Protein AF-0000000072283483 (afdb_homodimer)

Structure (mmCIF, N/CA/C/O backbone):
data_AF-0000000072283483-model_v1
#
loop_
_entity.id
_entity.type
_entity.pdbx_description
1 polymer 'SH3 domain protein'
#
loop_
_atom_site.group_PDB
_atom_site.id
_atom_site.type_symbol
_atom_site.label_atom_id
_atom_site.label_alt_id
_atom_site.label_comp_id
_atom_site.label_asym_id
_atom_site.label_entity_id
_atom_site.label_seq_id
_atom_site.pdbx_PDB_ins_code
_atom_site.Cartn_x
_atom_site.Cartn_y
_atom_site.Cartn_z
_atom_site.occupancy
_atom_site.B_iso_or_equiv
_atom_site.auth_seq_id
_atom_site.auth_comp_id
_atom_site.auth_asym_id
_atom_site.auth_atom_id
_atom_site.pdbx_PDB_model_num
ATOM 1 N N . MET A 1 1 ? 28.922 -50.156 -16.688 1 37.88 1 MET A N 1
ATOM 2 C CA . MET A 1 1 ? 29.594 -48.906 -17 1 37.88 1 MET A CA 1
ATOM 3 C C . MET A 1 1 ? 29.156 -47.781 -16.047 1 37.88 1 MET A C 1
ATOM 5 O O . MET A 1 1 ? 27.953 -47.625 -15.781 1 37.88 1 MET A O 1
ATOM 9 N N . SER A 1 2 ? 30.078 -47.188 -15.328 1 51.47 2 SER A N 1
ATOM 10 C CA . SER A 1 2 ? 29.891 -46.375 -14.125 1 51.47 2 SER A CA 1
ATOM 11 C C . SER A 1 2 ? 29.188 -45.062 -14.453 1 51.47 2 SER A C 1
ATOM 13 O O . SER A 1 2 ? 29.25 -44.594 -15.594 1 51.47 2 SER A O 1
ATOM 15 N N . GLY A 1 3 ? 28.188 -44.688 -13.555 1 58 3 GLY A N 1
ATOM 16 C CA . GLY A 1 3 ? 27.484 -43.406 -13.539 1 58 3 GLY A CA 1
ATOM 17 C C . GLY A 1 3 ? 28.344 -42.25 -14.008 1 58 3 GLY A C 1
ATOM 18 O O . GLY A 1 3 ? 27.891 -41.438 -14.812 1 58 3 GLY A O 1
ATOM 19 N N . ILE A 1 4 ? 29.609 -42.312 -13.742 1 59.91 4 ILE A N 1
ATOM 20 C CA . ILE A 1 4 ? 30.531 -41.25 -14.062 1 59.91 4 ILE A CA 1
ATOM 21 C C . ILE A 1 4 ? 30.938 -41.312 -15.539 1 59.91 4 ILE A C 1
ATOM 23 O O . ILE A 1 4 ? 31 -40.281 -16.219 1 59.91 4 ILE A O 1
ATOM 27 N N . GLY A 1 5 ? 31.219 -42.469 -16 1 61.12 5 GLY A N 1
ATOM 28 C CA . GLY A 1 5 ? 31.562 -42.656 -17.406 1 61.12 5 GLY A CA 1
ATOM 29 C C . GLY A 1 5 ? 30.469 -42.188 -18.359 1 61.12 5 GLY A C 1
ATOM 30 O O . GLY A 1 5 ? 30.75 -41.531 -19.359 1 61.12 5 GLY A O 1
ATOM 31 N N . ASP A 1 6 ? 29.344 -42.5 -18 1 74.31 6 ASP A N 1
ATOM 32 C CA . ASP A 1 6 ? 28.219 -42.125 -18.844 1 74.31 6 ASP A CA 1
ATOM 33 C C . ASP A 1 6 ? 28.062 -40.594 -18.859 1 74.31 6 ASP A C 1
ATOM 35 O O . ASP A 1 6 ? 27.719 -40 -19.891 1 74.31 6 ASP A O 1
ATOM 39 N N . ALA A 1 7 ? 28.391 -40.031 -17.672 1 73.75 7 ALA A N 1
ATOM 40 C CA . ALA A 1 7 ? 28.281 -38.562 -17.609 1 73.75 7 ALA A CA 1
ATOM 41 C C . ALA A 1 7 ? 29.266 -37.906 -18.547 1 73.75 7 ALA A C 1
ATOM 43 O O . ALA A 1 7 ? 28.922 -36.938 -19.234 1 73.75 7 ALA A O 1
ATOM 44 N N . PHE A 1 8 ? 30.422 -38.438 -18.578 1 70 8 PHE A N 1
ATOM 45 C CA . PHE A 1 8 ? 31.438 -37.906 -19.469 1 70 8 PHE A CA 1
ATOM 46 C C . PHE A 1 8 ? 31.062 -38.125 -20.922 1 70 8 PHE A C 1
ATOM 48 O O . PHE A 1 8 ? 31.203 -37.219 -21.75 1 70 8 PHE A O 1
ATOM 55 N N . GLY A 1 9 ? 30.641 -39.25 -21.203 1 73.5 9 GLY A N 1
ATOM 56 C CA . GLY A 1 9 ? 30.219 -39.562 -22.562 1 73.5 9 GLY A CA 1
ATOM 57 C C . GLY A 1 9 ? 29.094 -38.656 -23.031 1 73.5 9 GLY A C 1
ATOM 58 O O . GLY A 1 9 ? 29.094 -38.219 -24.188 1 73.5 9 GLY A O 1
ATOM 59 N N . ARG A 1 10 ? 28.25 -38.406 -22.141 1 80.62 10 ARG A N 1
ATOM 60 C CA . ARG A 1 10 ? 27.125 -37.531 -22.453 1 80.62 10 ARG A CA 1
ATOM 61 C C . ARG A 1 10 ? 27.594 -36.125 -22.781 1 80.62 10 ARG A C 1
ATOM 63 O O . ARG A 1 10 ? 27.141 -35.531 -23.781 1 80.62 10 ARG A O 1
ATOM 70 N N . LYS A 1 11 ? 28.422 -35.594 -21.953 1 74.12 11 LYS A N 1
ATOM 71 C CA . LYS A 1 11 ? 28.922 -34.219 -22.172 1 74.12 11 LYS A CA 1
ATOM 72 C C . LYS A 1 11 ? 29.594 -34.125 -23.531 1 74.12 11 LYS A C 1
ATOM 74 O O . LYS A 1 11 ? 29.359 -33.156 -24.266 1 74.12 11 LYS A O 1
ATOM 79 N N . PHE A 1 12 ? 30.328 -35.125 -23.781 1 71.38 12 PHE A N 1
ATOM 80 C CA . PHE A 1 12 ? 31.047 -35.125 -25.062 1 71.38 12 PHE A CA 1
ATOM 81 C C . PHE A 1 12 ? 30.078 -35.188 -26.219 1 71.38 12 PHE A C 1
ATOM 83 O O . PHE A 1 12 ? 30.234 -34.469 -27.219 1 71.38 12 PHE A O 1
ATOM 90 N N . TYR A 1 13 ? 29.156 -35.969 -26.062 1 79.38 13 TYR A N 1
ATOM 91 C CA . TYR A 1 13 ? 28.219 -36.125 -27.156 1 79.38 13 TYR A CA 1
ATOM 92 C C . TYR A 1 13 ? 27.359 -34.875 -27.328 1 79.38 13 TYR A C 1
ATOM 94 O O . TYR A 1 13 ? 26.984 -34.531 -28.453 1 79.38 13 TYR A O 1
ATOM 102 N N . GLN A 1 14 ? 27.109 -34.25 -26.281 1 79.44 14 GLN A N 1
ATOM 103 C CA . GLN A 1 14 ? 26.359 -33 -26.375 1 79.44 14 GLN A CA 1
ATOM 104 C C . GLN A 1 14 ? 27.141 -31.938 -27.141 1 79.44 14 GLN A C 1
ATOM 106 O O . GLN A 1 14 ? 26.562 -31.188 -27.938 1 79.44 14 GLN A O 1
ATOM 111 N N . ILE A 1 15 ? 28.375 -31.922 -26.844 1 73.25 15 ILE A N 1
ATOM 112 C CA . ILE A 1 15 ? 29.234 -31.031 -27.594 1 73.25 15 ILE A CA 1
ATOM 113 C C . ILE A 1 15 ? 29.234 -31.422 -29.078 1 73.25 15 ILE A C 1
ATOM 115 O O . ILE A 1 15 ? 29.109 -30.578 -29.953 1 73.25 15 ILE A O 1
ATOM 119 N N . LYS A 1 16 ? 29.266 -32.656 -29.297 1 70.88 16 LYS A N 1
ATOM 120 C CA . LYS A 1 16 ? 29.266 -33.188 -30.656 1 70.88 16 LYS A CA 1
ATOM 121 C C . LYS A 1 16 ? 28 -32.812 -31.406 1 70.88 16 LYS A C 1
ATOM 123 O O . LYS A 1 16 ? 28.062 -32.406 -32.594 1 70.88 16 LYS A O 1
ATOM 128 N N . THR A 1 17 ? 26.969 -32.875 -30.766 1 76.38 17 THR A N 1
ATOM 129 C CA . THR A 1 17 ? 25.703 -32.5 -31.406 1 76.38 17 THR A CA 1
ATOM 130 C C . THR A 1 17 ? 25.609 -30.984 -31.594 1 76.38 17 THR A C 1
ATOM 132 O O . THR A 1 17 ? 25.031 -30.516 -32.594 1 76.38 17 THR A O 1
ATOM 135 N N . HIS A 1 18 ? 26.156 -30.312 -30.719 1 74.12 18 HIS A N 1
ATOM 136 C CA . HIS A 1 18 ? 26.125 -28.859 -30.812 1 74.12 18 HIS A CA 1
ATOM 137 C C . HIS A 1 18 ? 26.875 -28.375 -32.031 1 74.12 18 HIS A C 1
ATOM 139 O O . HIS A 1 18 ? 26.484 -27.375 -32.656 1 74.12 18 HIS A O 1
ATOM 145 N N . VAL A 1 19 ? 27.938 -29.141 -32.406 1 74.12 19 VAL A N 1
ATOM 146 C CA . VAL A 1 19 ? 28.734 -28.719 -33.562 1 74.12 19 VAL A CA 1
ATOM 147 C C . VAL A 1 19 ? 28.234 -29.422 -34.812 1 74.12 19 VAL A C 1
ATOM 149 O O . VAL A 1 19 ? 28.875 -29.344 -35.875 1 74.12 19 VAL A O 1
ATOM 152 N N . GLY A 1 20 ? 27.109 -30.109 -34.625 1 73.12 20 GLY A N 1
ATOM 153 C CA . GLY A 1 20 ? 26.453 -30.719 -35.781 1 73.12 20 GLY A CA 1
ATOM 154 C C . GLY A 1 20 ? 27.062 -32.062 -36.188 1 73.12 20 GLY A C 1
ATOM 155 O O . GLY A 1 20 ? 26.812 -32.562 -37.281 1 73.12 20 GLY A O 1
ATOM 156 N N . ALA A 1 21 ? 27.875 -32.656 -35.375 1 70.44 21 ALA A N 1
ATOM 157 C CA . ALA A 1 21 ? 28.609 -33.875 -35.719 1 70.44 21 ALA A CA 1
ATOM 158 C C . ALA A 1 21 ? 27.906 -35.125 -35.125 1 70.44 21 ALA A C 1
ATOM 160 O O . ALA A 1 21 ? 28.391 -36.25 -35.281 1 70.44 21 ALA A O 1
ATOM 161 N N . GLY A 1 22 ? 26.828 -34.812 -34.5 1 74.62 22 GLY A N 1
ATOM 162 C CA . GLY A 1 22 ? 26.047 -35.906 -33.938 1 74.62 22 GLY A CA 1
ATOM 163 C C . GLY A 1 22 ? 24.562 -35.781 -34.219 1 74.62 22 GLY A C 1
ATOM 164 O O . GLY A 1 22 ? 24.062 -34.719 -34.562 1 74.62 22 GLY A O 1
ATOM 165 N N . GLN A 1 23 ? 23.891 -36.938 -34.156 1 76.31 23 GLN A N 1
ATOM 166 C CA . GLN A 1 23 ? 22.438 -36.969 -34.344 1 76.31 23 GLN A CA 1
ATOM 167 C C . GLN A 1 23 ? 21.688 -36.656 -33.062 1 76.31 23 GLN A C 1
ATOM 169 O O . GLN A 1 23 ? 22.125 -37.062 -31.969 1 76.31 23 GLN A O 1
ATOM 174 N N . LYS A 1 24 ? 20.797 -35.812 -33.25 1 82.62 24 LYS A N 1
ATOM 175 C CA . LYS A 1 24 ? 19.969 -35.469 -32.094 1 82.62 24 LYS A CA 1
ATOM 176 C C . LYS A 1 24 ? 18.5 -35.812 -32.344 1 82.62 24 LYS A C 1
ATOM 178 O O . LYS A 1 24 ? 17.906 -35.344 -33.312 1 82.62 24 LYS A O 1
ATOM 183 N N . THR A 1 25 ? 18.031 -36.688 -31.562 1 84.06 25 THR A N 1
ATOM 184 C CA . THR A 1 25 ? 16.594 -37 -31.609 1 84.06 25 THR A CA 1
ATOM 185 C C . THR A 1 25 ? 15.766 -35.781 -31.172 1 84.06 25 THR A C 1
ATOM 187 O O . THR A 1 25 ? 16.031 -35.188 -30.125 1 84.06 25 THR A O 1
ATOM 190 N N . MET A 1 26 ? 14.852 -35.344 -32.062 1 82.19 26 MET A N 1
ATOM 191 C CA . MET A 1 26 ? 13.906 -34.281 -31.719 1 82.19 26 MET A CA 1
ATOM 192 C C . MET A 1 26 ? 12.555 -34.875 -31.312 1 82.19 26 MET A C 1
ATOM 194 O O . MET A 1 26 ? 11.898 -35.531 -32.125 1 82.19 26 MET A O 1
ATOM 198 N N . ASP A 1 27 ? 12.258 -34.688 -30.078 1 89.81 27 ASP A N 1
ATOM 199 C CA . ASP A 1 27 ? 10.977 -35.156 -29.562 1 89.81 27 ASP A CA 1
ATOM 200 C C . ASP A 1 27 ? 10.039 -34 -29.266 1 89.81 27 ASP A C 1
ATOM 202 O O . ASP A 1 27 ? 10.094 -33.406 -28.188 1 89.81 27 ASP A O 1
ATOM 206 N N . SER A 1 28 ? 9.117 -33.688 -30.172 1 89.94 28 SER A N 1
ATOM 207 C CA . SER A 1 28 ? 8.234 -32.531 -30.094 1 89.94 28 SER A CA 1
ATOM 208 C C . SER A 1 28 ? 7.234 -32.656 -28.953 1 89.94 28 SER A C 1
ATOM 210 O O . SER A 1 28 ? 6.844 -31.688 -28.328 1 89.94 28 SER A O 1
ATOM 212 N N . ASP A 1 29 ? 6.852 -33.906 -28.656 1 93.31 29 ASP A N 1
ATOM 213 C CA . ASP A 1 29 ? 5.891 -34.156 -27.594 1 93.31 29 ASP A CA 1
ATOM 214 C C . ASP A 1 29 ? 6.492 -33.812 -26.219 1 93.31 29 ASP A C 1
ATOM 216 O O . ASP A 1 29 ? 5.84 -33.188 -25.391 1 93.31 29 ASP A O 1
ATOM 220 N N . VAL A 1 30 ? 7.73 -34.219 -26.047 1 95.19 30 VAL A N 1
ATOM 221 C CA . VAL A 1 30 ? 8.414 -33.938 -24.781 1 95.19 30 VAL A CA 1
ATOM 222 C C . VAL A 1 30 ? 8.625 -32.438 -24.641 1 95.19 30 VAL A C 1
ATOM 224 O O . VAL A 1 30 ? 8.43 -31.875 -23.562 1 95.19 30 VAL A O 1
ATOM 227 N N . GLN A 1 31 ? 9 -31.812 -25.719 1 93.31 31 GLN A N 1
ATOM 228 C CA . GLN A 1 31 ? 9.195 -30.359 -25.688 1 93.31 31 GLN A CA 1
ATOM 229 C C . GLN A 1 31 ? 7.895 -29.641 -25.375 1 93.31 31 GLN A C 1
ATOM 231 O O . GLN A 1 31 ? 7.875 -28.688 -24.578 1 93.31 31 GLN A O 1
ATOM 236 N N . TYR A 1 32 ? 6.84 -30.016 -25.969 1 95.19 32 TYR A N 1
ATOM 237 C CA . TYR A 1 32 ? 5.531 -29.438 -25.719 1 95.19 32 TYR A CA 1
ATOM 238 C C . TYR A 1 32 ? 5.129 -29.609 -24.266 1 95.19 32 TYR A C 1
ATOM 240 O O . TYR A 1 32 ? 4.66 -28.672 -23.609 1 95.19 32 TYR A O 1
ATOM 248 N N . ALA A 1 33 ? 5.32 -30.797 -23.766 1 96.88 33 ALA A N 1
ATOM 249 C CA . ALA A 1 33 ? 4.984 -31.094 -22.359 1 96.88 33 ALA A CA 1
ATOM 250 C C . ALA A 1 33 ? 5.789 -30.203 -21.422 1 96.88 33 ALA A C 1
ATOM 252 O O . ALA A 1 33 ? 5.258 -29.703 -20.422 1 96.88 33 ALA A O 1
ATOM 253 N N . LYS A 1 34 ? 6.984 -30.078 -21.719 1 97.06 34 LYS A N 1
ATOM 254 C CA . LYS A 1 34 ? 7.848 -29.234 -20.891 1 97.06 34 LYS A CA 1
ATOM 255 C C . LYS A 1 34 ? 7.359 -27.797 -20.859 1 97.06 34 LYS A C 1
ATOM 257 O O . LYS A 1 34 ? 7.293 -27.172 -19.797 1 97.06 34 LYS A O 1
ATOM 262 N N . ASN A 1 35 ? 7.039 -27.234 -21.969 1 96.31 35 ASN A N 1
ATOM 263 C CA . ASN A 1 35 ? 6.523 -25.875 -22.062 1 96.31 35 ASN A CA 1
ATOM 264 C C . ASN A 1 35 ? 5.203 -25.719 -21.297 1 96.31 35 ASN A C 1
ATOM 266 O O . ASN A 1 35 ? 4.996 -24.734 -20.594 1 96.31 35 ASN A O 1
ATOM 270 N N . LYS A 1 36 ? 4.383 -26.672 -21.531 1 95.06 36 LYS A N 1
ATOM 271 C CA . LYS A 1 36 ? 3.09 -26.672 -20.844 1 95.06 36 LYS A CA 1
ATOM 272 C C . LYS A 1 36 ? 3.26 -26.656 -19.328 1 95.06 36 LYS A C 1
ATOM 274 O O . LYS A 1 36 ? 2.582 -25.906 -18.641 1 95.06 36 LYS A O 1
ATOM 279 N N . LEU A 1 37 ? 4.164 -27.469 -18.875 1 97 37 LEU A N 1
ATOM 280 C CA . LEU A 1 37 ? 4.453 -27.531 -17.438 1 97 37 LEU A CA 1
ATOM 281 C C . LEU A 1 37 ? 4.992 -26.188 -16.938 1 97 37 LEU A C 1
ATOM 283 O O . LEU A 1 37 ? 4.555 -25.688 -15.898 1 97 37 LEU A O 1
ATOM 287 N N . SER A 1 38 ? 5.898 -25.656 -17.688 1 96.88 38 SER A N 1
ATOM 288 C CA . SER A 1 38 ? 6.531 -24.406 -17.312 1 96.88 38 SER A CA 1
ATOM 289 C C . SER A 1 38 ? 5.516 -23.266 -17.25 1 96.88 38 SER A C 1
ATOM 291 O O . SER A 1 38 ? 5.535 -22.453 -16.312 1 96.88 38 SER A O 1
ATOM 293 N N . GLU A 1 39 ? 4.676 -23.172 -18.156 1 95.5 39 GLU A N 1
ATOM 294 C CA . GLU A 1 39 ? 3.645 -22.141 -18.188 1 95.5 39 GLU A CA 1
ATOM 295 C C . GLU A 1 39 ? 2.697 -22.266 -17 1 95.5 39 GLU A C 1
ATOM 297 O O . GLU A 1 39 ? 2.344 -21.266 -16.375 1 95.5 39 GLU A O 1
ATOM 302 N N . SER A 1 40 ? 2.33 -23.484 -16.75 1 95.5 40 SER A N 1
ATOM 303 C CA . SER A 1 40 ? 1.444 -23.719 -15.617 1 95.5 40 SER A CA 1
ATOM 304 C C . SER A 1 40 ? 2.119 -23.344 -14.297 1 95.5 40 SER A C 1
ATOM 306 O O . SER A 1 40 ? 1.508 -22.703 -13.438 1 95.5 40 SER A O 1
ATOM 308 N N . TYR A 1 41 ? 3.295 -23.719 -14.172 1 96.69 41 TYR A N 1
ATOM 309 C CA . TYR A 1 41 ? 4.055 -23.391 -12.969 1 96.69 41 TYR A CA 1
ATOM 310 C C . TYR A 1 41 ? 4.129 -21.875 -12.773 1 96.69 41 TYR A C 1
ATOM 312 O O . TYR A 1 41 ? 3.945 -21.391 -11.656 1 96.69 41 TYR A O 1
ATOM 320 N N . LYS A 1 42 ? 4.402 -21.172 -13.82 1 96.94 42 LYS A N 1
ATOM 321 C CA . LYS A 1 42 ? 4.508 -19.703 -13.75 1 96.94 42 LYS A CA 1
ATOM 322 C C . LYS A 1 42 ? 3.195 -19.078 -13.289 1 96.94 42 LYS A C 1
ATOM 324 O O . LYS A 1 42 ? 3.199 -18.125 -12.508 1 96.94 42 LYS A O 1
ATOM 329 N N . LYS A 1 43 ? 2.145 -19.609 -13.75 1 96.06 43 LYS A N 1
ATOM 330 C CA . LYS A 1 43 ? 0.834 -19.094 -13.359 1 96.06 43 LYS A CA 1
ATOM 331 C C . LYS A 1 43 ? 0.592 -19.281 -11.859 1 96.06 43 LYS A C 1
ATOM 333 O O . LYS A 1 43 ? 0.173 -18.344 -11.172 1 96.06 43 LYS A O 1
ATOM 338 N N . PHE A 1 44 ? 0.925 -20.438 -11.367 1 96.88 44 PHE A N 1
ATOM 339 C CA . PHE A 1 44 ? 0.72 -20.703 -9.953 1 96.88 44 PHE A CA 1
ATOM 340 C C . PHE A 1 44 ? 1.69 -19.891 -9.102 1 96.88 44 PHE A C 1
ATOM 342 O O . PHE A 1 44 ? 1.344 -19.453 -8.008 1 96.88 44 PHE A O 1
ATOM 349 N N . LYS A 1 45 ? 2.854 -19.734 -9.602 1 97.75 45 LYS A N 1
ATOM 350 C CA . LYS A 1 45 ? 3.82 -18.891 -8.898 1 97.75 45 LYS A CA 1
ATOM 351 C C . LYS A 1 45 ? 3.309 -17.469 -8.781 1 97.75 45 LYS A C 1
ATOM 353 O O . LYS A 1 45 ? 3.439 -16.844 -7.723 1 97.75 45 LYS A O 1
ATOM 358 N N . ASN A 1 46 ? 2.762 -16.969 -9.82 1 97.31 46 ASN A N 1
ATOM 359 C CA . ASN A 1 46 ? 2.174 -15.625 -9.797 1 97.31 46 ASN A CA 1
ATOM 360 C C . ASN A 1 46 ? 1.044 -15.531 -8.773 1 97.31 46 ASN A C 1
ATOM 362 O O . ASN A 1 46 ? 0.943 -14.539 -8.047 1 97.31 46 ASN A O 1
ATOM 366 N N . ILE A 1 47 ? 0.222 -16.531 -8.727 1 98 47 ILE A N 1
ATOM 367 C CA . ILE A 1 47 ? -0.864 -16.562 -7.754 1 98 47 ILE A CA 1
ATOM 368 C C . ILE A 1 47 ? -0.296 -16.469 -6.34 1 98 47 ILE A C 1
ATOM 370 O O . ILE A 1 47 ? -0.771 -15.664 -5.527 1 98 47 ILE A O 1
ATOM 374 N N . LEU A 1 48 ? 0.724 -17.234 -6.074 1 97.69 48 LEU A N 1
ATOM 375 C CA . LEU A 1 48 ? 1.352 -17.234 -4.758 1 97.69 48 LEU A CA 1
ATOM 376 C C . LEU A 1 48 ? 1.904 -15.852 -4.422 1 97.69 48 LEU A C 1
ATOM 378 O O . LEU A 1 48 ? 1.731 -15.367 -3.305 1 97.69 48 LEU A O 1
ATOM 382 N N . ASP A 1 49 ? 2.504 -15.18 -5.383 1 97.25 49 ASP A N 1
ATOM 383 C CA . ASP A 1 49 ? 3.123 -13.875 -5.172 1 97.25 49 ASP A CA 1
ATOM 384 C C . ASP A 1 49 ? 2.072 -12.812 -4.863 1 97.25 49 ASP A C 1
ATOM 386 O O . ASP A 1 49 ? 2.279 -11.961 -3.994 1 97.25 49 ASP A O 1
ATOM 390 N N . VAL A 1 50 ? 0.987 -12.867 -5.492 1 97.81 50 VAL A N 1
ATOM 391 C CA . VAL A 1 50 ? -0.038 -11.844 -5.348 1 97.81 50 VAL A CA 1
ATOM 392 C C . VAL A 1 50 ? -0.853 -12.102 -4.082 1 97.81 50 VAL A C 1
ATOM 394 O O . VAL A 1 50 ? -1.173 -11.164 -3.342 1 97.81 50 VAL A O 1
ATOM 397 N N . ILE A 1 51 ? -1.188 -13.375 -3.809 1 98.06 51 ILE A N 1
ATOM 398 C CA . ILE A 1 51 ? -2.045 -13.727 -2.68 1 98.06 51 ILE A CA 1
ATOM 399 C C . ILE A 1 51 ? -1.389 -13.273 -1.377 1 98.06 51 ILE A C 1
ATOM 401 O O . ILE A 1 51 ? -2.072 -12.844 -0.446 1 98.06 51 ILE A O 1
ATOM 405 N N . LYS A 1 52 ? -0.11 -13.25 -1.305 1 97.69 52 LYS A N 1
ATOM 406 C CA . LYS A 1 52 ? 0.646 -12.844 -0.123 1 97.69 52 LYS A CA 1
ATOM 407 C C . LYS A 1 52 ? 0.494 -11.352 0.142 1 97.69 52 LYS A C 1
ATOM 409 O O . LYS A 1 52 ? 0.814 -10.875 1.232 1 97.69 52 LYS A O 1
ATOM 414 N N . LYS A 1 53 ? 0.025 -10.586 -0.797 1 97.94 53 LYS A N 1
ATOM 415 C CA . LYS A 1 53 ? -0.091 -9.141 -0.679 1 97.94 53 LYS A CA 1
ATOM 416 C C . LYS A 1 53 ? -1.484 -8.734 -0.204 1 97.94 53 LYS A C 1
ATOM 418 O O . LYS A 1 53 ? -1.716 -7.578 0.145 1 97.94 53 LYS A O 1
ATOM 423 N N . LEU A 1 54 ? -2.426 -9.688 -0.157 1 98.38 54 LEU A N 1
ATOM 424 C CA . LEU A 1 54 ? -3.811 -9.359 0.161 1 98.38 54 LEU A CA 1
ATOM 425 C C . LEU A 1 54 ? -3.926 -8.797 1.573 1 98.38 54 LEU A C 1
ATOM 427 O O . LEU A 1 54 ? -4.332 -7.645 1.755 1 98.38 54 LEU A O 1
ATOM 431 N N . ALA A 1 55 ? -3.457 -9.539 2.539 1 98.31 55 ALA A N 1
ATOM 432 C CA . ALA A 1 55 ? -3.619 -9.125 3.93 1 98.31 55 ALA A CA 1
ATOM 433 C C . ALA A 1 55 ? -2.814 -7.859 4.219 1 98.31 55 ALA A C 1
ATOM 435 O O . ALA A 1 55 ? -3.32 -6.922 4.844 1 98.31 55 ALA A O 1
ATOM 436 N N . PRO A 1 56 ? -1.556 -7.703 3.727 1 98.12 56 PRO A N 1
ATOM 437 C CA . PRO A 1 56 ? -0.765 -6.496 3.984 1 98.12 56 PRO A CA 1
ATOM 438 C C . PRO A 1 56 ? -1.44 -5.227 3.471 1 98.12 56 PRO A C 1
ATOM 440 O O . PRO A 1 56 ? -1.345 -4.172 4.102 1 98.12 56 PRO A O 1
ATOM 443 N N . THR A 1 57 ? -2.111 -5.281 2.338 1 98.25 57 THR A N 1
ATOM 444 C CA . THR A 1 57 ? -2.783 -4.09 1.826 1 98.25 57 THR A CA 1
ATOM 445 C C . THR A 1 57 ? -3.945 -3.693 2.732 1 98.25 57 THR A C 1
ATOM 447 O O . THR A 1 57 ? -4.211 -2.506 2.922 1 98.25 57 THR A O 1
ATOM 450 N N . VAL A 1 58 ? -4.66 -4.648 3.289 1 98.62 58 VAL A N 1
ATOM 451 C CA . VAL A 1 58 ? -5.746 -4.359 4.219 1 98.62 58 VAL A CA 1
ATOM 452 C C . VAL A 1 58 ? -5.184 -3.764 5.504 1 98.62 58 VAL A C 1
ATOM 454 O O . VAL A 1 58 ? -5.715 -2.783 6.031 1 98.62 58 VAL A O 1
ATOM 457 N N . HIS A 1 59 ? -4.051 -4.387 5.977 1 98.62 59 HIS A N 1
ATOM 458 C CA . HIS A 1 59 ? -3.369 -3.814 7.133 1 98.62 59 HIS A CA 1
ATOM 459 C C . HIS A 1 59 ? -2.996 -2.355 6.887 1 98.62 59 HIS A C 1
ATOM 461 O O . HIS A 1 59 ? -3.17 -1.51 7.77 1 98.62 59 HIS A O 1
ATOM 467 N N . ALA A 1 60 ? -2.506 -2.082 5.727 1 98.12 60 ALA A N 1
ATOM 468 C CA . ALA A 1 60 ? -2.055 -0.736 5.383 1 98.12 60 ALA A CA 1
ATOM 469 C C . ALA A 1 60 ? -3.211 0.259 5.426 1 98.12 60 ALA A C 1
ATOM 471 O O . ALA A 1 60 ? -3.045 1.391 5.887 1 98.12 60 ALA A O 1
ATOM 472 N N . THR A 1 61 ? -4.367 -0.143 4.945 1 98 61 THR A N 1
ATOM 473 C CA . THR A 1 61 ? -5.551 0.71 4.973 1 98 61 THR A CA 1
ATOM 474 C C . THR A 1 61 ? -5.918 1.084 6.406 1 98 61 THR A C 1
ATOM 476 O O . THR A 1 61 ? -6.121 2.26 6.711 1 98 61 THR A O 1
ATOM 479 N N . ASN A 1 62 ? -5.941 0.091 7.258 1 98.25 62 ASN A N 1
ATOM 480 C CA . ASN A 1 62 ? -6.273 0.336 8.656 1 98.25 62 ASN A CA 1
ATOM 481 C C . ASN A 1 62 ? -5.215 1.195 9.344 1 98.25 62 ASN A C 1
ATOM 483 O O . ASN A 1 62 ? -5.543 2.078 10.133 1 98.25 62 ASN A O 1
ATOM 487 N N . LEU A 1 63 ? -4.004 0.919 8.984 1 98.19 63 LEU A N 1
ATOM 488 C CA . LEU A 1 63 ? -2.9 1.666 9.578 1 98.19 63 LEU A CA 1
ATOM 489 C C . LEU A 1 63 ? -2.986 3.145 9.219 1 98.19 63 LEU A C 1
ATOM 491 O O . LEU A 1 63 ? -2.756 4.012 10.062 1 98.19 63 LEU A O 1
ATOM 495 N N . MET A 1 64 ? -3.299 3.482 7.965 1 98.06 64 MET A N 1
ATOM 496 C CA . MET A 1 64 ? -3.389 4.879 7.543 1 98.06 64 MET A CA 1
ATOM 497 C C . MET A 1 64 ? -4.539 5.586 8.25 1 98.06 64 MET A C 1
ATOM 499 O O . MET A 1 64 ? -4.441 6.773 8.57 1 98.06 64 MET A O 1
ATOM 503 N N . GLN A 1 65 ? -5.645 4.848 8.5 1 97.94 65 GLN A N 1
ATOM 504 C CA . GLN A 1 65 ? -6.742 5.41 9.281 1 97.94 65 GLN A CA 1
ATOM 505 C C . GLN A 1 65 ? -6.293 5.77 10.688 1 97.94 65 GLN A C 1
ATOM 507 O O . GLN A 1 65 ? -6.555 6.871 11.172 1 97.94 65 GLN A O 1
ATOM 512 N N . VAL A 1 66 ? -5.555 4.879 11.273 1 98.31 66 VAL A N 1
ATOM 513 C CA . VAL A 1 66 ? -5.074 5.082 12.633 1 98.31 66 VAL A CA 1
ATOM 514 C C . VAL A 1 66 ? -4.098 6.258 12.664 1 98.31 66 VAL A C 1
ATOM 516 O O . VAL A 1 66 ? -4.16 7.102 13.562 1 98.31 66 VAL A O 1
ATOM 519 N N . GLU A 1 67 ? -3.275 6.355 11.672 1 98.19 67 GLU A N 1
ATOM 520 C CA . GLU A 1 67 ? -2.26 7.402 11.633 1 98.19 67 GLU A CA 1
ATOM 521 C C . GLU A 1 67 ? -2.896 8.781 11.484 1 98.19 67 GLU A C 1
ATOM 523 O O . GLU A 1 67 ? -2.498 9.734 12.164 1 98.19 67 GLU A O 1
ATOM 528 N N . VAL A 1 68 ? -3.869 8.875 10.594 1 98.19 68 VAL A N 1
ATOM 529 C CA . VAL A 1 68 ? -4.508 10.164 10.391 1 98.19 68 VAL A CA 1
ATOM 530 C C . VAL A 1 68 ? -5.254 10.578 11.656 1 98.19 68 VAL A C 1
ATOM 532 O O . VAL A 1 68 ? -5.16 11.727 12.094 1 98.19 68 VAL A O 1
ATOM 535 N N . LEU A 1 69 ? -5.934 9.648 12.266 1 97.88 69 LEU A N 1
ATOM 5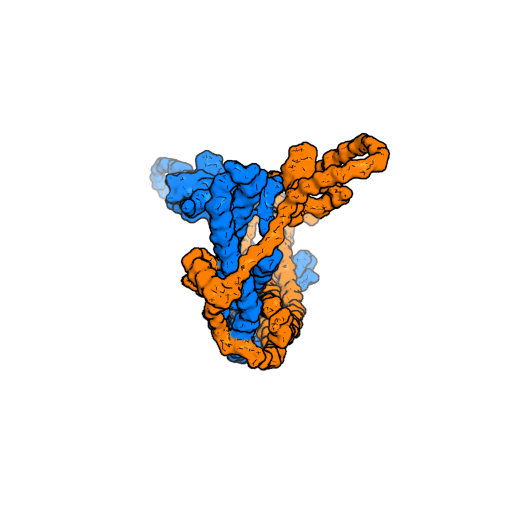36 C CA . LEU A 1 69 ? -6.688 9.938 13.484 1 97.88 69 LEU A CA 1
ATOM 537 C C . LEU A 1 69 ? -5.746 10.297 14.633 1 97.88 69 LEU A C 1
ATOM 539 O O . LEU A 1 69 ? -6.039 11.203 15.414 1 97.88 69 LEU A O 1
ATOM 543 N N . THR A 1 70 ? -4.621 9.602 14.68 1 98.19 70 THR A N 1
ATOM 544 C CA . THR A 1 70 ? -3.623 9.906 15.695 1 98.19 70 THR A CA 1
ATOM 545 C C . THR A 1 70 ? -3.105 11.336 15.539 1 98.19 70 THR A C 1
ATOM 547 O O . THR A 1 70 ? -3.006 12.078 16.516 1 98.19 70 THR A O 1
ATOM 550 N N . SER A 1 71 ? -2.84 11.711 14.297 1 97.56 71 SER A N 1
ATOM 551 C CA . SER A 1 71 ? -2.363 13.062 14.016 1 97.56 71 SER A CA 1
ATOM 552 C C . SER A 1 71 ? -3.416 14.109 14.375 1 97.56 71 SER A C 1
ATOM 554 O O . SER A 1 71 ? -3.094 15.156 14.93 1 97.56 71 SER A O 1
ATOM 556 N N . LEU A 1 72 ? -4.66 13.805 14.102 1 97.94 72 LEU A N 1
ATOM 557 C CA . LEU A 1 72 ? -5.758 14.703 14.445 1 97.94 72 LEU A CA 1
ATOM 558 C C . LEU A 1 72 ? -5.895 14.836 15.961 1 97.94 72 LEU A C 1
ATOM 560 O O . LEU A 1 72 ? -6.047 15.945 16.484 1 97.94 72 LEU A O 1
ATOM 564 N N . GLY A 1 73 ? -5.801 13.719 16.609 1 97.38 73 GLY A N 1
ATOM 565 C CA . GLY A 1 73 ? -5.867 13.742 18.062 1 97.38 73 GLY A CA 1
ATOM 566 C C . GLY A 1 73 ? -4.773 14.578 18.703 1 97.38 73 GLY A C 1
ATOM 567 O O . GLY A 1 73 ? -5.012 15.273 19.688 1 97.38 73 GLY A O 1
ATOM 568 N N . ASP A 1 74 ? -3.613 14.539 18.109 1 95.81 74 ASP A N 1
ATOM 569 C CA . ASP A 1 74 ? -2.469 15.289 18.609 1 95.81 74 ASP A CA 1
ATOM 570 C C . ASP A 1 74 ? -2.721 16.797 18.531 1 95.81 74 ASP A C 1
ATOM 572 O O . ASP A 1 74 ? -2.18 17.562 19.328 1 95.81 74 ASP A O 1
ATOM 576 N N . CYS A 1 75 ? -3.545 17.219 17.625 1 95.31 75 CYS A N 1
ATOM 577 C CA . CYS A 1 75 ? -3.814 18.641 17.438 1 95.31 75 CYS A CA 1
ATOM 578 C C . CYS A 1 75 ? -4.738 19.172 18.516 1 95.31 75 CYS A C 1
ATOM 580 O O . CYS A 1 75 ? -4.758 20.375 18.781 1 95.31 75 CYS A O 1
ATOM 582 N N . VAL A 1 76 ? -5.504 18.266 19.219 1 94.81 76 VAL A N 1
ATOM 583 C CA . VAL A 1 76 ? -6.555 18.781 20.078 1 94.81 76 VAL A CA 1
ATOM 584 C C . VAL A 1 76 ? -6.359 18.25 21.5 1 94.81 76 VAL A C 1
ATOM 586 O O . VAL A 1 76 ? -7.203 18.469 22.375 1 94.81 76 VAL A O 1
ATOM 589 N N . VAL A 1 77 ? -5.297 17.516 21.781 1 91.56 77 VAL A N 1
ATOM 590 C CA . VAL A 1 77 ? -5.082 16.844 23.062 1 91.56 77 VAL A CA 1
ATOM 591 C C . VAL A 1 77 ? -5.145 17.859 24.203 1 91.56 77 VAL A C 1
ATOM 593 O O . VAL A 1 77 ? -5.691 17.562 25.266 1 91.56 77 VAL A O 1
ATOM 596 N N . ASN A 1 78 ? -4.707 19.094 23.984 1 87.25 78 ASN A N 1
ATOM 597 C CA . ASN A 1 78 ? -4.652 20.094 25.031 1 87.25 78 ASN A CA 1
ATOM 598 C C . ASN A 1 78 ? -5.871 21.016 25 1 87.25 78 ASN A C 1
ATOM 600 O O . ASN A 1 78 ? -6.25 21.594 26.016 1 87.25 78 ASN A O 1
ATOM 604 N N . THR A 1 79 ? -6.543 21.141 23.922 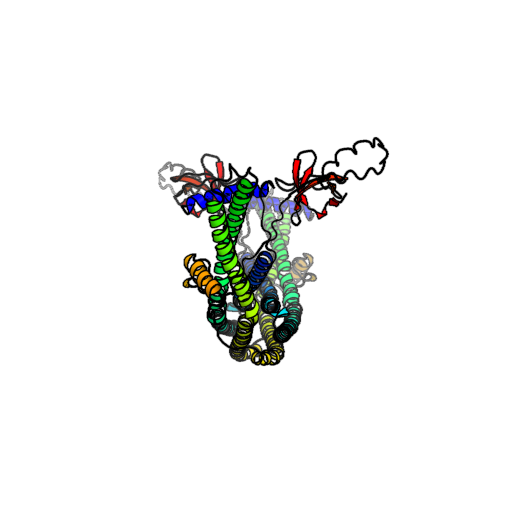1 87.12 79 THR A N 1
ATOM 605 C CA . THR A 1 79 ? -7.59 22.141 23.75 1 87.12 79 THR A CA 1
ATOM 606 C C . THR A 1 79 ? -8.969 21.5 23.875 1 87.12 79 THR A C 1
ATOM 608 O O . THR A 1 79 ? -9.938 22.172 24.25 1 87.12 79 THR A O 1
ATOM 611 N N . SER A 1 80 ? -9.047 20.203 23.5 1 92.06 80 SER A N 1
ATOM 612 C CA . SER A 1 80 ? -10.336 19.516 23.547 1 92.06 80 SER A CA 1
ATOM 613 C C . SER A 1 80 ? -10.172 18.062 23.938 1 92.06 80 SER A C 1
ATOM 615 O O . SER A 1 80 ? -10.25 17.172 23.094 1 92.06 80 SER A O 1
ATOM 617 N N . PRO A 1 81 ? -10.086 17.75 25.172 1 91.88 81 PRO A N 1
ATOM 618 C CA . PRO A 1 81 ? -9.883 16.375 25.641 1 91.88 81 PRO A CA 1
ATOM 619 C C . PRO A 1 81 ? -11.039 15.453 25.266 1 91.88 81 PRO A C 1
ATOM 621 O O . PRO A 1 81 ? -10.836 14.258 25.047 1 91.88 81 PRO A O 1
ATOM 624 N N . GLU A 1 82 ? -12.258 16.031 25.188 1 93.31 82 GLU A N 1
ATOM 625 C CA . GLU A 1 82 ? -13.414 15.219 24.812 1 93.31 82 GLU A CA 1
ATOM 626 C C . GLU A 1 82 ? -13.289 14.734 23.359 1 93.31 82 GLU A C 1
ATOM 628 O O . GLU A 1 82 ? -13.516 13.555 23.078 1 93.31 82 GLU A O 1
ATOM 633 N N . THR A 1 83 ? -12.898 15.688 22.469 1 94.56 83 THR A N 1
ATOM 634 C CA . THR A 1 83 ? -12.672 15.312 21.078 1 94.56 83 THR A CA 1
ATOM 635 C C . THR A 1 83 ? -11.555 14.273 20.969 1 94.56 83 THR A C 1
ATOM 637 O O . THR A 1 83 ? -11.664 13.32 20.203 1 94.56 83 THR A O 1
ATOM 640 N N . LYS A 1 84 ? -10.531 14.445 21.766 1 96.56 84 LYS A N 1
ATOM 641 C CA . LYS A 1 84 ? -9.43 13.484 21.781 1 96.56 84 LYS A CA 1
ATOM 642 C C . LYS A 1 84 ? -9.914 12.102 22.219 1 96.56 84 LYS A C 1
ATOM 644 O O . LYS A 1 84 ? -9.5 11.094 21.641 1 96.56 84 LYS A O 1
ATOM 649 N N . SER A 1 85 ? -10.742 12.039 23.172 1 96.31 85 SER A N 1
ATOM 650 C CA . SER A 1 85 ? -11.289 10.766 23.656 1 96.31 85 SER A CA 1
ATOM 651 C C . SER A 1 85 ? -12.125 10.078 22.578 1 96.31 85 SER A C 1
ATOM 653 O O . SER A 1 85 ? -12.047 8.859 22.422 1 96.31 85 SER A O 1
ATOM 655 N N . ASP A 1 86 ? -12.938 10.875 21.875 1 95.88 86 ASP A N 1
ATOM 656 C CA . ASP A 1 86 ? -13.734 10.328 20.766 1 95.88 86 ASP A CA 1
ATOM 657 C C . ASP A 1 86 ? -12.836 9.758 19.672 1 95.88 86 ASP A C 1
ATOM 659 O O . ASP A 1 86 ? -13.086 8.664 19.172 1 95.88 86 ASP A O 1
ATOM 663 N N . ILE A 1 87 ? -11.789 10.469 19.375 1 96.94 87 ILE A N 1
ATOM 664 C CA . ILE A 1 87 ? -10.844 10.031 18.344 1 96.94 87 ILE A CA 1
ATOM 665 C C . ILE A 1 87 ? -10.172 8.734 18.797 1 96.94 87 ILE A C 1
ATOM 667 O O . ILE A 1 87 ? -10.055 7.785 18.016 1 96.94 87 ILE A O 1
ATOM 671 N N . ASP A 1 88 ? -9.789 8.664 20.031 1 97 88 ASP A N 1
ATOM 672 C CA . ASP A 1 88 ? -9.133 7.477 20.578 1 97 88 ASP A CA 1
ATOM 673 C C . ASP A 1 88 ? -10.047 6.258 20.5 1 97 88 ASP A C 1
ATOM 675 O O . ASP A 1 88 ? -9.586 5.141 20.266 1 97 88 ASP A O 1
ATOM 679 N N . SER A 1 89 ? -11.281 6.488 20.688 1 96.69 89 SER A N 1
ATOM 680 C CA . SER A 1 89 ? -12.227 5.387 20.609 1 96.69 89 SER A CA 1
ATOM 681 C C . SER A 1 89 ? -12.305 4.828 19.188 1 96.69 89 SER A C 1
ATOM 683 O O . SER A 1 89 ? -12.391 3.611 19 1 96.69 89 SER A O 1
ATOM 685 N N . ILE A 1 90 ? -12.242 5.668 18.188 1 97.19 90 ILE A N 1
ATOM 686 C CA . ILE A 1 90 ? -12.258 5.227 16.797 1 97.19 90 ILE A CA 1
ATOM 687 C C . ILE A 1 90 ? -10.961 4.488 16.469 1 97.19 90 ILE A C 1
ATOM 689 O O . ILE A 1 90 ? -10.977 3.469 15.781 1 97.19 90 ILE A O 1
ATOM 693 N N . ILE A 1 91 ? -9.875 5.027 17.016 1 97.69 91 ILE A N 1
ATOM 694 C CA . ILE A 1 91 ? -8.586 4.367 16.844 1 97.69 91 ILE A CA 1
ATOM 695 C C . ILE A 1 91 ? -8.648 2.949 17.391 1 97.69 91 ILE A C 1
ATOM 697 O O . ILE A 1 91 ? -8.219 1.998 16.734 1 97.69 91 ILE A O 1
ATOM 701 N N . SER A 1 92 ? -9.211 2.805 18.578 1 97.31 92 SER A N 1
ATOM 702 C CA . SER A 1 92 ? -9.352 1.491 19.188 1 97.31 92 SER A CA 1
ATOM 703 C C . SER A 1 92 ? -10.195 0.561 18.328 1 97.31 92 SER A C 1
ATOM 705 O O . SER A 1 92 ? -9.914 -0.636 18.234 1 97.31 92 SER A O 1
ATOM 707 N N . THR A 1 93 ? -11.195 1.098 17.719 1 97.69 93 THR A N 1
ATOM 708 C CA . THR A 1 93 ? -12.039 0.316 16.812 1 97.69 93 THR A CA 1
ATOM 709 C C . THR A 1 93 ? -11.227 -0.206 15.633 1 97.69 93 THR A C 1
ATOM 711 O O . THR A 1 93 ? -11.32 -1.385 15.281 1 97.69 93 THR A O 1
ATOM 714 N N . PHE A 1 94 ? -10.414 0.659 15.023 1 97.81 94 PHE A N 1
ATOM 715 C CA . PHE A 1 94 ? -9.602 0.224 13.891 1 97.81 94 PHE A CA 1
ATOM 716 C C . PHE A 1 94 ? -8.602 -0.845 14.32 1 97.81 94 PHE A C 1
ATOM 718 O O . PHE A 1 94 ? -8.273 -1.741 13.539 1 97.81 94 PHE A O 1
ATOM 725 N N . GLN A 1 95 ? -8.141 -0.745 15.562 1 97.06 95 GLN A N 1
ATOM 726 C CA . GLN A 1 95 ? -7.234 -1.771 16.062 1 97.06 95 GLN A CA 1
ATOM 727 C C . GLN A 1 95 ? -7.938 -3.123 16.172 1 97.06 95 GLN A C 1
ATOM 729 O O . GLN A 1 95 ? -7.359 -4.156 15.828 1 97.06 95 GLN A O 1
ATOM 734 N N . LYS A 1 96 ? -9.156 -3.111 16.578 1 97.5 96 LYS A N 1
ATOM 735 C CA . LYS A 1 96 ? -9.938 -4.34 16.625 1 97.5 96 LYS A CA 1
ATOM 736 C C . LYS A 1 96 ? -10.234 -4.859 15.227 1 97.5 96 LYS A C 1
ATOM 738 O O . LYS A 1 96 ? -10.203 -6.07 14.992 1 97.5 96 LYS A O 1
ATOM 743 N N . ILE A 1 97 ? -10.547 -3.965 14.344 1 98.06 97 ILE A N 1
ATOM 744 C CA . ILE A 1 97 ? -10.789 -4.34 12.953 1 98.06 97 ILE A CA 1
ATOM 745 C C . ILE A 1 97 ? -9.539 -5.008 12.383 1 98.06 97 ILE A C 1
ATOM 747 O O . ILE A 1 97 ? -9.641 -6.008 11.664 1 98.06 97 ILE A O 1
ATOM 751 N N . ASP A 1 98 ? -8.375 -4.477 12.742 1 98.12 98 ASP A N 1
ATOM 752 C CA . ASP A 1 98 ? -7.125 -5 12.211 1 98.12 98 ASP A CA 1
ATOM 753 C C . ASP A 1 98 ? -6.84 -6.398 12.75 1 98.12 98 ASP A C 1
ATOM 755 O O . ASP A 1 98 ? -6.141 -7.188 12.109 1 98.12 98 ASP A O 1
ATOM 759 N N . GLU A 1 99 ? -7.359 -6.77 13.898 1 97.44 99 GLU A N 1
ATOM 760 C CA . GLU A 1 99 ? -7.266 -8.141 14.398 1 97.44 99 GLU A CA 1
ATOM 761 C C . GLU A 1 99 ? -7.961 -9.117 13.453 1 97.44 99 GLU A C 1
ATOM 763 O O . GLU A 1 99 ? -7.535 -10.266 13.32 1 97.44 99 GLU A O 1
ATOM 768 N N . GLY A 1 100 ? -9.039 -8.617 12.844 1 98.12 100 GLY A N 1
ATOM 769 C CA . GLY A 1 100 ? -9.719 -9.43 11.844 1 98.12 100 GLY A CA 1
ATOM 770 C C . GLY A 1 100 ? -8.859 -9.703 10.625 1 98.12 100 GLY A C 1
ATOM 771 O O . GLY A 1 100 ? -9.008 -10.742 9.977 1 98.12 100 GLY A O 1
ATOM 772 N N . VAL A 1 101 ? -7.957 -8.766 10.328 1 98.5 101 VAL A N 1
ATOM 773 C CA . VAL A 1 101 ? -7.043 -8.969 9.211 1 98.5 101 VAL A CA 1
ATOM 774 C C . VAL A 1 101 ? -6.066 -10.094 9.539 1 98.5 101 VAL A C 1
ATOM 776 O O . VAL A 1 101 ? -5.699 -10.875 8.664 1 98.5 101 VAL A O 1
ATOM 779 N N . ASN A 1 102 ? -5.66 -10.211 10.812 1 98 102 ASN A N 1
ATOM 780 C CA . ASN A 1 102 ? -4.793 -11.305 11.234 1 98 102 ASN A CA 1
ATOM 781 C C . ASN A 1 102 ? -5.453 -12.664 11.008 1 98 102 ASN A C 1
ATOM 783 O O . ASN A 1 102 ? -4.801 -13.602 10.547 1 98 102 ASN A O 1
ATOM 787 N N . THR A 1 103 ? -6.703 -12.734 11.32 1 97.94 103 THR A N 1
ATOM 788 C CA . THR A 1 103 ? -7.457 -13.969 11.102 1 97.94 103 THR A CA 1
ATOM 789 C C . THR A 1 103 ? -7.555 -14.281 9.609 1 97.94 103 THR A C 1
ATOM 791 O O . THR A 1 103 ? -7.355 -15.43 9.195 1 97.94 103 THR A O 1
ATOM 794 N N . TYR A 1 104 ? -7.867 -13.266 8.852 1 98 104 TYR A N 1
ATOM 795 C CA . TYR A 1 104 ? -7.914 -13.359 7.398 1 98 104 TYR A CA 1
ATOM 796 C C . TYR A 1 104 ? -6.59 -13.875 6.844 1 98 104 TYR A C 1
ATOM 798 O O . TYR A 1 104 ? -6.57 -14.805 6.035 1 98 104 TYR A O 1
ATOM 806 N N . GLU A 1 105 ? -5.516 -13.336 7.328 1 98.25 105 GLU A N 1
ATOM 807 C CA . GLU A 1 105 ? -4.168 -13.688 6.891 1 98.25 105 GLU A CA 1
ATOM 808 C C . GLU A 1 105 ? -3.826 -15.125 7.266 1 98.25 105 GLU A C 1
ATOM 810 O O . GLU A 1 105 ? -3.264 -15.875 6.461 1 98.25 105 GLU A O 1
ATOM 815 N N . THR A 1 106 ? -4.156 -15.508 8.414 1 98 106 THR A N 1
ATOM 816 C CA . THR A 1 106 ? -3.877 -16.844 8.906 1 98 106 THR A CA 1
ATOM 817 C C . THR A 1 106 ? -4.633 -17.8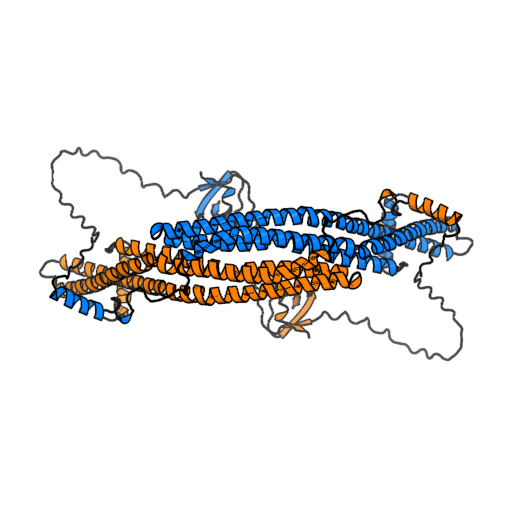91 8.086 1 98 106 THR A C 1
ATOM 819 O O . THR A 1 106 ? -4.078 -18.938 7.746 1 98 106 THR A O 1
ATOM 822 N N . ARG A 1 107 ? -5.824 -17.641 7.766 1 96.38 107 ARG A N 1
ATOM 823 C CA . ARG A 1 107 ? -6.625 -18.562 6.957 1 96.38 107 ARG A CA 1
ATOM 824 C C . ARG A 1 107 ? -6.035 -18.719 5.559 1 96.38 107 ARG A C 1
ATOM 826 O O . ARG A 1 107 ? -5.926 -19.828 5.043 1 96.38 107 ARG A O 1
ATOM 833 N N . ILE A 1 108 ? -5.66 -17.625 4.938 1 97.44 108 ILE A N 1
ATOM 834 C CA . ILE A 1 108 ? -5.062 -17.641 3.605 1 97.44 108 ILE A CA 1
ATOM 835 C C . ILE A 1 108 ? -3.773 -18.453 3.633 1 97.44 108 ILE A C 1
ATOM 837 O O . ILE A 1 108 ? -3.521 -19.266 2.73 1 97.44 108 ILE A O 1
ATOM 841 N N . GLU A 1 109 ? -2.99 -18.266 4.691 1 97.62 109 GLU A N 1
ATOM 842 C CA . GLU A 1 109 ? -1.732 -19 4.836 1 97.62 109 GLU A CA 1
ATOM 843 C C . GLU A 1 109 ? -1.975 -20.5 4.969 1 97.62 109 GLU A C 1
ATOM 845 O O . GLU A 1 109 ? -1.395 -21.297 4.227 1 97.62 109 GLU A O 1
ATOM 850 N N . SER A 1 110 ? -2.883 -20.875 5.789 1 96.81 110 SER A N 1
ATOM 851 C CA . SER A 1 110 ? -3.086 -22.281 6.129 1 96.81 110 SER A CA 1
ATOM 852 C C . SER A 1 110 ? -3.867 -23 5.035 1 96.81 110 SER A C 1
ATOM 854 O O . SER A 1 110 ? -3.566 -24.156 4.711 1 96.81 110 SER A O 1
ATOM 856 N N . ASP A 1 111 ? -4.82 -22.344 4.426 1 96.19 111 ASP A N 1
ATOM 857 C CA . ASP A 1 111 ? -5.754 -23.047 3.551 1 96.19 111 ASP A CA 1
ATOM 858 C C . ASP A 1 111 ? -5.352 -22.891 2.086 1 96.19 111 ASP A C 1
ATOM 860 O O . ASP A 1 111 ? -5.855 -23.609 1.22 1 96.19 111 ASP A O 1
ATOM 864 N N . ILE A 1 112 ? -4.484 -21.953 1.806 1 97 112 ILE A N 1
ATOM 865 C CA . ILE A 1 112 ? -4.164 -21.719 0.401 1 97 112 ILE A CA 1
ATOM 866 C C . ILE A 1 112 ? -2.652 -21.812 0.196 1 97 112 ILE A C 1
ATOM 868 O O . ILE A 1 112 ? -2.164 -22.703 -0.506 1 97 112 ILE A O 1
ATOM 872 N N . ILE A 1 113 ? -1.868 -20.953 0.887 1 97.5 113 ILE A N 1
ATOM 873 C CA . ILE A 1 113 ? -0.458 -20.766 0.57 1 97.5 113 ILE A CA 1
ATOM 874 C C . ILE A 1 113 ? 0.315 -22.047 0.847 1 97.5 113 ILE A C 1
ATOM 876 O O . ILE A 1 113 ? 1.033 -22.547 -0.023 1 97.5 113 ILE A O 1
ATOM 880 N N . VAL A 1 114 ? 0.129 -22.625 2.02 1 97.44 114 VAL A N 1
ATOM 881 C CA . VAL A 1 114 ? 0.888 -23.812 2.404 1 97.44 114 VAL A CA 1
ATOM 882 C C . VAL A 1 114 ? 0.515 -24.984 1.498 1 97.44 114 VAL A C 1
ATOM 884 O O . VAL A 1 114 ? 1.387 -25.609 0.883 1 97.44 114 VAL A O 1
ATOM 887 N N . PRO A 1 115 ? -0.786 -25.266 1.3 1 96.38 115 PRO A N 1
ATOM 888 C CA . PRO A 1 115 ? -1.136 -26.375 0.407 1 96.38 115 PRO A CA 1
ATOM 889 C C . PRO A 1 115 ? -0.718 -26.125 -1.039 1 96.38 115 PRO A C 1
ATOM 891 O O . PRO A 1 115 ? -0.333 -27.062 -1.747 1 96.38 115 PRO A O 1
ATOM 894 N N . LEU A 1 116 ? -0.811 -24.906 -1.517 1 96.81 116 LEU A N 1
ATOM 895 C CA . LEU A 1 116 ? -0.422 -24.609 -2.889 1 96.81 116 LEU A CA 1
ATOM 896 C C . LEU A 1 116 ? 1.073 -24.828 -3.094 1 96.81 116 LEU A C 1
ATOM 898 O O . LEU A 1 116 ? 1.492 -25.359 -4.125 1 96.81 116 LEU A O 1
ATOM 902 N N . LYS A 1 117 ? 1.884 -24.453 -2.115 1 96.94 117 LYS A N 1
ATOM 903 C CA . LYS A 1 117 ? 3.318 -24.719 -2.184 1 96.94 117 LYS A CA 1
ATOM 904 C C . LYS A 1 117 ? 3.594 -26.219 -2.277 1 96.94 117 LYS A C 1
ATOM 906 O O . LYS A 1 117 ? 4.445 -26.641 -3.059 1 96.94 117 LYS A O 1
ATOM 911 N N . THR A 1 118 ? 2.822 -26.938 -1.481 1 96.31 118 THR A N 1
ATOM 912 C CA . THR A 1 118 ? 2.965 -28.391 -1.521 1 96.31 118 THR A CA 1
ATOM 913 C C . THR A 1 118 ? 2.59 -28.938 -2.896 1 96.31 118 THR A C 1
ATOM 915 O O . THR A 1 118 ? 3.307 -29.766 -3.455 1 96.31 118 THR A O 1
ATOM 918 N N . TYR A 1 119 ? 1.48 -28.469 -3.439 1 95.81 119 TYR A N 1
ATOM 919 C CA . TYR A 1 119 ? 1.049 -28.859 -4.781 1 95.81 119 TYR A CA 1
ATOM 920 C C . TYR A 1 119 ? 2.127 -28.547 -5.809 1 95.81 119 TYR A C 1
ATOM 922 O O . TYR A 1 119 ? 2.41 -29.359 -6.691 1 95.81 119 TYR A O 1
ATOM 930 N N . MET A 1 120 ? 2.832 -27.406 -5.629 1 96.31 120 MET A N 1
ATOM 931 C CA . MET A 1 120 ? 3.791 -26.938 -6.617 1 96.31 120 MET A CA 1
ATOM 932 C C . MET A 1 120 ? 5.102 -27.703 -6.527 1 96.31 120 MET A C 1
ATOM 934 O O . MET A 1 120 ? 5.926 -27.656 -7.441 1 96.31 120 MET A O 1
ATOM 938 N N . GLU A 1 121 ? 5.324 -28.438 -5.461 1 96.69 121 GLU A N 1
ATOM 939 C CA . GLU A 1 121 ? 6.504 -29.281 -5.355 1 96.69 121 GLU A CA 1
ATOM 940 C C . GLU A 1 121 ? 6.516 -30.359 -6.449 1 96.69 121 GLU A C 1
ATOM 942 O O . GLU A 1 121 ? 7.582 -30.75 -6.918 1 96.69 121 GLU A O 1
ATOM 947 N N . GLN A 1 122 ? 5.336 -30.734 -6.902 1 96.81 122 GLN A N 1
ATOM 948 C CA . GLN A 1 122 ? 5.234 -31.75 -7.953 1 96.81 122 GLN A CA 1
ATOM 949 C C . GLN A 1 122 ? 5.809 -31.234 -9.266 1 96.81 122 GLN A C 1
ATOM 951 O O . GLN A 1 122 ? 6.34 -32 -10.062 1 96.81 122 GLN A O 1
ATOM 956 N N . PHE A 1 123 ? 5.664 -29.938 -9.453 1 96.81 123 PHE A N 1
ATOM 957 C CA . PHE A 1 123 ? 6.246 -29.344 -10.656 1 96.81 123 PHE A CA 1
ATOM 958 C C . PHE A 1 123 ? 7.766 -29.438 -10.617 1 96.81 123 PHE A C 1
ATOM 960 O O . PHE A 1 123 ? 8.398 -29.703 -11.641 1 96.81 123 PHE A O 1
ATOM 967 N N . LYS A 1 124 ? 8.336 -29.281 -9.445 1 96.12 124 LYS A N 1
ATOM 968 C CA . LYS A 1 124 ? 9.781 -29.375 -9.289 1 96.12 124 LYS A CA 1
ATOM 969 C C . LYS A 1 124 ? 10.266 -30.812 -9.531 1 96.12 124 LYS A C 1
ATOM 971 O O . LYS A 1 124 ? 11.305 -31.016 -10.148 1 96.12 124 LYS A O 1
ATOM 976 N N . VAL A 1 125 ? 9.492 -31.719 -9.031 1 97.56 125 VAL A N 1
ATOM 977 C CA . VAL A 1 125 ? 9.812 -33.125 -9.281 1 97.56 125 VAL A CA 1
ATOM 978 C C . VAL A 1 125 ? 9.812 -33.406 -10.781 1 97.56 125 VAL A C 1
ATOM 980 O O . VAL A 1 125 ? 10.719 -34.031 -11.305 1 97.56 125 VAL A O 1
ATOM 983 N N . MET A 1 126 ? 8.797 -32.906 -11.484 1 98.06 126 MET A N 1
ATOM 984 C CA . MET A 1 126 ? 8.688 -33.094 -12.922 1 98.06 126 MET A CA 1
ATOM 985 C C . MET A 1 126 ? 9.875 -32.469 -13.648 1 98.06 126 MET A C 1
ATOM 987 O O . MET A 1 126 ? 10.383 -33.062 -14.617 1 98.06 126 MET A O 1
ATOM 991 N N . GLU A 1 127 ? 10.328 -31.328 -13.219 1 97.31 127 GLU A N 1
ATOM 992 C CA . GLU A 1 127 ? 11.492 -30.688 -13.828 1 97.31 127 GLU A CA 1
ATOM 993 C C . GLU A 1 127 ? 12.727 -31.594 -13.727 1 97.31 127 GLU A C 1
ATOM 995 O O . GLU A 1 127 ? 13.484 -31.719 -14.688 1 97.31 127 GLU A O 1
ATOM 1000 N N . LYS A 1 128 ? 12.867 -32.156 -12.625 1 97.75 128 LYS A N 1
ATOM 1001 C CA . LYS A 1 128 ? 13.977 -33.094 -12.445 1 97.75 128 LYS A CA 1
ATOM 1002 C C . LYS A 1 128 ? 13.844 -34.312 -13.352 1 97.75 128 LYS A C 1
ATOM 1004 O O . LYS A 1 128 ? 14.836 -34.781 -13.914 1 97.75 128 LYS A O 1
ATOM 1009 N N . ARG A 1 129 ? 12.633 -34.812 -13.5 1 98.44 129 ARG A N 1
ATOM 1010 C CA . ARG A 1 129 ? 12.398 -35.938 -14.375 1 98.44 129 ARG A CA 1
ATOM 1011 C C . ARG A 1 129 ? 12.695 -35.594 -15.828 1 98.44 129 ARG A C 1
ATOM 1013 O O . ARG A 1 129 ? 13.211 -36.406 -16.594 1 98.44 129 ARG A O 1
ATOM 1020 N N . PHE A 1 130 ? 12.391 -34.375 -16.172 1 97.88 130 PHE A N 1
ATOM 1021 C CA . PHE A 1 130 ? 12.719 -33.906 -17.516 1 97.88 130 PHE A CA 1
ATOM 1022 C C . PHE A 1 130 ? 14.227 -33.906 -17.734 1 97.88 130 PHE A C 1
ATOM 1024 O O . PHE A 1 130 ? 14.711 -34.219 -18.828 1 97.88 130 PHE A O 1
ATOM 1031 N N . GLU A 1 131 ? 15.008 -33.531 -16.75 1 96.56 131 GLU A N 1
ATOM 1032 C CA . GLU A 1 131 ? 16.469 -33.531 -16.844 1 96.56 131 GLU A CA 1
ATOM 1033 C C . GLU A 1 131 ? 16.984 -34.969 -17.047 1 96.56 131 GLU A C 1
ATOM 1035 O O . GLU A 1 131 ? 17.844 -35.188 -17.891 1 96.56 131 GLU A O 1
ATOM 1040 N N . ILE A 1 132 ? 16.422 -35.875 -16.312 1 97.5 132 ILE A N 1
ATOM 1041 C CA . ILE A 1 132 ? 16.828 -37.25 -16.453 1 97.5 132 ILE A CA 1
ATOM 1042 C C . ILE A 1 132 ? 16.438 -37.781 -17.844 1 97.5 132 ILE A C 1
ATOM 1044 O O . ILE A 1 132 ? 17.234 -38.469 -18.484 1 97.5 132 ILE A O 1
ATOM 1048 N N . CYS A 1 133 ? 15.289 -37.438 -18.266 1 97.06 133 CYS A N 1
ATOM 1049 C CA . CYS A 1 133 ? 14.82 -37.812 -19.594 1 97.06 133 CYS A CA 1
ATOM 1050 C C . CYS A 1 133 ? 15.75 -37.281 -20.672 1 97.06 133 CYS A C 1
ATOM 1052 O O . CYS A 1 133 ? 16.062 -37.969 -21.625 1 97.06 133 CYS A O 1
ATOM 1054 N N . HIS A 1 134 ? 16.172 -36.062 -20.516 1 95.25 134 HIS A N 1
ATOM 1055 C CA . HIS A 1 134 ? 17.125 -35.438 -21.438 1 95.25 134 HIS A CA 1
ATOM 1056 C C . HIS A 1 134 ? 18.422 -36.25 -21.484 1 95.25 134 HIS A C 1
ATOM 1058 O O . HIS A 1 134 ? 18.922 -36.531 -22.578 1 95.25 134 HIS A O 1
ATOM 1064 N N . ASN A 1 135 ? 18.922 -36.562 -20.359 1 94.31 135 ASN A N 1
ATOM 1065 C CA . ASN A 1 135 ? 20.156 -37.344 -20.297 1 94.31 135 ASN A CA 1
ATOM 1066 C C . ASN A 1 135 ? 20 -38.688 -20.969 1 94.31 135 ASN A C 1
ATOM 1068 O O . ASN A 1 135 ? 20.891 -39.125 -21.703 1 94.31 135 ASN A O 1
ATOM 1072 N N . ARG A 1 136 ? 18.891 -39.312 -20.75 1 95.5 136 ARG A N 1
ATOM 1073 C CA . ARG A 1 136 ? 18.625 -40.594 -21.359 1 95.5 136 ARG A CA 1
ATOM 1074 C C . ARG A 1 136 ? 18.516 -40.469 -22.875 1 95.5 136 ARG A C 1
ATOM 1076 O O . ARG A 1 136 ? 18.938 -41.375 -23.609 1 95.5 136 ARG A O 1
ATOM 1083 N N . ARG A 1 137 ? 17.938 -39.406 -23.328 1 94.5 137 ARG A N 1
ATOM 1084 C CA . ARG A 1 137 ? 17.859 -39.156 -24.766 1 94.5 137 ARG A CA 1
ATOM 1085 C C . ARG A 1 137 ? 19.266 -39.031 -25.359 1 94.5 137 ARG A C 1
ATOM 1087 O O . ARG A 1 137 ? 19.547 -39.594 -26.422 1 94.5 137 ARG A O 1
ATOM 1094 N N . VAL A 1 138 ? 20.094 -38.25 -24.672 1 93.06 138 VAL A N 1
ATOM 1095 C CA . VAL A 1 138 ? 21.469 -38.062 -25.141 1 93.06 138 VAL A CA 1
ATOM 1096 C C . VAL A 1 138 ? 22.172 -39.406 -25.219 1 93.06 138 VAL A C 1
ATOM 1098 O O . VAL A 1 138 ? 22.875 -39.719 -26.188 1 93.06 138 VAL A O 1
ATOM 1101 N N . ASP A 1 139 ? 21.984 -40.25 -24.203 1 92.75 139 ASP A N 1
ATOM 1102 C CA . ASP A 1 139 ? 22.594 -41.594 -24.203 1 92.75 139 ASP A CA 1
ATOM 1103 C C . ASP A 1 139 ? 22.062 -42.406 -25.359 1 92.75 139 ASP A C 1
ATOM 1105 O O . ASP A 1 139 ? 22.828 -43.094 -26.047 1 92.75 139 ASP A O 1
ATOM 1109 N N . MET A 1 140 ? 20.812 -42.344 -25.516 1 92.81 140 MET A N 1
ATOM 1110 C CA . MET A 1 140 ? 20.188 -43.062 -26.625 1 92.81 140 MET A CA 1
ATOM 1111 C C . MET A 1 140 ? 20.812 -42.656 -27.969 1 92.81 140 MET A C 1
ATOM 1113 O O . MET A 1 140 ? 21.203 -43.5 -28.766 1 92.81 140 MET A O 1
ATOM 1117 N N . ASP A 1 141 ? 20.922 -41.375 -28.141 1 91.44 141 ASP A N 1
ATOM 1118 C CA . ASP A 1 141 ? 21.516 -40.875 -29.375 1 91.44 141 ASP A CA 1
ATOM 1119 C C . ASP A 1 141 ? 22.969 -41.281 -29.516 1 91.44 141 ASP A C 1
ATOM 1121 O O . ASP A 1 141 ? 23.391 -41.688 -30.594 1 91.44 141 ASP A O 1
ATOM 1125 N N . ARG A 1 142 ? 23.703 -41.188 -28.5 1 92.31 142 ARG A N 1
ATOM 1126 C CA . ARG A 1 142 ? 25.125 -41.531 -28.484 1 92.31 142 ARG A CA 1
ATOM 1127 C C . ARG A 1 142 ? 25.312 -43 -28.859 1 92.31 142 ARG A C 1
ATOM 1129 O O . ARG A 1 142 ? 26.141 -43.344 -29.719 1 92.31 142 ARG A O 1
ATOM 1136 N N . TYR A 1 143 ? 24.5 -43.844 -28.312 1 91.56 143 TYR A N 1
ATOM 1137 C CA . TYR A 1 143 ? 24.625 -45.281 -28.594 1 91.56 143 TYR A CA 1
ATOM 1138 C C . TYR A 1 143 ? 24.125 -45.625 -29.984 1 91.56 143 TYR A C 1
ATOM 1140 O O . TYR A 1 143 ? 24.641 -46.5 -30.641 1 91.56 143 TYR A O 1
ATOM 1148 N N . HIS A 1 144 ? 23.172 -44.906 -30.391 1 91.5 144 HIS A N 1
ATOM 1149 C CA . HIS A 1 144 ? 22.734 -45.062 -31.781 1 91.5 144 HIS A CA 1
ATOM 1150 C C . HIS A 1 144 ? 23.859 -44.719 -32.75 1 91.5 144 HIS A C 1
ATOM 1152 O O . HIS A 1 144 ? 24.062 -45.438 -33.75 1 91.5 144 HIS A O 1
ATOM 1158 N N . ASP A 1 145 ? 24.516 -43.625 -32.531 1 88.94 145 ASP A N 1
ATOM 1159 C CA . ASP A 1 145 ? 25.656 -43.219 -33.344 1 88.94 145 ASP A CA 1
ATOM 1160 C C . ASP A 1 145 ? 26.719 -44.312 -33.375 1 88.94 145 ASP A C 1
ATOM 1162 O O . ASP A 1 145 ? 27.344 -44.531 -34.438 1 88.94 145 ASP A O 1
ATOM 1166 N N . SER A 1 146 ? 26.938 -44.906 -32.281 1 89.5 146 SER A N 1
ATOM 1167 C CA . SER A 1 146 ? 27.922 -46 -32.188 1 89.5 146 SER A CA 1
ATOM 1168 C C . SER A 1 146 ? 27.5 -47.156 -33.062 1 89.5 146 SER A C 1
ATOM 1170 O O . SER A 1 146 ? 28.344 -47.75 -33.75 1 89.5 146 SER A O 1
ATOM 1172 N N . VAL A 1 147 ? 26.266 -47.5 -33 1 90.56 147 VAL A N 1
ATOM 1173 C CA . VAL A 1 147 ? 25.75 -48.594 -33.844 1 90.56 147 VAL A CA 1
ATOM 1174 C C . VAL A 1 147 ? 25.953 -48.25 -35.312 1 90.56 147 VAL A C 1
ATOM 1176 O O . VAL A 1 147 ? 26.422 -49.094 -36.094 1 90.56 147 VAL A O 1
ATOM 1179 N N . LEU A 1 148 ? 25.609 -47 -35.625 1 89.31 148 LEU A N 1
ATOM 1180 C CA . LEU A 1 148 ? 25.734 -46.594 -37 1 89.31 148 LEU A CA 1
ATOM 1181 C C . LEU A 1 148 ? 27.188 -46.594 -37.469 1 89.31 148 LEU A C 1
ATOM 1183 O O . LEU A 1 148 ? 27.5 -47.031 -38.594 1 89.31 148 LEU A O 1
ATOM 1187 N N . SER A 1 149 ? 28.094 -46.156 -36.656 1 89.56 149 SER A N 1
ATOM 1188 C CA . SER A 1 149 ? 29.516 -46.125 -37 1 89.56 149 SER A CA 1
ATOM 1189 C C . SER A 1 149 ? 30.094 -47.5 -37.219 1 89.56 149 SER A C 1
ATOM 1191 O O . SER A 1 149 ? 30.906 -47.719 -38.125 1 89.56 149 SER A O 1
ATOM 1193 N N . ILE A 1 150 ? 29.656 -48.469 -36.5 1 92.06 150 ILE A N 1
ATOM 1194 C CA . ILE A 1 150 ? 30.156 -49.812 -36.625 1 92.06 150 ILE A CA 1
ATOM 1195 C C . ILE A 1 150 ? 29.516 -50.5 -37.812 1 92.06 150 ILE A C 1
ATOM 1197 O O . ILE A 1 150 ? 30.172 -51.25 -38.531 1 92.06 150 ILE A O 1
ATOM 1201 N N . SER A 1 151 ? 28.312 -50.25 -38.031 1 89.62 151 SER A N 1
ATOM 1202 C CA . SER A 1 151 ? 27.562 -50.875 -39.125 1 89.62 151 SER A CA 1
ATOM 1203 C C . SER A 1 151 ? 28.078 -50.438 -40.5 1 89.62 151 SER A C 1
ATOM 1205 O O . SER A 1 151 ? 27.891 -51.156 -41.5 1 89.62 151 SER A O 1
ATOM 1207 N N . LYS A 1 152 ? 28.688 -49.281 -40.562 1 87.75 152 LYS A N 1
ATOM 1208 C CA . LYS A 1 152 ? 29.203 -48.75 -41.812 1 87.75 152 LYS A CA 1
ATOM 1209 C C . LYS A 1 152 ? 30.516 -49.438 -42.219 1 87.75 152 LYS A C 1
ATOM 1211 O O . LYS A 1 152 ? 30.938 -49.344 -43.375 1 87.75 152 LYS A O 1
ATOM 1216 N N . LYS A 1 153 ? 31.047 -50.125 -41.281 1 87.75 153 LYS A N 1
ATOM 1217 C CA . LYS A 1 153 ? 32.281 -50.812 -41.594 1 87.75 153 LYS A CA 1
ATOM 1218 C C . LYS A 1 153 ? 32.031 -52.094 -42.406 1 87.75 153 LYS A C 1
ATOM 1220 O O . LYS A 1 153 ? 30.922 -52.625 -42.406 1 87.75 153 LYS A O 1
ATOM 1225 N N . PRO A 1 154 ? 33 -52.531 -43.219 1 88.12 154 PRO A N 1
ATOM 1226 C CA . PRO A 1 154 ? 32.844 -53.781 -43.969 1 88.12 154 PRO A CA 1
ATOM 1227 C C . PRO A 1 154 ? 32.5 -54.969 -43.094 1 88.12 154 PRO A C 1
ATOM 1229 O O . PRO A 1 154 ? 32.906 -55 -41.906 1 88.12 154 PRO A O 1
ATOM 1232 N N . PRO A 1 155 ? 31.75 -55.938 -43.469 1 83 155 PRO A N 1
ATOM 1233 C CA . PRO A 1 155 ? 31.25 -57.062 -42.688 1 83 155 PRO A CA 1
ATOM 1234 C C . PRO A 1 155 ? 32.344 -57.75 -41.875 1 83 155 PRO A C 1
ATOM 1236 O O . PRO A 1 155 ? 32.125 -58.156 -40.719 1 83 155 PRO A O 1
ATOM 1239 N N . GLY A 1 156 ? 33.406 -58.062 -42.344 1 82.31 156 GLY A N 1
ATOM 1240 C CA . GLY A 1 156 ? 34.469 -58.719 -41.625 1 82.31 156 GLY A CA 1
ATOM 1241 C C . GLY A 1 156 ? 35.062 -57.875 -40.5 1 82.31 156 GLY A C 1
ATOM 1242 O O . GLY A 1 156 ? 35.75 -58.406 -39.625 1 82.31 156 GLY A O 1
ATOM 1243 N N . LYS A 1 157 ? 34.656 -56.594 -40.344 1 88.75 157 LYS A N 1
ATOM 1244 C CA . LYS A 1 157 ? 35.219 -55.656 -39.375 1 88.75 157 LYS A CA 1
ATOM 1245 C C . LYS A 1 157 ? 34.156 -55.062 -38.469 1 88.75 157 LYS A C 1
ATOM 1247 O O . LYS A 1 157 ? 34.312 -53.969 -37.938 1 88.75 157 LYS A O 1
ATOM 1252 N N . GLN A 1 158 ? 33.031 -55.688 -38.312 1 90.06 158 GLN A N 1
ATOM 1253 C CA . GLN A 1 158 ? 31.906 -55.188 -37.531 1 90.06 158 GLN A CA 1
ATOM 1254 C C . GLN A 1 158 ? 31.844 -55.875 -36.156 1 90.06 158 GLN A C 1
ATOM 1256 O O . GLN A 1 158 ? 30.75 -56.094 -35.625 1 90.06 158 GLN A O 1
ATOM 1261 N N . SER A 1 159 ? 33 -56.188 -35.688 1 88.81 159 SER A N 1
ATOM 1262 C CA . SER A 1 159 ? 33.062 -56.781 -34.344 1 88.81 159 SER A CA 1
ATOM 1263 C C . SER A 1 159 ? 32.5 -55.844 -33.281 1 88.81 159 SER A C 1
ATOM 1265 O O . SER A 1 159 ? 32.781 -54.625 -33.312 1 88.81 159 SER A O 1
ATOM 1267 N N . GLY A 1 160 ? 31.516 -56.312 -32.406 1 90.19 160 GLY A N 1
ATOM 1268 C CA . GLY A 1 160 ? 30.953 -55.5 -31.344 1 90.19 160 GLY A CA 1
ATOM 1269 C C . GLY A 1 160 ? 29.594 -54.938 -31.688 1 90.19 160 GLY A C 1
ATOM 1270 O O . GLY A 1 160 ? 28.984 -54.219 -30.875 1 90.19 160 GLY A O 1
ATOM 1271 N N . LEU A 1 161 ? 29.219 -55.094 -32.844 1 91 161 LEU A N 1
ATOM 1272 C CA . LEU A 1 161 ? 27.938 -54.531 -33.281 1 91 161 LEU A CA 1
ATOM 1273 C C . LEU A 1 161 ? 26.797 -55.031 -32.406 1 91 161 LEU A C 1
ATOM 1275 O O . LEU A 1 161 ? 25.891 -54.25 -32.062 1 91 161 LEU A O 1
ATOM 1279 N N . GLY A 1 162 ? 26.797 -56.281 -32.031 1 89.81 162 GLY A N 1
ATOM 1280 C CA . GLY A 1 162 ? 25.781 -56.844 -31.156 1 89.81 162 GLY A CA 1
ATOM 1281 C C . GLY A 1 162 ? 25.734 -56.156 -29.797 1 89.81 162 GLY A C 1
ATOM 1282 O O . GLY A 1 162 ? 24.641 -55.844 -29.297 1 89.81 162 GLY A O 1
ATOM 1283 N N . GLU A 1 163 ? 26.891 -55.906 -29.266 1 90.94 163 GLU A N 1
ATOM 1284 C CA . GLU A 1 163 ? 26.984 -55.219 -27.969 1 90.94 163 GLU A CA 1
ATOM 1285 C C . GLU A 1 163 ? 26.484 -53.781 -28.078 1 90.94 163 GLU A C 1
ATOM 1287 O O . GLU A 1 163 ? 25.781 -53.312 -27.203 1 90.94 163 GLU A O 1
ATOM 1292 N N . ALA A 1 164 ? 26.891 -53.156 -29.141 1 90.88 164 ALA A N 1
ATOM 1293 C CA . ALA A 1 164 ? 26.469 -51.781 -29.375 1 90.88 164 ALA A CA 1
ATOM 1294 C C . ALA A 1 164 ? 24.953 -51.688 -29.547 1 90.88 164 ALA A C 1
ATOM 1296 O O . ALA A 1 164 ? 24.312 -50.781 -29.031 1 90.88 164 ALA A O 1
ATOM 1297 N N . GLN A 1 165 ? 24.469 -52.625 -30.234 1 91.25 165 GLN A N 1
ATOM 1298 C CA . GLN A 1 165 ? 23.031 -52.688 -30.453 1 91.25 165 GLN A CA 1
ATOM 1299 C C . GLN A 1 165 ? 22.266 -52.875 -29.156 1 91.25 165 GLN A C 1
ATOM 1301 O O . GLN A 1 165 ? 21.203 -52.312 -28.938 1 91.25 165 GLN A O 1
ATOM 1306 N N . ASN A 1 166 ? 22.75 -53.75 -28.312 1 92.12 166 ASN A N 1
ATOM 1307 C CA . ASN A 1 166 ? 22.125 -54 -27.016 1 92.12 166 ASN A CA 1
ATOM 1308 C C . ASN A 1 166 ? 22.109 -52.75 -26.156 1 92.12 166 ASN A C 1
ATOM 1310 O O . ASN A 1 166 ? 21.109 -52.438 -25.516 1 92.12 166 ASN A O 1
ATOM 1314 N N . LYS A 1 167 ? 23.203 -52 -26.156 1 92.12 167 LYS A N 1
ATOM 1315 C CA . LYS A 1 167 ? 23.312 -50.781 -25.391 1 92.12 167 LYS A CA 1
ATOM 1316 C C . LYS A 1 167 ? 22.297 -49.75 -25.891 1 92.12 167 LYS A C 1
ATOM 1318 O O . LYS A 1 167 ? 21.656 -49.062 -25.094 1 92.12 167 LYS A O 1
ATOM 1323 N N . TYR A 1 168 ? 22.172 -49.625 -27.172 1 92.56 168 TYR A N 1
ATOM 1324 C CA . TYR A 1 168 ? 21.203 -48.719 -27.766 1 92.56 168 TYR A CA 1
ATOM 1325 C C . TYR A 1 168 ? 19.781 -49.094 -27.391 1 92.56 168 TYR A C 1
ATOM 1327 O O . TYR A 1 168 ? 18.984 -48.25 -27.016 1 92.56 168 TYR A O 1
ATOM 1335 N N . ASN A 1 169 ? 19.484 -50.406 -27.516 1 92 169 ASN A N 1
ATOM 1336 C CA . ASN A 1 169 ? 18.141 -50.844 -27.203 1 92 169 ASN A CA 1
ATOM 1337 C C . ASN A 1 169 ? 17.75 -50.562 -25.75 1 92 169 ASN A C 1
ATOM 1339 O O . ASN A 1 169 ? 16.641 -50.094 -25.484 1 92 169 ASN A O 1
ATOM 1343 N N . VAL A 1 170 ? 18.703 -50.719 -24.859 1 93.12 170 VAL A N 1
ATOM 1344 C CA . VAL A 1 170 ? 18.453 -50.469 -23.438 1 93.12 170 VAL A CA 1
ATOM 1345 C C . VAL A 1 170 ? 18.234 -48.969 -23.219 1 93.12 170 VAL A C 1
ATOM 1347 O O . VAL A 1 170 ? 17.281 -48.562 -22.547 1 93.12 170 VAL A O 1
ATOM 1350 N N . ALA A 1 171 ? 19.109 -48.156 -23.812 1 93.56 171 ALA A N 1
ATOM 1351 C CA . ALA A 1 171 ? 19 -46.719 -23.672 1 93.56 171 ALA A CA 1
ATOM 1352 C C . ALA A 1 171 ? 17.672 -46.188 -24.234 1 93.56 171 ALA A C 1
ATOM 1354 O O . ALA A 1 171 ? 17.047 -45.312 -23.672 1 93.56 171 ALA A O 1
ATOM 1355 N N . ARG A 1 172 ? 17.312 -46.719 -25.312 1 93.88 172 ARG A N 1
ATOM 1356 C CA . ARG A 1 172 ? 16.062 -46.344 -25.953 1 93.88 172 ARG A CA 1
ATOM 1357 C C . ARG A 1 172 ? 14.859 -46.656 -25.062 1 93.88 172 ARG A C 1
ATOM 1359 O O . ARG A 1 172 ? 13.953 -45.844 -24.922 1 93.88 172 ARG A O 1
ATOM 1366 N N . ASP A 1 173 ? 14.883 -47.844 -24.5 1 93.38 173 ASP A N 1
ATOM 1367 C CA . ASP A 1 173 ? 13.797 -48.219 -23.594 1 93.38 173 ASP A CA 1
ATOM 1368 C C . ASP A 1 173 ? 13.742 -47.312 -22.375 1 93.38 173 ASP A C 1
ATOM 1370 O O . ASP A 1 173 ? 12.664 -46.875 -21.984 1 93.38 173 ASP A O 1
ATOM 1374 N N . LEU A 1 174 ? 14.883 -47.062 -21.812 1 95.75 174 LEU A N 1
ATOM 1375 C CA . LEU A 1 174 ? 14.945 -46.156 -20.656 1 95.75 174 LEU A CA 1
ATOM 1376 C C . LEU A 1 174 ? 14.375 -44.781 -21 1 95.75 174 LEU A C 1
ATOM 1378 O O . LEU A 1 174 ? 13.625 -44.219 -20.203 1 95.75 174 LEU A O 1
ATOM 1382 N N . TYR A 1 175 ? 14.664 -44.25 -22.141 1 96.25 175 TYR A N 1
ATOM 1383 C CA . TYR A 1 175 ? 14.148 -42.969 -22.594 1 96.25 175 TYR A CA 1
ATOM 1384 C C . TYR A 1 175 ? 12.648 -43.062 -22.828 1 96.25 175 TYR A C 1
ATOM 1386 O O . TYR A 1 175 ? 11.883 -42.219 -22.297 1 96.25 175 TYR A O 1
ATOM 1394 N N . ASN A 1 176 ? 12.219 -44.062 -23.562 1 95.31 176 ASN A N 1
ATOM 1395 C CA . ASN A 1 176 ? 10.844 -44.125 -24.047 1 95.31 176 ASN A CA 1
ATOM 1396 C C . ASN A 1 176 ? 9.859 -44.281 -22.875 1 95.31 176 ASN A C 1
ATOM 1398 O O . ASN A 1 176 ? 8.828 -43.625 -22.859 1 95.31 176 ASN A O 1
ATOM 1402 N N . TYR A 1 177 ? 10.18 -45.125 -21.953 1 96.25 177 TYR A N 1
ATOM 1403 C CA . TYR A 1 177 ? 9.258 -45.344 -20.844 1 96.25 177 TYR A CA 1
ATOM 1404 C C . TYR A 1 177 ? 9.164 -44.094 -19.969 1 96.25 177 TYR A C 1
ATOM 1406 O O . TYR A 1 177 ? 8.07 -43.719 -19.531 1 96.25 177 TYR A O 1
ATOM 1414 N N . LEU A 1 178 ? 10.281 -43.469 -19.719 1 97.69 178 LEU A N 1
ATOM 1415 C CA . LEU A 1 178 ? 10.25 -42.25 -18.906 1 97.69 178 LEU A CA 1
ATOM 1416 C C . LEU A 1 178 ? 9.539 -41.125 -19.641 1 97.69 178 LEU A C 1
ATOM 1418 O O . LEU A 1 178 ? 8.734 -40.406 -19.047 1 97.69 178 LEU A O 1
ATOM 1422 N N . ARG A 1 179 ? 9.883 -41 -20.859 1 96.62 179 ARG A N 1
ATOM 1423 C CA . ARG A 1 179 ? 9.242 -40 -21.703 1 96.62 179 ARG A CA 1
ATOM 1424 C C . ARG A 1 179 ? 7.727 -40.125 -21.656 1 96.62 179 ARG A C 1
ATOM 1426 O O . ARG A 1 179 ? 7.016 -39.156 -21.5 1 96.62 179 ARG A O 1
ATOM 1433 N N . ASN A 1 180 ? 7.246 -41.344 -21.859 1 96.62 180 ASN A N 1
ATOM 1434 C CA . ASN A 1 180 ? 5.805 -41.562 -21.828 1 96.62 180 ASN A CA 1
ATOM 1435 C C . ASN A 1 180 ? 5.203 -41.219 -20.469 1 96.62 180 ASN A C 1
ATOM 1437 O O . ASN A 1 180 ? 4.121 -40.625 -20.406 1 96.62 180 ASN A O 1
ATOM 1441 N N . GLU A 1 181 ? 5.855 -41.562 -19.391 1 98 181 GLU A N 1
ATOM 1442 C CA . GLU A 1 181 ? 5.406 -41.219 -18.047 1 98 181 GLU A CA 1
ATOM 1443 C C . GLU A 1 181 ? 5.301 -39.688 -17.891 1 98 181 GLU A C 1
ATOM 1445 O O . GLU A 1 181 ? 4.289 -39.188 -17.391 1 98 181 GLU A O 1
ATOM 1450 N N . ILE A 1 182 ? 6.32 -39.062 -18.312 1 98.31 182 ILE A N 1
ATOM 1451 C CA . ILE A 1 182 ? 6.41 -37.594 -18.156 1 98.31 182 ILE A CA 1
ATOM 1452 C C . ILE A 1 182 ? 5.262 -36.938 -18.891 1 98.31 182 ILE A C 1
ATOM 1454 O O . ILE A 1 182 ? 4.59 -36.062 -18.344 1 98.31 182 ILE A O 1
ATOM 1458 N N . ILE A 1 183 ? 5.039 -37.312 -20.078 1 97.81 183 ILE A N 1
ATOM 1459 C CA . ILE A 1 183 ? 3.988 -36.719 -20.891 1 97.81 183 ILE A CA 1
ATOM 1460 C C . ILE A 1 183 ? 2.631 -36.938 -20.234 1 97.81 183 ILE A C 1
ATOM 1462 O O . ILE A 1 183 ? 1.824 -36 -20.125 1 97.81 183 ILE A O 1
ATOM 1466 N N . ALA A 1 184 ? 2.424 -38.125 -19.734 1 97.81 184 ALA A N 1
ATOM 1467 C CA . ALA A 1 184 ? 1.172 -38.438 -19.062 1 97.81 184 ALA A CA 1
ATOM 1468 C C . ALA A 1 184 ? 1.012 -37.625 -17.781 1 97.81 184 ALA A C 1
ATOM 1470 O O . ALA A 1 184 ? -0.066 -37.094 -17.5 1 97.81 184 ALA A O 1
ATOM 1471 N N . ASP A 1 185 ? 2.037 -37.562 -17 1 98.12 185 ASP A N 1
ATOM 1472 C CA . ASP A 1 185 ? 1.987 -36.844 -15.719 1 98.12 185 ASP A CA 1
ATOM 1473 C C . ASP A 1 185 ? 1.786 -35.344 -15.922 1 98.12 185 ASP A C 1
ATOM 1475 O O . ASP A 1 185 ? 1.096 -34.719 -15.133 1 98.12 185 ASP A O 1
ATOM 1479 N N . VAL A 1 186 ? 2.406 -34.781 -16.953 1 97.69 186 VAL A N 1
ATOM 1480 C CA . VAL A 1 186 ? 2.205 -33.375 -17.25 1 97.69 186 VAL A CA 1
ATOM 1481 C C . VAL A 1 186 ? 0.737 -33.125 -17.594 1 97.69 186 VAL A C 1
ATOM 1483 O O . VAL A 1 186 ? 0.148 -32.125 -17.141 1 97.69 186 VAL A O 1
ATOM 1486 N N . GLU A 1 187 ? 0.219 -34.031 -18.375 1 95.81 187 GLU A N 1
ATOM 1487 C CA . GLU A 1 187 ? -1.189 -33.875 -18.734 1 95.81 187 GLU A CA 1
ATOM 1488 C C . GLU A 1 187 ? -2.08 -33.938 -17.5 1 95.81 187 GLU A C 1
ATOM 1490 O O . GLU A 1 187 ? -2.982 -33.094 -17.344 1 95.81 187 GLU A O 1
ATOM 1495 N N . LYS A 1 188 ? -1.812 -34.875 -16.578 1 95.38 188 LYS A N 1
ATOM 1496 C CA . LYS A 1 188 ? -2.578 -34.969 -15.344 1 95.38 188 LYS A CA 1
ATOM 1497 C C . LYS A 1 188 ? -2.455 -33.688 -14.516 1 95.38 188 LYS A C 1
ATOM 1499 O O . LYS A 1 188 ? -3.459 -33.156 -14.047 1 95.38 188 LYS A O 1
ATOM 1504 N N . LEU A 1 189 ? -1.279 -33.281 -14.375 1 94.12 189 LEU A N 1
ATOM 1505 C CA . LEU A 1 189 ? -0.984 -32.125 -13.531 1 94.12 189 LEU A CA 1
ATOM 1506 C C . LEU A 1 189 ? -1.62 -30.859 -14.094 1 94.12 189 LEU A C 1
ATOM 1508 O O . LEU A 1 189 ? -2.275 -30.109 -13.359 1 94.12 189 LEU A O 1
ATOM 1512 N N . THR A 1 190 ? -1.505 -30.594 -15.352 1 91.69 190 THR A N 1
ATOM 1513 C CA . THR A 1 190 ? -1.996 -29.359 -15.961 1 91.69 190 THR A CA 1
ATOM 1514 C C . THR A 1 190 ? -3.516 -29.391 -16.109 1 91.69 190 THR A C 1
ATOM 1516 O O . THR A 1 190 ? -4.168 -28.344 -16.125 1 91.69 190 THR A O 1
ATOM 1519 N N . SER A 1 191 ? -4.105 -30.578 -16.172 1 90.88 191 SER A N 1
ATOM 1520 C CA . SER A 1 191 ? -5.559 -30.719 -16.25 1 90.88 191 SER A CA 1
ATOM 1521 C C . SER A 1 191 ? -6.199 -30.609 -14.867 1 90.88 191 SER A C 1
ATOM 1523 O O . SER A 1 191 ? -7.422 -30.484 -14.75 1 90.88 191 SER A O 1
ATOM 1525 N N . SER A 1 192 ? -5.414 -30.641 -13.82 1 91 192 SER A N 1
ATOM 1526 C CA . SER A 1 192 ? -5.926 -30.578 -12.453 1 91 192 SER A CA 1
ATOM 1527 C C . SER A 1 192 ? -6.082 -29.141 -11.977 1 91 192 SER A C 1
ATOM 1529 O O . SER A 1 192 ? -6.371 -28.906 -10.805 1 91 192 SER A O 1
ATOM 1531 N N . ALA A 1 193 ? -5.871 -28.203 -12.844 1 89.69 193 ALA A N 1
ATOM 1532 C CA . ALA A 1 193 ? -5.879 -26.781 -12.461 1 89.69 193 ALA A CA 1
ATOM 1533 C C . ALA A 1 193 ? -7.191 -26.406 -11.781 1 89.69 193 ALA A C 1
ATOM 1535 O O . ALA A 1 193 ? -7.199 -25.672 -10.797 1 89.69 193 ALA A O 1
ATOM 1536 N N . GLU A 1 194 ? -8.328 -26.922 -12.312 1 89.38 194 GLU A N 1
ATOM 1537 C CA . GLU A 1 194 ? -9.641 -26.609 -11.75 1 89.38 194 GLU A CA 1
ATOM 1538 C C . GLU A 1 194 ? -9.75 -27.094 -10.305 1 89.38 194 GLU A C 1
ATOM 1540 O O . GLU A 1 194 ? -10.336 -26.422 -9.461 1 89.38 194 GLU A O 1
ATOM 1545 N N . GLU A 1 195 ? -9.156 -28.203 -10.008 1 90.69 195 GLU A N 1
ATOM 1546 C CA . GLU A 1 195 ? -9.219 -28.797 -8.672 1 90.69 195 GLU A CA 1
ATOM 1547 C C . GLU A 1 195 ? -8.461 -27.938 -7.66 1 90.69 195 GLU A C 1
ATOM 1549 O O . GLU A 1 195 ? -8.727 -28.016 -6.457 1 90.69 195 GLU A O 1
ATOM 1554 N N . VAL A 1 196 ? -7.539 -27.125 -8.148 1 93.31 196 VAL A N 1
ATOM 1555 C CA . VAL A 1 196 ? -6.742 -26.25 -7.293 1 93.31 196 VAL A CA 1
ATOM 1556 C C . VAL A 1 196 ? -7.375 -24.859 -7.23 1 93.31 196 VAL A C 1
ATOM 1558 O O . VAL A 1 196 ? -7.523 -24.281 -6.152 1 93.31 196 VAL A O 1
ATOM 1561 N N . VAL A 1 197 ? -7.828 -24.375 -8.359 1 95.38 197 VAL A N 1
ATOM 1562 C CA . VAL A 1 197 ? -8.305 -23 -8.492 1 95.38 197 VAL A CA 1
ATOM 1563 C C . VAL A 1 197 ? -9.633 -22.844 -7.754 1 95.38 197 VAL A C 1
ATOM 1565 O O . VAL A 1 197 ? -9.828 -21.859 -7.031 1 95.38 197 VAL A O 1
ATOM 1568 N N . SER A 1 198 ? -10.516 -23.828 -7.859 1 94.38 198 SER A N 1
ATOM 1569 C CA . SER A 1 198 ? -11.859 -23.703 -7.301 1 94.38 198 SER A CA 1
ATOM 1570 C C . SER A 1 198 ? -11.812 -23.562 -5.785 1 94.38 198 SER A C 1
ATOM 1572 O O . SER A 1 198 ? -12.391 -22.641 -5.219 1 94.38 198 SER A O 1
ATOM 1574 N N . PRO A 1 199 ? -11.086 -24.406 -5.062 1 94.44 199 PRO A N 1
ATOM 1575 C CA . PRO A 1 199 ? -11.016 -24.234 -3.611 1 94.44 199 PRO A CA 1
ATOM 1576 C C . PRO A 1 199 ? -10.359 -22.922 -3.205 1 94.44 199 PRO A C 1
ATOM 1578 O O . PRO A 1 199 ? -10.734 -22.328 -2.184 1 94.44 199 PRO A O 1
ATOM 1581 N N . ILE A 1 200 ? -9.398 -22.484 -3.945 1 96.81 200 ILE A N 1
ATOM 1582 C CA . ILE A 1 200 ? -8.734 -21.219 -3.635 1 96.81 200 ILE A CA 1
ATOM 1583 C C . ILE A 1 200 ? -9.734 -20.062 -3.754 1 96.81 200 ILE A C 1
ATOM 1585 O O . ILE A 1 200 ? -9.828 -19.234 -2.855 1 96.81 200 ILE A O 1
ATOM 1589 N N . CYS A 1 201 ? -10.477 -20.047 -4.828 1 95.94 201 CYS A N 1
ATOM 1590 C CA . CYS A 1 201 ? -11.484 -19 -5.027 1 95.94 201 CYS A CA 1
ATOM 1591 C C . CYS A 1 201 ? -12.516 -19.016 -3.904 1 95.94 201 CYS A C 1
ATOM 1593 O O . CYS A 1 201 ? -12.828 -17.969 -3.33 1 95.94 201 CYS A O 1
ATOM 1595 N N . GLY A 1 202 ? -12.969 -20.219 -3.619 1 94.88 202 GLY A N 1
ATOM 1596 C CA . GLY A 1 202 ? -13.93 -20.344 -2.535 1 94.88 202 GLY A CA 1
ATOM 1597 C C . GLY A 1 202 ? -13.406 -19.812 -1.214 1 94.88 202 GLY A C 1
ATOM 1598 O O . GLY A 1 202 ? -14.102 -19.047 -0.526 1 94.88 202 GLY A O 1
ATOM 1599 N N . THR A 1 203 ? -12.234 -20.172 -0.859 1 95.12 203 THR A N 1
ATOM 1600 C CA . THR A 1 203 ? -11.617 -19.75 0.39 1 95.12 203 THR A CA 1
ATOM 1601 C C . THR A 1 203 ? -11.422 -18.234 0.401 1 95.12 203 THR A C 1
ATOM 1603 O O . THR A 1 203 ? -11.648 -17.578 1.423 1 95.12 203 THR A O 1
ATOM 1606 N N . LEU A 1 204 ? -11.016 -17.656 -0.724 1 96.62 204 LEU A N 1
ATOM 1607 C CA . LEU A 1 204 ? -10.812 -16.219 -0.817 1 96.62 204 LEU A CA 1
ATOM 1608 C C . LEU A 1 204 ? -12.117 -15.461 -0.574 1 96.62 204 LEU A C 1
ATOM 1610 O O . LEU A 1 204 ? -12.148 -14.484 0.18 1 96.62 204 LEU A O 1
ATOM 1614 N N . ILE A 1 205 ? -13.195 -15.945 -1.172 1 96.06 205 ILE A N 1
ATOM 1615 C CA . ILE A 1 205 ? -14.477 -15.266 -1.057 1 96.06 205 ILE A CA 1
ATOM 1616 C C . ILE A 1 205 ? -15 -15.383 0.375 1 96.06 205 ILE A C 1
ATOM 1618 O O . ILE A 1 205 ? -15.383 -14.383 0.982 1 96.06 205 ILE A O 1
ATOM 1622 N N . VAL A 1 206 ? -14.898 -16.531 0.923 1 94.94 206 VAL A N 1
ATOM 1623 C CA . VAL A 1 206 ? -15.445 -16.766 2.258 1 94.94 206 VAL A CA 1
ATOM 1624 C C . VAL A 1 206 ? -14.609 -16 3.291 1 94.94 206 VAL A C 1
ATOM 1626 O O . VAL A 1 206 ? -15.156 -15.367 4.195 1 94.94 206 VAL A O 1
ATOM 1629 N N . SER A 1 207 ? -13.305 -16.078 3.146 1 95.56 207 SER A N 1
ATOM 1630 C CA . SER A 1 207 ? -12.43 -15.398 4.102 1 95.56 207 SER A CA 1
ATOM 1631 C C . SER A 1 207 ? -12.609 -13.883 4.031 1 95.56 207 SER A C 1
ATOM 1633 O O . SER A 1 207 ? -12.594 -13.203 5.059 1 95.56 207 SER A O 1
ATOM 1635 N N . TYR A 1 208 ? -12.75 -13.344 2.811 1 97 208 TYR A N 1
ATOM 1636 C CA . TYR A 1 208 ? -12.977 -11.906 2.66 1 97 208 TYR A CA 1
ATOM 1637 C C . TYR A 1 208 ? -14.336 -11.508 3.232 1 97 208 TYR A C 1
ATOM 1639 O O . TYR A 1 208 ? -14.461 -10.469 3.881 1 97 208 TYR A O 1
ATOM 1647 N N . THR A 1 209 ? -15.312 -12.328 3.018 1 96.75 209 THR A N 1
ATOM 1648 C CA . THR A 1 209 ? -16.641 -12.102 3.588 1 96.75 209 THR A CA 1
ATOM 1649 C C . THR A 1 209 ? -16.578 -12.078 5.113 1 96.75 209 THR A C 1
ATOM 1651 O O . THR A 1 209 ? -17.156 -11.203 5.75 1 96.75 209 THR A O 1
ATOM 1654 N N . ASP A 1 210 ? -15.891 -13.039 5.625 1 96.56 210 ASP A N 1
ATOM 1655 C CA . ASP A 1 210 ? -15.742 -13.086 7.074 1 96.56 210 ASP A CA 1
ATOM 1656 C C . ASP A 1 210 ? -15.062 -11.828 7.602 1 96.56 210 ASP A C 1
ATOM 1658 O O . ASP A 1 210 ? -15.469 -11.273 8.625 1 96.56 210 ASP A O 1
ATOM 1662 N N . TYR A 1 211 ? -14.078 -11.414 6.879 1 98.19 211 TYR A N 1
ATOM 1663 C CA . TYR A 1 211 ? -13.391 -10.188 7.285 1 98.19 211 TYR A CA 1
ATOM 1664 C C . TYR A 1 211 ? -14.328 -8.992 7.215 1 98.19 211 TYR A C 1
ATOM 1666 O O . TYR A 1 211 ? -14.367 -8.172 8.133 1 98.19 211 TYR A O 1
ATOM 1674 N N . LEU A 1 212 ? -15.07 -8.859 6.16 1 97.75 212 LEU A N 1
ATOM 1675 C CA . LEU A 1 212 ? -16 -7.742 6.016 1 97.75 212 LEU A CA 1
ATOM 1676 C C . LEU A 1 212 ? -17.047 -7.754 7.129 1 97.75 212 LEU A C 1
ATOM 1678 O O . LEU A 1 212 ? -17.422 -6.699 7.645 1 97.75 212 LEU A O 1
ATOM 1682 N N . ASN A 1 213 ? -17.469 -8.953 7.465 1 97.12 213 ASN A N 1
ATOM 1683 C CA . ASN A 1 213 ? -18.422 -9.062 8.57 1 97.12 213 ASN A CA 1
ATOM 1684 C C . ASN A 1 213 ? -17.812 -8.586 9.883 1 97.12 213 ASN A C 1
ATOM 1686 O O . ASN A 1 213 ? -18.453 -7.863 10.648 1 97.12 213 ASN A O 1
ATOM 1690 N N . HIS A 1 214 ? -16.594 -8.992 10.109 1 97.94 214 HIS A N 1
ATOM 1691 C CA . HIS A 1 214 ? -15.852 -8.539 11.281 1 97.94 214 HIS A CA 1
ATOM 1692 C C . HIS A 1 214 ? -15.703 -7.016 11.281 1 97.94 214 HIS A C 1
ATOM 1694 O O . HIS A 1 214 ? -16.016 -6.363 12.281 1 97.94 214 HIS A O 1
ATOM 1700 N N . LEU A 1 215 ? -15.266 -6.477 10.148 1 98.38 215 LEU A N 1
ATOM 1701 C CA . LEU A 1 215 ? -15.094 -5.039 9.977 1 98.38 215 LEU A CA 1
ATOM 1702 C C . LEU A 1 215 ? -16.406 -4.301 10.242 1 98.38 215 LEU A C 1
ATOM 1704 O O . LEU A 1 215 ? -16.438 -3.342 11.016 1 98.38 215 LEU A O 1
ATOM 1708 N N . ASN A 1 216 ? -17.469 -4.77 9.672 1 97.19 216 ASN A N 1
ATOM 1709 C CA . ASN A 1 216 ? -18.766 -4.109 9.773 1 97.19 216 ASN A CA 1
ATOM 1710 C C . ASN A 1 216 ? -19.312 -4.16 11.195 1 97.19 216 ASN A C 1
ATOM 1712 O O . ASN A 1 216 ? -19.984 -3.223 11.648 1 97.19 216 ASN A O 1
ATOM 1716 N N . ASN A 1 217 ? -19.078 -5.195 11.852 1 96.62 217 ASN A N 1
ATOM 1717 C CA . ASN A 1 217 ? -19.531 -5.332 13.234 1 96.62 217 ASN A CA 1
ATOM 1718 C C . ASN A 1 217 ? -18.891 -4.293 14.148 1 96.62 217 ASN A C 1
ATOM 1720 O O . ASN A 1 217 ? -19.578 -3.635 14.93 1 96.62 217 ASN A O 1
ATOM 1724 N N . TYR A 1 218 ? -17.625 -4.105 14 1 96.69 218 TYR A N 1
ATOM 1725 C CA . TYR A 1 218 ? -16.922 -3.146 14.852 1 96.69 218 TYR A CA 1
ATOM 1726 C C . TYR A 1 218 ? -17.172 -1.719 14.375 1 96.69 218 TYR A C 1
ATOM 1728 O O . TYR A 1 218 ? -17.328 -0.808 15.195 1 96.69 218 TYR A O 1
ATOM 1736 N N . TRP A 1 219 ? -17.25 -1.474 13.062 1 97 219 TRP A N 1
ATOM 1737 C CA . TRP A 1 219 ? -17.438 -0.127 12.531 1 97 219 TRP A CA 1
ATOM 1738 C C . TRP A 1 219 ? -18.844 0.387 12.844 1 97 219 TRP A C 1
ATOM 1740 O O . TRP A 1 219 ? -19.047 1.592 13.008 1 97 219 TRP A O 1
ATOM 1750 N N . GLY A 1 220 ? -19.766 -0.521 12.891 1 92.56 220 GLY A N 1
ATOM 1751 C CA . GLY A 1 220 ? -21.125 -0.124 13.188 1 92.56 220 GLY A CA 1
ATOM 1752 C C . GLY A 1 220 ? -21.25 0.681 14.469 1 92.56 220 GLY A C 1
ATOM 1753 O O . GLY A 1 220 ? -21.891 1.729 14.492 1 92.56 220 GLY A O 1
ATOM 1754 N N . GLU A 1 221 ? -20.531 0.301 15.477 1 86 221 GLU A N 1
ATOM 1755 C CA . GLU A 1 221 ? -20.562 1.006 16.75 1 86 221 GLU A CA 1
ATOM 1756 C C . GLU A 1 221 ? -19.75 2.303 16.688 1 86 221 GLU A C 1
ATOM 1758 O O . GLU A 1 221 ? -20.172 3.33 17.219 1 86 221 GLU A O 1
ATOM 1763 N N . ALA A 1 222 ? -18.641 2.26 15.969 1 85.62 222 ALA A N 1
ATOM 1764 C CA . ALA A 1 222 ? -17.734 3.398 15.914 1 85.62 222 ALA A CA 1
ATOM 1765 C C . ALA A 1 222 ? -18.328 4.535 15.086 1 85.62 222 ALA A C 1
ATOM 1767 O O . ALA A 1 222 ? -18.109 5.711 15.391 1 85.62 222 ALA A O 1
ATOM 1768 N N . SER A 1 223 ? -19.172 4.203 14.125 1 86.94 223 SER A N 1
ATOM 1769 C CA . SER A 1 223 ? -19.734 5.223 13.234 1 86.94 223 SER A CA 1
ATOM 1770 C C . SER A 1 223 ? -20.734 6.105 13.969 1 86.94 223 SER A C 1
ATOM 1772 O O . SER A 1 223 ? -21.016 7.223 13.531 1 86.94 223 SER A O 1
ATOM 1774 N N . GLU A 1 224 ? -21.203 5.625 15.141 1 86.81 224 GLU A N 1
ATOM 1775 C CA . GLU A 1 224 ? -22.141 6.41 15.938 1 86.81 224 GLU A CA 1
ATOM 1776 C C . GLU A 1 224 ? -21.453 7.598 16.594 1 86.81 224 GLU A C 1
ATOM 1778 O O . GLU A 1 224 ? -22.094 8.609 16.891 1 86.81 224 GLU A O 1
ATOM 1783 N N . VAL A 1 225 ? -20.188 7.469 16.75 1 88 225 VAL A N 1
ATOM 1784 C CA . VAL A 1 225 ? -19.391 8.523 17.375 1 88 225 VAL A CA 1
ATOM 1785 C C . VAL A 1 225 ? -19.344 9.742 16.453 1 88 225 VAL A C 1
ATOM 1787 O O . VAL A 1 225 ? -19 10.844 16.891 1 88 225 VAL A O 1
ATOM 1790 N N . SER A 1 226 ? -19.75 9.609 15.164 1 87.31 226 SER A N 1
ATOM 1791 C CA . SER A 1 226 ? -19.719 10.711 14.195 1 87.31 226 SER A CA 1
ATOM 1792 C C . SER A 1 226 ? -20.578 11.875 14.672 1 87.31 226 SER A C 1
ATOM 1794 O O . SER A 1 226 ? -20.281 13.031 14.367 1 87.31 226 SER A O 1
ATOM 1796 N N . SER A 1 227 ? -21.562 11.562 15.484 1 89.19 227 SER A N 1
ATOM 1797 C CA . SER A 1 227 ? -22.469 12.594 15.953 1 89.19 227 SER A CA 1
ATOM 1798 C C . SER A 1 227 ? -21.797 13.539 16.938 1 89.19 227 SER A C 1
ATOM 1800 O O . SER A 1 227 ? -22.297 14.633 17.203 1 89.19 227 SER A O 1
ATOM 1802 N N . ASN A 1 228 ? -20.656 13.094 17.453 1 90.75 228 ASN A N 1
ATOM 1803 C CA . ASN A 1 228 ? -19.891 13.922 18.391 1 90.75 228 ASN A CA 1
ATOM 1804 C C . ASN A 1 228 ? -19.031 14.953 17.656 1 90.75 228 ASN A C 1
ATOM 1806 O O . ASN A 1 228 ? -18.453 15.844 18.281 1 90.75 228 ASN A O 1
ATOM 1810 N N . PHE A 1 229 ? -18.969 14.812 16.297 1 92.19 229 PHE A N 1
ATOM 1811 C CA . PHE A 1 229 ? -18.172 15.719 15.492 1 92.19 229 PHE A CA 1
ATOM 1812 C C . PHE A 1 229 ? -19.062 16.609 14.625 1 92.19 229 PHE A C 1
ATOM 1814 O O . PHE A 1 229 ? -20.25 16.312 14.445 1 92.19 229 PHE A O 1
ATOM 1821 N N . ARG A 1 230 ? -18.531 17.672 14.164 1 84.5 230 ARG A N 1
ATOM 1822 C CA . ARG A 1 230 ? -19.219 18.516 13.188 1 84.5 230 ARG A CA 1
ATOM 1823 C C . ARG A 1 230 ? -19.156 17.891 11.789 1 84.5 230 ARG A C 1
ATOM 1825 O O . ARG A 1 230 ? -18.078 17.719 11.234 1 84.5 230 ARG A O 1
ATOM 1832 N N . ILE A 1 231 ? -20.25 17.547 11.289 1 85.62 231 ILE A N 1
ATOM 1833 C CA . ILE A 1 231 ? -20.281 16.938 9.969 1 85.62 231 ILE A CA 1
ATOM 1834 C C . ILE A 1 231 ? -20.516 18.016 8.914 1 85.62 231 ILE A C 1
ATOM 1836 O O . ILE A 1 231 ? -21.656 18.266 8.5 1 85.62 231 ILE A O 1
ATOM 1840 N N . CYS A 1 232 ? -19.422 18.656 8.539 1 82.12 232 CYS A N 1
ATOM 1841 C CA . CYS A 1 232 ? -19.469 19.719 7.543 1 82.12 232 CYS A CA 1
ATOM 1842 C C . CYS A 1 232 ? -18.109 19.859 6.852 1 82.12 232 CYS A C 1
ATOM 1844 O O . CYS A 1 232 ? -17.125 19.281 7.293 1 82.12 232 CYS A O 1
ATOM 1846 N N . ALA A 1 233 ? -18.188 20.594 5.734 1 80.69 233 ALA A N 1
ATOM 1847 C CA . ALA A 1 233 ? -16.938 20.953 5.078 1 80.69 233 ALA A CA 1
ATOM 1848 C C . ALA A 1 233 ? -16.109 21.891 5.941 1 80.69 233 ALA A C 1
ATOM 1850 O O . ALA A 1 233 ? -16.656 22.781 6.609 1 80.69 233 ALA A O 1
ATOM 1851 N N . LEU A 1 234 ? -14.836 21.609 5.953 1 85 234 LEU A N 1
ATOM 1852 C CA . LEU A 1 234 ? -13.945 22.5 6.691 1 85 234 LEU A CA 1
ATOM 1853 C C . LEU A 1 234 ? -14.016 23.906 6.133 1 85 234 LEU A C 1
ATOM 1855 O O . LEU A 1 234 ? -13.898 24.109 4.922 1 85 234 LEU A O 1
ATOM 1859 N N . ASP A 1 235 ? -14.336 24.859 7.055 1 83 235 ASP A N 1
ATOM 1860 C CA . ASP A 1 235 ? -14.352 26.281 6.707 1 83 235 ASP A CA 1
ATOM 1861 C C . ASP A 1 235 ? -12.992 26.922 6.961 1 83 235 ASP A C 1
ATOM 1863 O O . ASP A 1 235 ? -12.586 27.094 8.109 1 83 235 ASP A O 1
ATOM 1867 N N . PRO A 1 236 ? -12.32 27.375 5.852 1 82.81 236 PRO A N 1
ATOM 1868 C CA . PRO A 1 236 ? -10.984 27.953 6.035 1 82.81 236 PRO A CA 1
ATOM 1869 C C . PRO A 1 236 ? -11.016 29.469 6.246 1 82.81 236 PRO A C 1
ATOM 1871 O O . PRO A 1 236 ? -10.078 30.156 5.852 1 82.81 236 PRO A O 1
ATOM 1874 N N . ALA A 1 237 ? -12.047 29.922 6.918 1 84.81 237 ALA A N 1
ATOM 1875 C CA . ALA A 1 237 ? -12.156 31.375 7.141 1 84.81 237 ALA A CA 1
ATOM 1876 C C . ALA A 1 237 ? -10.914 31.906 7.852 1 84.81 237 ALA A C 1
ATOM 1878 O O . ALA A 1 237 ? -10.359 31.25 8.727 1 84.81 237 ALA A O 1
ATOM 1879 N N . PRO A 1 238 ? -10.477 33.062 7.445 1 88.12 238 PRO A N 1
ATOM 1880 C CA . PRO A 1 238 ? -9.273 33.656 8.055 1 88.12 238 PRO A CA 1
ATOM 1881 C C . PRO A 1 238 ? -9.445 33.938 9.547 1 88.12 238 PRO A C 1
ATOM 1883 O O . PRO A 1 238 ? -10.5 34.438 9.961 1 88.12 238 PRO A O 1
ATOM 1886 N N . ILE A 1 239 ? -8.523 33.562 10.25 1 93.5 239 ILE A N 1
ATOM 1887 C CA . ILE A 1 239 ? -8.508 33.688 11.703 1 93.5 239 ILE A CA 1
ATOM 1888 C C . ILE A 1 239 ? -7.551 34.812 12.094 1 93.5 239 ILE A C 1
ATOM 1890 O O . ILE A 1 239 ? -7.828 35.562 13.031 1 93.5 239 ILE A O 1
ATOM 1894 N N . ILE A 1 240 ? -6.578 35.031 11.328 1 96.81 240 ILE A N 1
ATOM 1895 C CA . ILE A 1 240 ? -5.566 36.031 11.688 1 96.81 240 ILE A CA 1
ATOM 1896 C C . ILE A 1 240 ? -5.973 37.406 11.148 1 96.81 240 ILE A C 1
ATOM 1898 O O . ILE A 1 240 ? -6.906 37.5 10.352 1 96.81 240 ILE A O 1
ATOM 1902 N N . THR A 1 241 ? -5.309 38.406 11.703 1 97.44 241 THR A N 1
ATOM 1903 C CA . THR A 1 241 ? -5.547 39.781 11.266 1 97.44 241 THR A CA 1
ATOM 1904 C C . THR A 1 241 ? -5.391 39.906 9.75 1 97.44 241 THR A C 1
ATOM 1906 O O . THR A 1 241 ? -4.387 39.469 9.188 1 97.44 241 THR A O 1
ATOM 1909 N N . PRO A 1 242 ? -6.379 40.469 9.031 1 95.88 242 PRO A N 1
ATOM 1910 C CA . PRO A 1 242 ? -6.254 40.656 7.586 1 95.88 242 PRO A CA 1
ATOM 1911 C C . PRO A 1 242 ? -5.062 41.531 7.207 1 95.88 242 PRO A C 1
ATOM 1913 O O . PRO A 1 242 ? -4.695 42.438 7.953 1 95.88 242 PRO A O 1
ATOM 1916 N N . GLY A 1 243 ? -4.547 41.25 6.035 1 95.12 243 GLY A N 1
ATOM 1917 C CA . GLY A 1 243 ? -3.352 41.938 5.57 1 95.12 243 GLY A CA 1
ATOM 1918 C C . GLY A 1 243 ? -3.5 43.438 5.539 1 95.12 243 GLY A C 1
ATOM 1919 O O . GLY A 1 243 ? -2.586 44.188 5.938 1 95.12 243 GLY A O 1
ATOM 1920 N N . GLU A 1 244 ? -4.656 43.906 5.246 1 95.06 244 GLU A N 1
ATOM 1921 C CA . GLU A 1 244 ? -4.902 45.344 5.094 1 95.06 244 GLU A CA 1
ATOM 1922 C C . GLU A 1 244 ? -4.949 46.031 6.449 1 95.06 244 GLU A C 1
ATOM 1924 O O . GLU A 1 244 ? -4.723 47.25 6.539 1 95.06 244 GLU A O 1
ATOM 1929 N N . SER A 1 245 ? -5.172 45.281 7.496 1 96.75 245 SER A N 1
ATOM 1930 C CA . SER A 1 245 ? -5.309 45.844 8.828 1 96.75 245 SER A CA 1
ATOM 1931 C C . SER A 1 245 ? -4.102 45.531 9.703 1 96.75 245 SER A C 1
ATOM 1933 O O . SER A 1 245 ? -4.031 45.938 10.859 1 96.75 245 SER A O 1
ATOM 1935 N N . SER A 1 246 ? -3.141 44.844 9.133 1 97.75 246 SER A N 1
ATOM 1936 C CA . SER A 1 246 ? -2.018 44.312 9.906 1 97.75 246 SER A CA 1
ATOM 1937 C C . SER A 1 246 ? -1.032 45.438 10.258 1 97.75 246 SER A C 1
ATOM 1939 O O . SER A 1 246 ? -0.875 46.406 9.5 1 97.75 246 SER A O 1
ATOM 1941 N N . MET A 1 247 ? -0.39 45.25 11.367 1 98.12 247 MET A N 1
ATOM 1942 C CA . MET A 1 247 ? 0.643 46.156 11.836 1 98.12 247 MET A CA 1
ATOM 1943 C C . MET A 1 247 ? 1.925 46 11.031 1 98.12 247 MET A C 1
ATOM 1945 O O . MET A 1 247 ? 2.928 46.656 11.305 1 98.12 247 MET A O 1
ATOM 1949 N N . VAL A 1 248 ? 1.863 45.094 10 1 97.44 248 VAL A N 1
ATOM 1950 C CA . VAL A 1 248 ? 2.965 45.062 9.047 1 97.44 248 VAL A CA 1
ATOM 1951 C C . VAL A 1 248 ? 3.027 46.375 8.266 1 97.44 248 VAL A C 1
ATOM 1953 O O . VAL A 1 248 ? 4.105 46.812 7.848 1 97.44 248 VAL A O 1
ATOM 1956 N N . ILE A 1 249 ? 1.87 46.969 8.172 1 96.94 249 ILE A N 1
ATOM 1957 C CA . ILE A 1 249 ? 1.764 48.25 7.48 1 96.94 249 ILE A CA 1
ATOM 1958 C C . ILE A 1 249 ? 2.041 49.375 8.461 1 96.94 249 ILE A C 1
ATOM 1960 O O . ILE A 1 249 ? 1.3 49.562 9.43 1 96.94 249 ILE A O 1
ATOM 1964 N N . ASP A 1 250 ? 3.043 50.25 8.172 1 95.62 250 ASP A N 1
ATOM 1965 C CA . ASP A 1 250 ? 3.479 51.312 9.07 1 95.62 250 ASP A CA 1
ATOM 1966 C C . ASP A 1 250 ? 2.332 52.281 9.383 1 95.62 250 ASP A C 1
ATOM 1968 O O . ASP A 1 250 ? 2.162 52.688 10.531 1 95.62 250 ASP A O 1
ATOM 1972 N N . ALA A 1 251 ? 1.591 52.562 8.367 1 95.38 251 ALA A N 1
ATOM 1973 C CA . ALA A 1 251 ? 0.483 53.5 8.531 1 95.38 251 ALA A CA 1
ATOM 1974 C C . ALA A 1 251 ? -0.504 53 9.586 1 95.38 251 ALA A C 1
ATOM 1976 O O . ALA A 1 251 ? -1.096 53.812 10.312 1 95.38 251 ALA A O 1
ATOM 1977 N N . ASN A 1 252 ? -0.694 51.75 9.625 1 96.19 252 ASN A N 1
ATOM 1978 C CA . ASN A 1 252 ? -1.586 51.156 10.625 1 96.19 252 ASN A CA 1
ATOM 1979 C C . ASN A 1 252 ? -1.034 51.344 12.039 1 96.19 252 ASN A C 1
ATOM 1981 O O . ASN A 1 252 ? -1.79 51.562 12.977 1 96.19 252 ASN A O 1
ATOM 1985 N N . VAL A 1 253 ? 0.25 51.219 12.203 1 95.94 253 VAL A N 1
ATOM 1986 C CA . VAL A 1 253 ? 0.899 51.375 13.5 1 95.94 253 VAL A CA 1
ATOM 1987 C C . VAL A 1 253 ? 0.724 52.812 13.984 1 95.94 253 VAL A C 1
ATOM 1989 O O . VAL A 1 253 ? 0.328 53.031 15.125 1 95.94 253 VAL A O 1
ATOM 1992 N N . PHE A 1 254 ? 0.993 53.719 13.086 1 95.5 254 PHE A N 1
ATOM 1993 C CA . PHE A 1 254 ? 0.916 55.125 13.445 1 95.5 254 PHE A CA 1
ATOM 1994 C C . PHE A 1 254 ? -0.513 55.531 13.797 1 95.5 254 PHE A C 1
ATOM 1996 O O . PHE A 1 254 ? -0.737 56.281 14.742 1 95.5 254 PHE A O 1
ATOM 2003 N N . SER A 1 255 ? -1.409 55.031 13.039 1 94.75 255 SER A N 1
ATOM 2004 C CA . SER A 1 255 ? -2.816 55.281 13.32 1 94.75 255 SER A CA 1
ATOM 2005 C C . SER A 1 255 ? -3.227 54.719 14.68 1 94.75 255 SER A C 1
ATOM 2007 O O . SER A 1 255 ? -3.9 55.406 15.461 1 94.75 255 SER A O 1
ATOM 2009 N N . LYS A 1 256 ? -2.848 53.562 14.984 1 94.56 256 LYS A N 1
ATOM 2010 C CA . LYS A 1 256 ? -3.193 52.906 16.25 1 94.56 256 LYS A CA 1
ATOM 2011 C C . LYS A 1 256 ? -2.506 53.594 17.422 1 94.56 256 LYS A C 1
ATOM 2013 O O . LYS A 1 256 ? -3.098 53.75 18.5 1 94.56 256 LYS A O 1
ATOM 2018 N N . LYS A 1 257 ? -1.276 53.938 17.172 1 93 257 LYS A N 1
ATOM 2019 C CA . LYS A 1 257 ? -0.556 54.656 18.219 1 93 257 LYS A CA 1
ATOM 2020 C C . LYS A 1 257 ? -1.262 55.969 18.562 1 93 257 LYS A C 1
ATOM 2022 O O . LYS A 1 257 ? -1.422 56.281 19.75 1 93 257 LYS A O 1
ATOM 2027 N N . SER A 1 258 ? -1.64 56.688 17.531 1 92.44 258 SER A N 1
ATOM 2028 C CA . SER A 1 258 ? -2.348 57.938 17.734 1 92.44 258 SER A CA 1
ATOM 2029 C C . SER A 1 258 ? -3.619 57.719 18.547 1 92.44 258 SER A C 1
ATOM 2031 O O . SER A 1 258 ? -3.92 58.5 19.453 1 92.44 258 SER A O 1
ATOM 2033 N N . SER A 1 259 ? -4.309 56.75 18.25 1 92.12 259 SER A N 1
ATOM 2034 C CA . SER A 1 259 ? -5.523 56.438 18.984 1 92.12 259 SER A CA 1
ATOM 2035 C C . SER A 1 259 ? -5.211 56.031 20.438 1 92.12 259 SER A C 1
ATOM 2037 O O . SER A 1 259 ? -5.918 56.469 21.359 1 92.12 259 SER A O 1
ATOM 2039 N N . ASP A 1 260 ? -4.152 55.312 20.656 1 90.44 260 ASP A N 1
ATOM 2040 C CA . ASP A 1 260 ? -3.77 54.844 22 1 90.44 260 ASP A CA 1
ATOM 2041 C C . ASP A 1 260 ? -3.312 56 22.859 1 90.44 260 ASP A C 1
ATOM 2043 O O . ASP A 1 260 ? -3.576 56.031 24.078 1 90.44 260 ASP A O 1
ATOM 2047 N N . VAL A 1 261 ? -2.633 56.875 22.234 1 88.94 261 VAL A N 1
ATOM 2048 C CA . VAL A 1 261 ? -2.168 58.062 22.953 1 88.94 261 VAL A CA 1
ATOM 2049 C C . VAL A 1 261 ? -3.363 58.906 23.375 1 88.94 261 VAL A C 1
ATOM 2051 O O . VAL A 1 261 ? -3.432 59.375 24.516 1 88.94 261 VAL A O 1
ATOM 2054 N N . MET A 1 262 ? -4.312 59.031 22.469 1 90.69 262 MET A N 1
ATOM 2055 C CA . MET A 1 262 ? -5.508 59.812 22.734 1 90.69 262 MET A CA 1
ATOM 2056 C C . MET A 1 262 ? -6.344 59.188 23.844 1 90.69 262 MET A C 1
ATOM 2058 O O . MET A 1 262 ? -6.922 59.875 24.672 1 90.69 262 MET A O 1
ATOM 2062 N N . ASP A 1 263 ? -6.352 57.938 23.891 1 90.62 263 ASP A N 1
ATOM 2063 C CA . ASP A 1 263 ? -7.18 57.219 24.859 1 90.62 263 ASP A CA 1
ATOM 2064 C C . ASP A 1 263 ? -6.41 56.969 26.156 1 90.62 263 ASP A C 1
ATOM 2066 O O . ASP A 1 263 ? -6.945 56.375 27.094 1 90.62 263 ASP A O 1
ATOM 2070 N N . GLY A 1 264 ? -5.105 57.25 26.172 1 85.06 264 GLY A N 1
ATOM 2071 C CA . GLY A 1 264 ? -4.289 57.094 27.359 1 85.06 264 GLY A CA 1
ATOM 2072 C C . GLY A 1 264 ? -3.828 55.656 27.578 1 85.06 264 GLY A C 1
ATOM 2073 O O . GLY A 1 264 ? -3.492 55.281 28.703 1 85.06 264 GLY A O 1
ATOM 2074 N N . THR A 1 265 ? -3.82 54.875 26.531 1 82 265 THR A N 1
ATOM 2075 C CA . THR A 1 265 ? -3.49 53.469 26.703 1 82 265 THR A CA 1
ATOM 2076 C C . THR A 1 265 ? -2.113 53.156 26.109 1 82 265 THR A C 1
ATOM 2078 O O . THR A 1 265 ? -1.674 52 26.125 1 82 265 THR A O 1
ATOM 2081 N N . TYR A 1 266 ? -1.469 54.125 25.578 1 83.31 266 TYR A N 1
ATOM 2082 C CA . TYR A 1 266 ? -0.138 53.906 25.016 1 83.31 266 TYR A CA 1
ATOM 2083 C C . TYR A 1 266 ? 0.867 53.594 26.109 1 83.31 266 TYR A C 1
ATOM 2085 O O . TYR A 1 266 ? 1.022 54.344 27.078 1 83.31 266 TYR A O 1
ATOM 2093 N N . GLU A 1 267 ? 1.424 52.406 26.047 1 73.44 267 GLU A N 1
ATOM 2094 C CA . GLU A 1 267 ? 2.482 51.969 26.953 1 73.44 267 GLU A CA 1
ATOM 2095 C C . GLU A 1 267 ? 3.742 51.562 26.188 1 73.44 267 GLU A C 1
ATOM 2097 O O . GLU A 1 267 ? 3.775 50.531 25.547 1 73.44 267 GLU A O 1
ATOM 2102 N N . PRO A 1 268 ? 4.688 52.438 26.219 1 68.88 268 PRO A N 1
ATOM 2103 C CA . PRO A 1 268 ? 5.922 52.062 25.531 1 68.88 268 PRO A CA 1
ATOM 2104 C C . PRO A 1 268 ? 6.598 50.844 26.188 1 68.88 268 PRO A C 1
ATOM 2106 O O . PRO A 1 268 ? 6.633 50.75 27.406 1 68.88 268 PRO A O 1
ATOM 2109 N N . SER A 1 269 ? 6.688 49.812 25.531 1 62.84 269 SER A N 1
ATOM 2110 C CA . SER A 1 269 ? 7.293 48.594 26.078 1 62.84 269 SER A CA 1
ATOM 2111 C C . SER A 1 269 ? 8.797 48.781 26.266 1 62.84 269 SER A C 1
ATOM 2113 O O . SER A 1 269 ? 9.477 49.344 25.406 1 62.84 269 SER A O 1
ATOM 2115 N N . GLU A 1 270 ? 9.258 48.688 27.578 1 59.59 270 GLU A N 1
ATOM 2116 C CA . GLU A 1 270 ? 10.688 48.656 27.859 1 59.59 270 GLU A CA 1
ATOM 2117 C C . GLU A 1 270 ? 11.234 47.219 27.844 1 59.59 270 GLU A C 1
ATOM 2119 O O . GLU A 1 270 ? 10.594 46.312 28.344 1 59.59 270 GLU A O 1
ATOM 2124 N N . PHE A 1 271 ? 11.938 46.938 26.797 1 61.25 271 PHE A N 1
ATOM 2125 C CA . PHE A 1 271 ? 12.539 45.625 26.75 1 61.25 271 PHE A CA 1
ATOM 2126 C C . PHE A 1 271 ? 13.898 45.625 27.438 1 61.25 271 PHE A C 1
ATOM 2128 O O . PHE A 1 271 ? 14.578 46.625 27.484 1 61.25 271 PHE A O 1
ATOM 2135 N N . GLU A 1 272 ? 14.016 44.656 28.406 1 51.88 272 GLU A N 1
ATOM 2136 C CA . GLU A 1 272 ? 15.32 44.469 29.047 1 51.88 272 GLU A CA 1
ATOM 2137 C C . GLU A 1 272 ? 16.422 44.344 28.016 1 51.88 272 GLU A C 1
ATOM 2139 O O . GLU A 1 272 ? 16.281 43.625 27.031 1 51.88 272 GLU A O 1
ATOM 2144 N N . ILE A 1 273 ? 17.125 45.469 27.906 1 51.94 273 ILE A N 1
ATOM 2145 C CA . ILE A 1 273 ? 18.297 45.406 27.047 1 51.94 273 ILE A CA 1
ATOM 2146 C C . ILE A 1 273 ? 19.453 44.719 27.781 1 51.94 273 ILE A C 1
ATOM 2148 O O . ILE A 1 273 ? 19.781 45.094 28.906 1 51.94 273 ILE A O 1
ATOM 2152 N N . SER A 1 274 ? 19.734 43.594 27.703 1 44.62 274 SER A N 1
ATOM 2153 C CA . SER A 1 274 ? 20.922 43.031 28.312 1 44.62 274 SER A CA 1
ATOM 2154 C C . SER A 1 274 ? 22.172 43.812 27.906 1 44.62 274 SER A C 1
ATOM 2156 O O . SER A 1 274 ? 22.672 43.656 26.781 1 44.62 274 SER A O 1
ATOM 2158 N N . GLY A 1 275 ? 22.203 45.094 28.141 1 36.56 275 GLY A N 1
ATOM 2159 C CA . GLY A 1 275 ? 23.484 45.75 27.969 1 36.56 275 GLY A CA 1
ATOM 2160 C C . GLY A 1 275 ? 24.516 45.344 29 1 36.56 275 GLY A C 1
ATOM 2161 O O . GLY A 1 275 ? 24.172 45 30.125 1 36.56 275 GLY A O 1
ATOM 2162 N N . SER A 1 276 ? 25.75 45.062 28.781 1 34.25 276 SER A N 1
ATOM 2163 C CA . SER A 1 276 ? 26.984 44.875 29.547 1 34.25 276 SER A CA 1
ATOM 2164 C C . SER A 1 276 ? 27.406 46.156 30.234 1 34.25 276 SER A C 1
ATOM 2166 O O . SER A 1 276 ? 28.062 47 29.609 1 34.25 276 SER A O 1
ATOM 2168 N N . SER A 1 277 ? 26.688 47.094 30.797 1 29.97 277 SER A N 1
ATOM 2169 C CA . SER A 1 277 ? 27.438 48.125 31.531 1 29.97 277 SER A CA 1
ATOM 2170 C C . SER A 1 277 ? 28.156 47.531 32.75 1 29.97 277 SER A C 1
ATOM 2172 O O . SER A 1 277 ? 27.5 47.062 33.688 1 29.97 277 SER A O 1
ATOM 2174 N N . THR A 1 278 ? 29.453 47.125 32.75 1 27.14 278 THR A N 1
ATOM 2175 C CA . THR A 1 278 ? 30.469 46.906 33.75 1 27.14 278 THR A CA 1
ATOM 2176 C C . THR A 1 278 ? 30.859 48.219 34.438 1 27.14 278 THR A C 1
ATOM 2178 O O . THR A 1 278 ? 31.609 49.031 33.875 1 27.14 278 THR A O 1
ATOM 2181 N N . THR A 1 279 ? 30.094 49.156 34.875 1 24.44 279 THR A N 1
ATOM 2182 C CA . THR A 1 279 ? 30.719 50.094 35.812 1 24.44 279 THR A CA 1
ATOM 2183 C C . THR A 1 279 ? 31.125 49.375 37.125 1 24.44 279 THR A C 1
ATOM 2185 O O . THR A 1 279 ? 30.266 48.812 37.812 1 24.44 279 THR A O 1
ATOM 2188 N N . THR A 1 280 ? 32.562 49.188 37.344 1 24.25 280 THR A N 1
ATOM 2189 C CA . THR A 1 280 ? 33.344 48.719 38.469 1 24.25 280 THR A CA 1
ATOM 2190 C C . THR A 1 280 ? 33.375 49.781 39.594 1 24.25 280 THR A C 1
ATOM 2192 O O . THR A 1 280 ? 33.938 50.875 39.406 1 24.25 280 THR A O 1
ATOM 2195 N N . SER A 1 281 ? 32.438 50.344 40.125 1 22.09 281 SER A N 1
ATOM 2196 C CA . SER A 1 281 ? 32.688 51.094 41.375 1 22.09 281 SER A CA 1
ATOM 2197 C C . SER A 1 281 ? 33.438 50.281 42.375 1 22.09 281 SER A C 1
ATOM 2199 O O . SER A 1 281 ? 33.031 49.156 42.719 1 22.09 281 SER A O 1
ATOM 2201 N N . THR A 1 282 ? 34.812 50.719 42.625 1 22.75 282 THR A N 1
ATOM 2202 C CA . THR A 1 282 ? 35.875 50.25 43.469 1 22.75 282 THR A CA 1
ATOM 2203 C C . THR A 1 282 ? 35.562 50.5 44.938 1 22.75 282 THR A C 1
ATOM 2205 O O . THR A 1 282 ? 35.531 51.656 45.406 1 22.75 282 THR A O 1
ATOM 2208 N N . THR A 1 283 ? 34.375 50.375 45.438 1 22.09 283 THR A N 1
ATOM 2209 C CA . THR A 1 283 ? 34.344 50.562 46.906 1 22.09 283 THR A CA 1
ATOM 2210 C C . THR A 1 283 ? 35.469 49.781 47.562 1 22.09 283 THR A C 1
ATOM 2212 O O . THR A 1 283 ? 35.625 48.594 47.344 1 22.09 283 THR A O 1
ATOM 2215 N N . THR A 1 284 ? 36.5 50.594 48.156 1 22.75 284 THR A N 1
ATOM 2216 C CA . THR A 1 284 ? 37.75 50.375 48.844 1 22.75 284 THR A CA 1
ATOM 2217 C C . THR A 1 284 ? 37.5 49.531 50.094 1 22.75 284 THR A C 1
ATOM 2219 O O . THR A 1 284 ? 38.406 49.312 50.906 1 22.75 284 THR A O 1
ATOM 2222 N N . THR A 1 285 ? 36.438 48.844 50.312 1 22.83 285 THR A N 1
ATOM 2223 C CA . THR A 1 285 ? 36.5 48.219 51.625 1 22.83 285 THR A CA 1
ATOM 2224 C C . THR A 1 285 ? 37.844 47.531 51.844 1 22.83 285 THR A C 1
ATOM 2226 O O . THR A 1 285 ? 38.25 46.75 50.969 1 22.83 285 THR A O 1
ATOM 2229 N N . THR A 1 286 ? 38.688 48.031 52.781 1 24.16 286 THR A N 1
ATOM 2230 C CA . THR A 1 286 ? 40.031 47.781 53.312 1 24.16 286 THR A CA 1
ATOM 2231 C C . THR A 1 286 ? 40.188 46.312 53.656 1 24.16 286 THR A C 1
ATOM 2233 O O . THR A 1 286 ? 41.281 45.906 54.062 1 24.16 286 THR A O 1
ATOM 2236 N N . THR A 1 287 ? 39.125 45.5 53.5 1 22.98 287 THR A N 1
ATOM 2237 C CA . THR A 1 287 ? 39.531 44.281 54.188 1 22.98 287 THR A CA 1
ATOM 2238 C C . THR A 1 287 ? 40.844 43.75 53.594 1 22.98 287 THR A C 1
ATOM 2240 O O . THR A 1 287 ? 41.062 43.781 52.375 1 22.98 287 THR A O 1
ATOM 2243 N N . THR A 1 288 ? 41.875 43.625 54.375 1 23.31 288 THR A N 1
ATOM 2244 C CA . THR A 1 288 ? 43.281 43.25 54.344 1 23.31 288 THR A CA 1
ATOM 2245 C C . THR A 1 288 ? 43.5 42 53.5 1 23.31 288 THR A C 1
ATOM 2247 O O . THR A 1 288 ? 43.156 40.906 53.938 1 23.31 288 THR A O 1
ATOM 2250 N N . VAL A 1 289 ? 42.719 41.906 52.375 1 20.83 289 VAL A N 1
ATOM 2251 C CA . VAL A 1 289 ? 42.812 40.594 51.812 1 20.83 289 VAL A CA 1
ATOM 2252 C C . VAL A 1 289 ? 44.281 40.25 51.469 1 20.83 289 VAL A C 1
ATOM 2254 O O . VAL A 1 289 ? 44.969 41.094 50.844 1 20.83 289 VAL A O 1
ATOM 2257 N N . SER A 1 290 ? 44.781 39.438 52.25 1 22.02 290 SER A N 1
ATOM 2258 C CA . SER A 1 290 ? 46.125 38.875 52.125 1 22.02 290 SER A CA 1
ATOM 2259 C C . SER A 1 290 ? 46.438 38.469 50.688 1 22.02 290 SER A C 1
ATOM 2261 O O . SER A 1 290 ? 45.531 38.062 49.969 1 22.02 290 SER A O 1
ATOM 2263 N N . THR A 1 291 ? 47.281 39.094 50.094 1 22.33 291 THR A N 1
ATOM 2264 C CA . THR A 1 291 ? 47.906 39.156 48.75 1 22.33 291 THR A CA 1
ATOM 2265 C C . THR A 1 291 ? 48.219 37.781 48.219 1 22.33 291 THR A C 1
ATOM 2267 O O . THR A 1 291 ? 48.844 37.625 47.188 1 22.33 291 THR A O 1
ATOM 2270 N N . SER A 1 292 ? 47.438 36.688 48.688 1 21.08 292 SER A N 1
ATOM 2271 C CA . SER A 1 292 ? 48.219 35.5 48.312 1 21.08 292 SER A CA 1
ATOM 2272 C C . SER A 1 292 ? 48.312 35.344 46.812 1 21.08 292 SER A C 1
ATOM 2274 O O . SER A 1 292 ? 47.438 35.781 46.062 1 21.08 292 SER A O 1
ATOM 2276 N N . SER A 1 293 ? 49.406 35.156 46.188 1 22.95 293 SER A N 1
ATOM 2277 C CA . SER A 1 293 ? 50.062 35.062 44.875 1 22.95 293 SER A CA 1
ATOM 2278 C C . SER A 1 293 ? 49.375 34 44 1 22.95 293 SER A C 1
ATOM 2280 O O . SER A 1 293 ? 49.844 33.688 42.906 1 22.95 293 SER A O 1
ATOM 2282 N N . GLY A 1 294 ? 48.094 33.656 44.156 1 23.25 294 GLY A N 1
ATOM 2283 C CA . GLY A 1 294 ? 47.875 32.312 43.656 1 23.25 294 GLY A CA 1
ATOM 2284 C C . GLY A 1 294 ? 48.094 32.188 42.188 1 23.25 294 GLY A C 1
ATOM 2285 O O . GLY A 1 294 ? 48 33.156 41.438 1 23.25 294 GLY A O 1
ATOM 2286 N N . LYS A 1 295 ? 48.781 31.125 41.688 1 26.66 295 LYS A N 1
ATOM 2287 C CA . LYS A 1 295 ? 49.281 30.641 40.406 1 26.66 295 LYS A CA 1
ATOM 2288 C C . LYS A 1 295 ? 48.156 30.547 39.375 1 26.66 295 LYS A C 1
ATOM 2290 O O . LYS A 1 295 ? 47 30.25 39.75 1 26.66 295 LYS A O 1
ATOM 2295 N N . ARG A 1 296 ? 48.281 31.156 38.25 1 28.48 296 ARG A N 1
ATOM 2296 C CA . ARG A 1 296 ? 47.469 31.328 37.062 1 28.48 296 ARG A CA 1
ATOM 2297 C C . ARG A 1 296 ? 46.906 29.984 36.594 1 28.48 296 ARG A C 1
ATOM 2299 O O . ARG A 1 296 ? 47.656 29.047 36.344 1 28.48 296 ARG A O 1
ATOM 2306 N N . PRO A 1 297 ? 45.688 29.547 37.031 1 29.45 297 PRO A N 1
ATOM 2307 C CA . PRO A 1 297 ? 45.375 28.156 36.625 1 29.45 297 PRO A CA 1
ATOM 2308 C C . PRO A 1 297 ? 45.469 27.953 35.125 1 29.45 297 PRO A C 1
ATOM 2310 O O . PRO A 1 297 ? 45.281 28.891 34.344 1 29.45 297 PRO A O 1
ATOM 2313 N N . PRO A 1 298 ? 46.125 27.016 34.5 1 30.7 298 PRO A N 1
ATOM 2314 C CA . PRO A 1 298 ? 46.406 26.781 33.094 1 30.7 298 PRO A CA 1
ATOM 2315 C C . PRO A 1 298 ? 45.156 26.797 32.219 1 30.7 298 PRO A C 1
ATOM 2317 O O . PRO A 1 298 ? 44.031 26.641 32.75 1 30.7 298 PRO A O 1
ATOM 2320 N N . PRO A 1 299 ? 45.219 27.203 30.938 1 33 299 PRO A N 1
ATOM 2321 C CA . PRO A 1 299 ? 44.188 27.359 29.906 1 33 299 PRO A CA 1
ATOM 2322 C C . PRO A 1 299 ? 43.25 26.172 29.828 1 33 299 PRO A C 1
ATOM 2324 O O . PRO A 1 299 ? 43.625 25.047 30.203 1 33 299 PRO A O 1
ATOM 2327 N N . PRO A 1 300 ? 42 26.359 29.953 1 33.91 300 PRO A N 1
ATOM 2328 C CA . PRO A 1 300 ? 41.125 25.172 30 1 33.91 300 PRO A CA 1
ATOM 2329 C C . PRO A 1 300 ? 41.375 24.203 28.844 1 33.91 300 PRO A C 1
ATOM 2331 O O . PRO A 1 300 ? 41.812 24.641 27.766 1 33.91 300 PRO A O 1
ATOM 2334 N N . PRO A 1 301 ? 41.812 23.016 28.969 1 34 301 PRO A N 1
ATOM 2335 C CA . PRO A 1 301 ? 42.156 22.141 27.844 1 34 301 PRO A CA 1
ATOM 2336 C C . PRO A 1 301 ? 41.125 22.188 26.719 1 34 301 PRO A C 1
ATOM 2338 O O . PRO A 1 301 ? 39.969 22.531 26.953 1 34 301 PRO A O 1
ATOM 2341 N N . PRO A 1 302 ? 41.531 22.25 25.422 1 37.34 302 PRO A N 1
ATOM 2342 C CA . PRO A 1 302 ? 40.719 22.172 24.203 1 37.34 302 PRO A CA 1
ATOM 2343 C C . PRO A 1 302 ? 39.562 21.203 24.328 1 37.34 302 PRO A C 1
ATOM 2345 O O . PRO A 1 302 ? 39.594 20.281 25.125 1 37.34 302 PRO A O 1
ATOM 2348 N N . SER A 1 303 ? 38.375 21.656 24.172 1 42.75 303 SER A N 1
ATOM 2349 C CA . SER A 1 303 ? 37.188 20.812 24.219 1 42.75 303 SER A CA 1
ATOM 2350 C C . SER A 1 303 ? 37.469 19.438 23.609 1 42.75 303 SER A C 1
ATOM 2352 O O . SER A 1 303 ? 37.938 19.344 22.484 1 42.75 303 SER A O 1
ATOM 2354 N N . ARG A 1 304 ? 37.781 18.422 24.328 1 46.72 304 ARG A N 1
ATOM 2355 C CA . ARG A 1 304 ? 38.156 17.062 23.953 1 46.72 304 ARG A CA 1
ATOM 2356 C C . ARG A 1 304 ? 37.188 16.531 22.891 1 46.72 304 ARG A C 1
ATOM 2358 O O . ARG A 1 304 ? 35.969 16.469 23.109 1 46.72 304 ARG A O 1
ATOM 2365 N N . LYS A 1 305 ? 37.594 16.484 21.641 1 59.25 305 LYS A N 1
ATOM 2366 C CA . LYS A 1 305 ? 36.906 15.812 20.547 1 59.25 305 LYS A CA 1
ATOM 2367 C C . LYS A 1 305 ? 36.406 14.438 20.984 1 59.25 305 LYS A C 1
ATOM 2369 O O . LYS A 1 305 ? 37.156 13.641 21.547 1 59.25 305 LYS A O 1
ATOM 2374 N N . GLU A 1 306 ? 35.156 14.281 21.031 1 77 306 GLU A N 1
ATOM 2375 C CA . GLU A 1 306 ? 34.594 13.008 21.422 1 77 306 GLU A CA 1
ATOM 2376 C C . GLU A 1 306 ? 35.188 11.852 20.625 1 77 306 GLU A C 1
ATOM 2378 O O . GLU A 1 306 ? 35.312 11.93 19.391 1 77 306 GLU A O 1
ATOM 2383 N N . GLN A 1 307 ? 35.906 10.938 21.344 1 84.06 307 GLN A N 1
ATOM 2384 C CA . GLN A 1 307 ? 36.531 9.766 20.719 1 84.06 307 GLN A CA 1
ATOM 2385 C C . GLN A 1 307 ? 35.719 8.5 21.031 1 84.06 307 GLN A C 1
ATOM 2387 O O . GLN A 1 307 ? 35.188 8.359 22.125 1 84.06 307 GLN A O 1
ATOM 2392 N N . VAL A 1 308 ? 35.562 7.676 20.078 1 86.19 308 VAL A N 1
ATOM 2393 C CA . VAL A 1 308 ? 34.906 6.379 20.234 1 86.19 308 VAL A CA 1
ATOM 2394 C C . VAL A 1 308 ? 35.875 5.262 19.875 1 86.19 308 VAL A C 1
ATOM 2396 O O . VAL A 1 308 ? 36.781 5.453 19.047 1 86.19 308 VAL A O 1
ATOM 2399 N N . ARG A 1 309 ? 35.844 4.117 20.547 1 87 309 ARG A N 1
ATOM 2400 C CA . ARG A 1 309 ? 36.625 2.922 20.281 1 87 309 ARG A CA 1
ATOM 2401 C C . ARG A 1 309 ? 35.875 1.941 19.391 1 87 309 ARG A C 1
ATOM 2403 O O . ARG A 1 309 ? 34.688 1.657 19.641 1 87 309 ARG A O 1
ATOM 2410 N N . CYS A 1 310 ? 36.594 1.468 18.391 1 88.19 310 CYS A N 1
ATOM 2411 C CA . CYS A 1 310 ? 36 0.489 17.484 1 88.19 310 CYS A CA 1
ATOM 2412 C C . CYS A 1 310 ? 35.938 -0.887 18.141 1 88.19 310 CYS A C 1
ATOM 2414 O O . CYS A 1 310 ? 36.969 -1.435 18.547 1 88.19 310 CYS A O 1
ATOM 2416 N N . GLU A 1 311 ? 34.844 -1.472 18.281 1 86.44 311 GLU A N 1
ATOM 2417 C CA . GLU A 1 311 ? 34.625 -2.766 18.922 1 86.44 311 GLU A CA 1
ATOM 2418 C C . GLU A 1 311 ? 34.812 -3.91 17.922 1 86.44 311 GLU A C 1
ATOM 2420 O O . GLU A 1 311 ? 35.094 -5.039 18.312 1 86.44 311 GLU A O 1
ATOM 2425 N N . TYR A 1 312 ? 34.625 -3.631 16.672 1 84.06 312 TYR A N 1
ATOM 2426 C CA . TYR A 1 312 ? 34.75 -4.621 15.602 1 84.06 312 TYR A CA 1
ATOM 2427 C C . TYR A 1 312 ? 35.469 -4.047 14.398 1 84.06 312 TYR A C 1
ATOM 2429 O O . TYR A 1 312 ? 35.469 -2.83 14.195 1 84.06 312 TYR A O 1
ATOM 2437 N N . GLU A 1 313 ? 36.156 -4.945 13.711 1 86.75 313 GLU A N 1
ATOM 2438 C CA . GLU A 1 313 ? 36.781 -4.535 12.445 1 86.75 313 GLU A CA 1
ATOM 2439 C C . GLU A 1 313 ? 35.719 -4.184 11.406 1 86.75 313 GLU A C 1
ATOM 2441 O O . GLU A 1 313 ? 34.656 -4.828 11.344 1 86.75 313 GLU A O 1
ATOM 2446 N N . TYR A 1 314 ? 35.875 -3.133 10.695 1 84.69 314 TYR A N 1
ATOM 2447 C CA . TYR A 1 314 ? 35.062 -2.705 9.57 1 84.69 314 TYR A CA 1
ATOM 2448 C C . TYR A 1 314 ? 35.938 -2.336 8.375 1 84.69 314 TYR A C 1
ATOM 2450 O O . TYR A 1 314 ? 36.844 -1.533 8.492 1 84.69 314 TYR A O 1
ATOM 2458 N N . GLN A 1 315 ? 35.656 -2.936 7.355 1 83.5 315 GLN A N 1
ATOM 2459 C CA . GLN A 1 315 ? 36.281 -2.59 6.074 1 83.5 315 GLN A CA 1
ATOM 2460 C C . GLN A 1 315 ? 35.344 -1.749 5.223 1 83.5 315 GLN A C 1
ATOM 2462 O O . GLN A 1 315 ? 34.219 -2.162 4.945 1 83.5 315 GLN A O 1
ATOM 2467 N N . ALA A 1 316 ? 35.844 -0.512 4.934 1 79.56 316 ALA A N 1
ATOM 2468 C CA . ALA A 1 316 ? 35.062 0.39 4.109 1 79.56 316 ALA A CA 1
ATOM 2469 C C . ALA A 1 316 ? 34.5 -0.329 2.877 1 79.56 316 ALA A C 1
ATOM 2471 O O . ALA A 1 316 ? 35.25 -0.995 2.158 1 79.56 316 ALA A O 1
ATOM 2472 N N . GLN A 1 317 ? 33.25 -0.303 2.656 1 78 317 GLN A N 1
ATOM 2473 C CA . GLN A 1 317 ? 32.594 -0.94 1.521 1 78 317 GLN A CA 1
ATOM 2474 C C . GLN A 1 317 ? 32.375 0.057 0.39 1 78 317 GLN A C 1
ATOM 2476 O O . GLN A 1 317 ? 32.25 -0.333 -0.774 1 78 317 GLN A O 1
ATOM 2481 N N . GLU A 1 318 ? 32.281 1.271 0.755 1 76.81 318 GLU A N 1
ATOM 2482 C CA . GLU A 1 318 ? 32.062 2.35 -0.203 1 76.81 318 GLU A CA 1
ATOM 2483 C C . GLU A 1 318 ? 33.062 3.484 -0.001 1 76.81 318 GLU A C 1
ATOM 2485 O O . GLU A 1 318 ? 33.656 3.611 1.071 1 76.81 318 GLU A O 1
ATOM 2490 N N . GLN A 1 319 ? 33.219 4.293 -1.025 1 79.06 319 GLN A N 1
ATOM 2491 C CA . GLN A 1 319 ? 34.031 5.488 -0.94 1 79.06 319 GLN A CA 1
ATOM 2492 C C . GLN A 1 319 ? 33.5 6.477 0.084 1 79.06 319 GLN A C 1
ATOM 2494 O O . GLN A 1 319 ? 32.281 6.746 0.105 1 79.06 319 GLN A O 1
ATOM 2499 N N . GLY A 1 320 ? 34.25 7.023 1.002 1 82.38 320 GLY A N 1
ATOM 2500 C CA . GLY A 1 320 ? 33.875 7.969 2.045 1 82.38 320 GLY A CA 1
ATOM 2501 C C . GLY A 1 320 ? 33.688 7.316 3.398 1 82.38 320 GLY A C 1
ATOM 2502 O O . GLY A 1 320 ? 33.469 8 4.398 1 82.38 320 GLY A O 1
ATOM 2503 N N . GLU A 1 321 ? 33.781 6.008 3.328 1 87.12 321 GLU A N 1
ATOM 2504 C CA . GLU A 1 321 ? 33.688 5.309 4.605 1 87.12 321 GLU A CA 1
ATOM 2505 C C . GLU A 1 321 ? 35.062 5.078 5.223 1 87.12 321 GLU A C 1
ATOM 2507 O O . GLU A 1 321 ? 36.062 4.992 4.508 1 87.12 321 GLU A O 1
ATOM 2512 N N . LEU A 1 322 ? 35.094 4.961 6.539 1 88.06 322 LEU A N 1
ATOM 2513 C CA . LEU A 1 322 ? 36.344 4.641 7.258 1 88.06 322 LEU A CA 1
ATOM 2514 C C . LEU A 1 322 ? 36.5 3.133 7.406 1 88.06 322 LEU A C 1
ATOM 2516 O O . LEU A 1 322 ? 35.531 2.428 7.723 1 88.06 322 LEU A O 1
ATOM 2520 N N . SER A 1 323 ? 37.656 2.605 7.066 1 87.75 323 SER A N 1
ATOM 2521 C CA . SER A 1 323 ? 38.062 1.266 7.484 1 87.75 323 SER A CA 1
ATOM 2522 C C . SER A 1 323 ? 38.812 1.303 8.812 1 87.75 323 SER A C 1
ATOM 2524 O O . SER A 1 323 ? 39.656 2.172 9.039 1 87.75 323 SER A O 1
ATOM 2526 N N . PHE A 1 324 ? 38.375 0.427 9.797 1 88.56 324 PHE A N 1
ATOM 2527 C CA . PHE A 1 324 ? 39.031 0.437 11.094 1 88.56 324 PHE A CA 1
ATOM 2528 C C . PHE A 1 324 ? 39.094 -0.964 11.695 1 88.56 324 PHE A C 1
ATOM 2530 O O . PHE A 1 324 ? 38.344 -1.85 11.258 1 88.56 324 PHE A O 1
ATOM 2537 N N . LYS A 1 325 ? 40 -1.216 12.492 1 85.56 325 LYS A N 1
ATOM 2538 C CA . LYS A 1 325 ? 40.188 -2.471 13.219 1 85.56 325 LYS A CA 1
ATOM 2539 C C . LYS A 1 325 ? 39.656 -2.35 14.648 1 85.56 325 LYS A C 1
ATOM 2541 O O . LYS A 1 325 ? 39.531 -1.241 15.172 1 85.56 325 LYS A O 1
ATOM 2546 N N . GLU A 1 326 ? 39.312 -3.52 15.156 1 87 326 GLU A N 1
ATOM 2547 C CA . GLU A 1 326 ? 38.938 -3.551 16.562 1 87 326 GLU A CA 1
ATOM 2548 C C . GLU A 1 326 ? 40 -2.877 17.438 1 87 326 GLU A C 1
ATOM 2550 O O . GLU A 1 326 ? 41.219 -3.17 17.297 1 87 326 GLU A O 1
ATOM 2555 N N . GLY A 1 327 ? 39.625 -1.86 18.234 1 87.19 327 GLY A N 1
ATOM 2556 C CA . GLY A 1 327 ? 40.531 -1.149 19.141 1 87.19 327 GLY A CA 1
ATOM 2557 C C . GLY A 1 327 ? 40.906 0.221 18.625 1 87.19 327 GLY A C 1
ATOM 2558 O O . GLY A 1 327 ? 41.438 1.039 19.375 1 87.19 327 GLY A O 1
ATOM 2559 N N . ASP A 1 328 ? 40.656 0.48 17.422 1 86.06 328 ASP A N 1
ATOM 2560 C CA . ASP A 1 328 ? 40.969 1.798 16.891 1 86.06 328 ASP A CA 1
ATOM 2561 C C . ASP A 1 328 ? 40.125 2.881 17.562 1 86.06 328 ASP A C 1
ATOM 2563 O O . ASP A 1 328 ? 39.031 2.617 18 1 86.06 328 ASP A O 1
ATOM 2567 N N . ILE A 1 329 ? 40.719 4.059 17.75 1 89 329 ILE A N 1
ATOM 2568 C CA . ILE A 1 329 ? 40.031 5.199 18.328 1 89 329 ILE A CA 1
ATOM 2569 C C . ILE A 1 329 ? 39.688 6.215 17.234 1 89 329 ILE A C 1
ATOM 2571 O O . ILE A 1 329 ? 40.594 6.734 16.562 1 89 329 ILE A O 1
ATOM 2575 N N . ILE A 1 330 ? 38.438 6.461 17.062 1 87.75 330 ILE A N 1
ATOM 2576 C CA . ILE A 1 330 ? 37.938 7.441 16.094 1 87.75 330 ILE A CA 1
ATOM 2577 C C . ILE A 1 330 ? 37.531 8.727 16.812 1 87.75 330 ILE A C 1
ATOM 2579 O O . ILE A 1 330 ? 36.844 8.68 17.828 1 87.75 330 ILE A O 1
ATOM 2583 N N . THR A 1 331 ? 38.031 9.805 16.281 1 88.19 331 THR A N 1
ATOM 2584 C CA . THR A 1 331 ? 37.562 11.117 16.703 1 88.19 331 THR A CA 1
ATOM 2585 C C . THR A 1 331 ? 36.25 11.477 15.992 1 88.19 331 THR A C 1
ATOM 2587 O O . THR A 1 331 ? 36.219 11.57 14.766 1 88.19 331 THR A O 1
ATOM 2590 N N . VAL A 1 332 ? 35.188 11.57 16.734 1 87.44 332 VAL A N 1
ATOM 2591 C CA . VAL A 1 332 ? 33.875 11.852 16.172 1 87.44 332 VAL A CA 1
ATOM 2592 C C . VAL A 1 332 ? 33.75 13.336 15.82 1 87.44 332 VAL A C 1
ATOM 2594 O O . VAL A 1 332 ? 34 14.203 16.656 1 87.44 332 VAL A O 1
ATOM 2597 N N . LEU A 1 333 ? 33.375 13.617 14.625 1 83.44 333 LEU A N 1
ATOM 2598 C CA . LEU A 1 333 ? 33.219 14.984 14.148 1 83.44 333 LEU A CA 1
ATOM 2599 C C . LEU A 1 333 ? 31.75 15.391 14.117 1 83.44 333 LEU A C 1
ATOM 2601 O O . LEU A 1 333 ? 31.422 16.531 14.406 1 83.44 333 LEU A O 1
ATOM 2605 N N . LYS A 1 334 ? 30.922 14.383 13.617 1 83.06 334 LYS A N 1
ATOM 2606 C CA . LYS A 1 334 ? 29.484 14.641 13.5 1 83.06 334 LYS A CA 1
ATOM 2607 C C . LYS A 1 334 ? 28.688 13.359 13.703 1 83.06 334 LYS A C 1
ATOM 2609 O O . LYS A 1 334 ? 28.953 12.344 13.07 1 83.06 334 LYS A O 1
ATOM 2614 N N . LYS A 1 335 ? 27.734 13.328 14.617 1 81.12 335 LYS A N 1
ATOM 2615 C CA . LYS A 1 335 ? 26.812 12.234 14.898 1 81.12 335 LYS A CA 1
ATOM 2616 C C . LYS A 1 335 ? 25.484 12.43 14.148 1 81.12 335 LYS A C 1
ATOM 2618 O O . LYS A 1 335 ? 24.734 13.352 14.461 1 81.12 335 LYS A O 1
ATOM 2623 N N . GLU A 1 336 ? 25.344 11.68 13.078 1 76.44 336 GLU A N 1
ATOM 2624 C CA . GLU A 1 336 ? 24.094 11.766 12.336 1 76.44 336 GLU A CA 1
ATOM 2625 C C . GLU A 1 336 ? 23.562 10.383 11.977 1 76.44 336 GLU A C 1
ATOM 2627 O O . GLU A 1 336 ? 24.172 9.68 11.172 1 76.44 336 GLU A O 1
ATOM 2632 N N . GLY A 1 337 ? 22.547 10.023 12.539 1 81.5 337 GLY A N 1
ATOM 2633 C CA . GLY A 1 337 ? 21.875 8.766 12.242 1 81.5 337 GLY A CA 1
ATOM 2634 C C . GLY A 1 337 ? 22.703 7.551 12.586 1 81.5 337 GLY A C 1
ATOM 2635 O O . GLY A 1 337 ? 23.344 7.504 13.641 1 81.5 337 GLY A O 1
ATOM 2636 N N . ASP A 1 338 ? 22.719 6.508 11.625 1 82.19 338 ASP A N 1
ATOM 2637 C CA . ASP A 1 338 ? 23.391 5.238 11.859 1 82.19 338 ASP A CA 1
ATOM 2638 C C . ASP A 1 338 ? 24.844 5.297 11.398 1 82.19 338 ASP A C 1
ATOM 2640 O O . ASP A 1 338 ? 25.625 4.367 11.641 1 82.19 338 ASP A O 1
ATOM 2644 N N . TRP A 1 339 ? 25.188 6.27 10.68 1 84.12 339 TRP A N 1
ATOM 2645 C CA . TRP A 1 339 ? 26.547 6.5 10.203 1 84.12 339 TRP A CA 1
ATOM 2646 C C . TRP A 1 339 ? 27.094 7.836 10.711 1 84.12 339 TRP A C 1
ATOM 2648 O O . TRP A 1 339 ? 26.469 8.883 10.5 1 84.12 339 TRP A O 1
ATOM 2658 N N . TRP A 1 340 ? 28.125 7.797 11.516 1 87.31 340 TRP A N 1
ATOM 2659 C CA . TRP A 1 340 ? 28.781 8.984 12.055 1 87.31 340 TRP A CA 1
ATOM 2660 C C . TRP A 1 340 ? 29.984 9.383 11.195 1 87.31 340 TRP A C 1
ATOM 2662 O O . TRP A 1 340 ? 30.609 8.523 10.562 1 87.31 340 TRP A O 1
ATOM 2672 N N . LEU A 1 341 ? 30.203 10.688 11.094 1 86.69 341 LEU A N 1
ATOM 2673 C CA . LEU A 1 341 ? 31.422 11.188 10.484 1 86.69 341 LEU A CA 1
ATOM 2674 C C . LEU A 1 341 ? 32.562 11.25 11.508 1 86.69 341 LEU A C 1
ATOM 2676 O O . LEU A 1 341 ? 32.375 11.82 12.586 1 86.69 341 LEU A O 1
ATOM 2680 N N . GLY A 1 342 ? 33.625 10.648 11.188 1 90.69 342 GLY A N 1
ATOM 2681 C CA . GLY A 1 342 ? 34.75 10.625 12.102 1 90.69 342 GLY A CA 1
ATOM 2682 C C . GLY A 1 342 ? 36.094 10.68 11.398 1 90.69 342 GLY A C 1
ATOM 2683 O O . GLY A 1 342 ? 36.156 10.656 10.164 1 90.69 342 GLY A O 1
ATOM 2684 N N . GLU A 1 343 ? 37.125 10.945 12.211 1 87.44 343 GLU A N 1
ATOM 2685 C CA . GLU A 1 343 ? 38.531 10.984 11.734 1 87.44 343 GLU A CA 1
ATOM 2686 C C . GLU A 1 343 ? 39.344 9.891 12.391 1 87.44 343 GLU A C 1
ATOM 2688 O O . GLU A 1 343 ? 39.344 9.734 13.617 1 87.44 343 GLU A O 1
ATOM 2693 N N . LEU A 1 344 ? 40 9.133 11.555 1 88.19 344 LEU A N 1
ATOM 2694 C CA . LEU A 1 344 ? 40.938 8.094 11.977 1 88.19 344 LEU A CA 1
ATOM 2695 C C . LEU A 1 344 ? 42.25 8.203 11.211 1 88.19 344 LEU A C 1
ATOM 2697 O O . LEU A 1 344 ? 42.25 8.156 9.977 1 88.19 344 LEU A O 1
ATOM 2701 N N . LYS A 1 345 ? 43.281 8.531 11.984 1 84.62 345 LYS A N 1
ATOM 2702 C CA . LYS A 1 345 ? 44.625 8.633 11.438 1 84.62 345 LYS A CA 1
ATOM 2703 C C . LYS A 1 345 ? 44.688 9.664 10.32 1 84.62 345 LYS A C 1
ATOM 2705 O O . LYS A 1 345 ? 45.281 9.422 9.266 1 84.62 345 LYS A O 1
ATOM 2710 N N . GLY A 1 346 ? 43.969 10.766 10.586 1 83.88 346 GLY A N 1
ATOM 2711 C CA . GLY A 1 346 ? 44 11.891 9.664 1 83.88 346 GLY A CA 1
ATOM 2712 C C . GLY A 1 346 ? 43.031 11.766 8.523 1 83.88 346 GLY A C 1
ATOM 2713 O O . GLY A 1 346 ? 42.938 12.656 7.676 1 83.88 346 GLY A O 1
ATOM 2714 N N . GLN A 1 347 ? 42.375 10.609 8.453 1 84.62 347 GLN A N 1
ATOM 2715 C CA . GLN A 1 347 ? 41.406 10.414 7.398 1 84.62 347 GLN A CA 1
ATOM 2716 C C . GLN A 1 347 ? 39.969 10.594 7.934 1 84.62 347 GLN A C 1
ATOM 2718 O O . GLN A 1 347 ? 39.625 10.031 8.969 1 84.62 347 GLN A O 1
ATOM 2723 N N . GLN A 1 348 ? 39.25 11.391 7.195 1 85.62 348 GLN A N 1
ATOM 2724 C CA . GLN A 1 348 ? 37.844 11.602 7.566 1 85.62 348 GLN A CA 1
ATOM 2725 C C . GLN A 1 348 ? 36.938 10.688 6.762 1 85.62 348 GLN A C 1
ATOM 2727 O O . GLN A 1 348 ? 37.156 10.469 5.57 1 85.62 348 GLN A O 1
ATOM 2732 N N . GLY A 1 349 ? 35.844 10.055 7.379 1 87.94 349 GLY A N 1
ATOM 2733 C CA . GLY A 1 349 ? 34.844 9.203 6.73 1 87.94 349 GLY A CA 1
ATOM 2734 C C . GLY A 1 349 ? 33.719 8.789 7.656 1 87.94 349 GLY A C 1
ATOM 2735 O O . GLY A 1 349 ? 33.781 8.992 8.867 1 87.94 349 GLY A O 1
ATOM 2736 N N . TYR A 1 350 ? 32.781 8.219 6.984 1 86.94 350 TYR A N 1
ATOM 2737 C CA . TYR A 1 350 ? 31.609 7.75 7.734 1 86.94 350 TYR A CA 1
ATOM 2738 C C . TYR A 1 350 ? 31.844 6.34 8.266 1 86.94 350 TYR A C 1
ATOM 2740 O O . TYR A 1 350 ? 32.469 5.512 7.605 1 86.94 350 TYR A O 1
ATOM 2748 N N . PHE A 1 351 ? 31.344 6.016 9.414 1 88.88 351 PHE A N 1
ATOM 2749 C CA . PHE A 1 351 ? 31.422 4.695 10.023 1 88.88 351 PHE A CA 1
ATOM 2750 C C . PHE A 1 351 ? 30.141 4.391 10.805 1 88.88 351 PHE A C 1
ATOM 2752 O O . PHE A 1 351 ? 29.469 5.305 11.297 1 88.88 351 PHE A O 1
ATOM 2759 N N . PRO A 1 352 ? 29.766 3.18 10.789 1 86.38 352 PRO A N 1
ATOM 2760 C CA . PRO A 1 352 ? 28.547 2.816 11.516 1 86.38 352 PRO A CA 1
ATOM 2761 C C . PRO A 1 352 ? 28.703 2.932 13.031 1 86.38 352 PRO A C 1
ATOM 2763 O O . PRO A 1 352 ? 29.656 2.379 13.594 1 86.38 352 PRO A O 1
ATOM 2766 N N . TYR A 1 353 ? 27.734 3.59 13.633 1 84.25 353 TYR A N 1
ATOM 2767 C CA . TYR A 1 353 ? 27.844 3.934 15.047 1 84.25 353 TYR A CA 1
ATOM 2768 C C . TYR A 1 353 ? 27.766 2.686 15.914 1 84.25 353 TYR A C 1
ATOM 2770 O O . TYR A 1 353 ? 28.297 2.662 17.031 1 84.25 353 TYR A O 1
ATOM 2778 N N . ASN A 1 354 ? 27.25 1.591 15.406 1 83.44 354 ASN A N 1
ATOM 2779 C CA . ASN A 1 354 ? 27.047 0.384 16.203 1 83.44 354 ASN A CA 1
ATOM 2780 C C . ASN A 1 354 ? 28.312 -0.478 16.234 1 83.44 354 ASN A C 1
ATOM 2782 O O . ASN A 1 354 ? 28.328 -1.52 16.891 1 83.44 354 ASN A O 1
ATOM 2786 N N . TYR A 1 355 ? 29.281 -0.054 15.562 1 85.69 355 TYR A N 1
ATOM 2787 C CA . TYR A 1 355 ? 30.562 -0.76 15.586 1 85.69 355 TYR A CA 1
ATOM 2788 C C . TYR A 1 355 ? 31.5 -0.15 16.625 1 85.69 355 TYR A C 1
ATOM 2790 O O . TYR A 1 355 ? 32.625 -0.619 16.797 1 85.69 355 TYR A O 1
ATOM 2798 N N . VAL A 1 356 ? 31 1.033 17.266 1 85.75 356 VAL A N 1
ATOM 2799 C CA . VAL A 1 356 ? 31.922 1.771 18.125 1 85.75 356 VAL A CA 1
ATOM 2800 C C . VAL A 1 356 ? 31.281 1.994 19.484 1 85.75 356 VAL A C 1
ATOM 2802 O O . VAL A 1 356 ? 30.062 1.914 19.625 1 85.75 356 VAL A O 1
ATOM 2805 N N . SER A 1 357 ? 32.031 2.219 20.562 1 87.25 357 SER A N 1
ATOM 2806 C CA . SER A 1 357 ? 31.594 2.568 21.906 1 87.25 357 SER A CA 1
ATOM 2807 C C . SER A 1 357 ? 32.281 3.842 22.391 1 87.25 357 SER A C 1
ATOM 2809 O O . SER A 1 357 ? 33.438 4.09 22.062 1 87.25 357 SER A O 1
ATOM 2811 N N . PRO A 1 358 ? 31.531 4.707 23.078 1 80.81 358 PRO A N 1
ATOM 2812 C CA . PRO A 1 358 ? 32.188 5.902 23.625 1 80.81 358 PRO A CA 1
ATOM 2813 C C . PRO A 1 358 ? 33.344 5.57 24.562 1 80.81 358 PRO A C 1
ATOM 2815 O O . PRO A 1 358 ? 33.312 4.555 25.25 1 80.81 358 PRO A O 1
ATOM 2818 N N . LEU A 1 359 ? 34.312 6.449 24.406 1 77.62 359 LEU A N 1
ATOM 2819 C CA . LEU A 1 359 ? 35.406 6.324 25.359 1 77.62 359 LEU A CA 1
ATOM 2820 C C . LEU A 1 359 ? 35 6.914 26.703 1 77.62 359 LEU A C 1
ATOM 2822 O O . LEU A 1 359 ? 34.312 7.93 26.766 1 77.62 359 LEU A O 1
ATOM 2826 N N . MET B 1 1 ? 14.648 57.562 4.82 1 38.12 1 MET B N 1
ATOM 2827 C CA . MET B 1 1 ? 15.766 56.656 4.633 1 38.12 1 MET B CA 1
ATOM 2828 C C . MET B 1 1 ? 15.312 55.375 3.928 1 38.12 1 MET B C 1
ATOM 2830 O O . MET B 1 1 ? 14.289 54.812 4.281 1 38.12 1 MET B O 1
ATOM 2834 N N . SER B 1 2 ? 15.938 55.094 2.809 1 50.84 2 SER B N 1
ATOM 2835 C CA . SER B 1 2 ? 15.461 54.156 1.796 1 50.84 2 SER B CA 1
ATOM 2836 C C . SER B 1 2 ? 15.508 52.719 2.309 1 50.84 2 SER B C 1
ATOM 2838 O O . SER B 1 2 ? 16.266 52.406 3.227 1 50.84 2 SER B O 1
ATOM 2840 N N . GLY B 1 3 ? 14.383 51.938 2.004 1 57.97 3 GLY B N 1
ATOM 2841 C CA . GLY B 1 3 ? 14.234 50.5 2.244 1 57.97 3 GLY B CA 1
ATOM 2842 C C . GLY B 1 3 ? 15.539 49.75 2.123 1 57.97 3 GLY B C 1
ATOM 2843 O O . GLY B 1 3 ? 15.859 48.906 2.971 1 57.97 3 GLY B O 1
ATOM 2844 N N . ILE B 1 4 ? 16.422 50.219 1.276 1 60 4 ILE B N 1
ATOM 2845 C CA . ILE B 1 4 ? 17.688 49.531 0.994 1 60 4 ILE B CA 1
ATOM 2846 C C . ILE B 1 4 ? 18.703 49.875 2.078 1 60 4 ILE B C 1
ATOM 2848 O O . ILE B 1 4 ? 19.438 49 2.547 1 60 4 ILE B O 1
ATOM 2852 N N . GLY B 1 5 ? 18.766 51.125 2.461 1 61.19 5 GLY B N 1
ATOM 2853 C CA . GLY B 1 5 ? 19.688 51.5 3.518 1 61.19 5 GLY B CA 1
ATOM 2854 C C . GLY B 1 5 ? 19.422 50.812 4.832 1 61.19 5 GLY B C 1
ATOM 2855 O O . GLY B 1 5 ? 20.359 50.375 5.504 1 61.19 5 GLY B O 1
ATOM 2856 N N . ASP B 1 6 ? 18.25 50.688 5.113 1 74.69 6 ASP B N 1
ATOM 2857 C CA . ASP B 1 6 ? 17.891 50.031 6.355 1 74.69 6 ASP B CA 1
ATOM 2858 C C . ASP B 1 6 ? 18.281 48.531 6.309 1 74.69 6 ASP B C 1
ATOM 2860 O O . ASP B 1 6 ? 18.703 47.969 7.312 1 74.69 6 ASP B O 1
ATOM 2864 N N . ALA B 1 7 ? 18.156 48.031 5.055 1 73.94 7 ALA B N 1
ATOM 2865 C CA . ALA B 1 7 ? 18.516 46.625 4.914 1 73.94 7 ALA B CA 1
ATOM 2866 C C . ALA B 1 7 ? 20 46.406 5.176 1 73.94 7 ALA B C 1
ATOM 2868 O O . ALA B 1 7 ? 20.391 45.438 5.852 1 73.94 7 ALA B O 1
ATOM 2869 N N . PHE B 1 8 ? 20.766 47.312 4.676 1 70.44 8 PHE B N 1
ATOM 2870 C CA . PHE B 1 8 ? 22.203 47.219 4.895 1 70.44 8 PHE B CA 1
ATOM 2871 C C . PHE B 1 8 ? 22.547 47.438 6.367 1 70.44 8 PHE B C 1
ATOM 2873 O O . PHE B 1 8 ? 23.375 46.719 6.926 1 70.44 8 PHE B O 1
ATOM 2880 N N . GLY B 1 9 ? 21.984 48.375 6.922 1 73.5 9 GLY B N 1
ATOM 2881 C CA . GLY B 1 9 ? 22.203 48.656 8.336 1 73.5 9 GLY B CA 1
ATOM 2882 C C . GLY B 1 9 ? 21.844 47.469 9.219 1 73.5 9 GLY B C 1
ATOM 2883 O O . GLY B 1 9 ? 22.562 47.156 10.172 1 73.5 9 GLY B O 1
ATOM 2884 N N . ARG B 1 10 ? 20.797 46.844 8.859 1 80.69 10 ARG B N 1
ATOM 2885 C CA . ARG B 1 10 ? 20.344 45.688 9.609 1 80.69 10 ARG B CA 1
ATOM 2886 C C . ARG B 1 10 ? 21.359 44.531 9.531 1 80.69 10 ARG B C 1
ATOM 2888 O O . ARG B 1 10 ? 21.672 43.938 10.547 1 80.69 10 ARG B O 1
ATOM 2895 N N . LYS B 1 11 ? 21.812 44.25 8.383 1 73.19 11 LYS B N 1
ATOM 2896 C CA . LYS B 1 11 ? 22.781 43.156 8.203 1 73.19 11 LYS B CA 1
ATOM 2897 C C . LYS B 1 11 ? 24.031 43.375 9.039 1 73.19 11 LYS B C 1
ATOM 2899 O O . LYS B 1 11 ? 24.516 42.469 9.703 1 73.19 11 LYS B O 1
ATOM 2904 N N . PHE B 1 12 ? 24.391 44.625 8.945 1 72.06 12 PHE B N 1
ATOM 2905 C CA . PHE B 1 12 ? 25.594 44.969 9.695 1 72.06 12 PHE B CA 1
ATOM 2906 C C . PHE B 1 12 ? 25.359 44.812 11.195 1 72.06 12 PHE B C 1
ATOM 2908 O O . PHE B 1 12 ? 26.219 44.312 11.906 1 72.06 12 PHE B O 1
ATOM 2915 N N . TYR B 1 13 ? 24.297 45.219 11.57 1 79.25 13 TYR B N 1
ATOM 2916 C CA . TYR B 1 13 ? 24.031 45.156 13 1 79.25 13 TYR B CA 1
ATOM 2917 C C . TYR B 1 13 ? 23.844 43.719 13.453 1 79.25 13 TYR B C 1
ATOM 2919 O O . TYR B 1 13 ? 24.219 43.344 14.57 1 79.25 13 TYR B O 1
ATOM 2927 N N . GLN B 1 14 ? 23.344 42.906 12.602 1 79.31 14 GLN B N 1
ATOM 2928 C CA . GLN B 1 14 ? 23.188 41.5 12.945 1 79.31 14 GLN B CA 1
ATOM 2929 C C . GLN B 1 14 ? 24.547 40.844 13.125 1 79.31 14 GLN B C 1
ATOM 2931 O O . GLN B 1 14 ? 24.734 40.031 14.023 1 79.31 14 GLN B O 1
ATOM 2936 N N . ILE B 1 15 ? 25.422 41.219 12.242 1 73.56 15 ILE B N 1
ATOM 2937 C CA . ILE B 1 15 ? 26.781 40.75 12.391 1 73.56 15 ILE B CA 1
ATOM 2938 C C . ILE B 1 15 ? 27.375 41.25 13.703 1 73.56 15 ILE B C 1
ATOM 2940 O O . ILE B 1 15 ? 28 40.5 14.445 1 73.56 15 ILE B O 1
ATOM 2944 N N . LYS B 1 16 ? 27.094 42.438 14.008 1 70.81 16 LYS B N 1
ATOM 2945 C CA . LYS B 1 16 ? 27.578 43.062 15.234 1 70.81 16 LYS B CA 1
ATOM 2946 C C . LYS B 1 16 ? 27.062 42.344 16.469 1 70.81 16 LYS B C 1
ATOM 2948 O O . LYS B 1 16 ? 27.812 42.094 17.422 1 70.81 16 LYS B O 1
ATOM 2953 N N . THR B 1 17 ? 25.906 42 16.438 1 76.44 17 THR B N 1
ATOM 2954 C CA . THR B 1 17 ? 25.328 41.281 17.578 1 76.44 17 THR B CA 1
ATOM 2955 C C . THR B 1 17 ? 25.859 39.844 17.641 1 76.44 17 THR B C 1
ATOM 2957 O O . THR B 1 17 ? 26.031 39.281 18.719 1 76.44 17 THR B O 1
ATOM 2960 N N . HIS B 1 18 ? 26.094 39.312 16.531 1 74.5 18 HIS B N 1
ATOM 2961 C CA . HIS B 1 18 ? 26.594 37.938 16.484 1 74.5 18 HIS B CA 1
ATOM 2962 C C . HIS B 1 18 ? 27.969 37.844 17.141 1 74.5 18 HIS B C 1
ATOM 2964 O O . HIS B 1 18 ? 28.297 36.812 17.766 1 74.5 18 HIS B O 1
ATOM 2970 N N . VAL B 1 19 ? 28.734 38.969 17 1 73.94 19 VAL B N 1
ATOM 2971 C CA . VAL B 1 19 ? 30.094 38.938 17.562 1 73.94 19 VAL B CA 1
ATOM 2972 C C . VAL B 1 19 ? 30.078 39.562 18.953 1 73.94 19 VAL B C 1
ATOM 2974 O O . VAL B 1 19 ? 31.125 39.781 19.547 1 73.94 19 VAL B O 1
ATOM 2977 N N . GLY B 1 20 ? 28.844 39.812 19.438 1 73.12 20 GLY B N 1
ATOM 2978 C CA . GLY B 1 20 ? 28.688 40.281 20.812 1 73.12 20 GLY B CA 1
ATOM 2979 C C . GLY B 1 20 ? 28.922 41.75 20.969 1 73.12 20 GLY B C 1
ATOM 2980 O O . GLY B 1 20 ? 29.094 42.25 22.094 1 73.12 20 GLY B O 1
ATOM 2981 N N . ALA B 1 21 ? 28.953 42.531 19.922 1 70.06 21 ALA B N 1
ATOM 2982 C CA . ALA B 1 21 ? 29.281 43.938 19.969 1 70.06 21 ALA B CA 1
ATOM 2983 C C . ALA B 1 21 ? 28.031 44.812 19.938 1 70.06 21 ALA B C 1
ATOM 2985 O O . ALA B 1 21 ? 28.109 46.031 19.906 1 70.06 21 ALA B O 1
ATOM 2986 N N . GLY B 1 22 ? 26.953 44.094 19.891 1 74.5 22 GLY B N 1
ATOM 2987 C CA . GLY B 1 22 ? 25.688 44.812 19.891 1 74.5 22 GLY B CA 1
ATOM 2988 C C . GLY B 1 22 ? 24.688 44.219 20.875 1 74.5 22 GLY B C 1
ATOM 2989 O O . GLY B 1 22 ? 24.828 43.094 21.328 1 74.5 22 GLY B O 1
ATOM 2990 N N . GLN B 1 23 ? 23.719 45.062 21.219 1 76.25 23 GLN B N 1
ATOM 2991 C CA . GLN B 1 23 ? 22.641 44.625 22.125 1 76.25 23 GLN B CA 1
ATOM 2992 C C . GLN B 1 23 ? 21.516 43.969 21.344 1 76.25 23 GLN B C 1
ATOM 2994 O O . GLN B 1 23 ? 21.188 44.375 20.234 1 76.25 23 GLN B O 1
ATOM 2999 N N . LYS B 1 24 ? 21.172 42.875 21.859 1 82.19 24 LYS B N 1
ATOM 3000 C CA . LYS B 1 24 ? 20.062 42.188 21.234 1 82.19 24 LYS B CA 1
ATOM 3001 C C . LYS B 1 24 ? 18.891 42.031 22.203 1 82.19 24 LYS B C 1
ATOM 3003 O O . LYS B 1 24 ? 19.047 41.438 23.281 1 82.19 24 LYS B O 1
ATOM 3008 N N . THR B 1 25 ? 17.828 42.594 21.859 1 83.94 25 THR B N 1
ATOM 3009 C CA . THR B 1 25 ? 16.609 42.406 22.625 1 83.94 25 THR B CA 1
ATOM 3010 C C . THR B 1 25 ? 16.109 40.969 22.531 1 83.94 25 THR B C 1
ATOM 3012 O O . THR B 1 25 ? 16 40.406 21.438 1 83.94 25 THR B O 1
ATOM 3015 N N . MET B 1 26 ? 15.977 40.344 23.719 1 82.06 26 MET B N 1
ATOM 3016 C CA . MET B 1 26 ? 15.391 39 23.781 1 82.06 26 MET B CA 1
ATOM 3017 C C . MET B 1 26 ? 13.914 39.062 24.156 1 82.06 26 MET B C 1
ATOM 3019 O O . MET B 1 26 ? 13.562 39.562 25.219 1 82.06 26 MET B O 1
ATOM 3023 N N . ASP B 1 27 ? 13.125 38.656 23.219 1 89.75 27 ASP B N 1
ATOM 3024 C CA . ASP B 1 27 ? 11.688 38.625 23.453 1 89.75 27 ASP B CA 1
ATOM 3025 C C . ASP B 1 27 ? 11.18 37.219 23.547 1 89.75 27 ASP B C 1
ATOM 3027 O O . ASP B 1 27 ? 10.883 36.562 22.516 1 89.75 27 ASP B O 1
ATOM 3031 N N . SER B 1 28 ? 11.008 36.656 24.734 1 89.81 28 SER B N 1
ATOM 3032 C CA . SER B 1 28 ? 10.648 35.281 25 1 89.81 28 SER B CA 1
ATOM 3033 C C . SER B 1 28 ? 9.227 34.969 24.516 1 89.81 28 SER B C 1
ATOM 3035 O O . SER B 1 28 ? 8.938 33.875 24.062 1 89.81 28 SER B O 1
ATOM 3037 N N . ASP B 1 29 ? 8.344 35.969 24.578 1 93.19 29 ASP B N 1
ATOM 3038 C CA . ASP B 1 29 ? 6.969 35.781 24.141 1 93.19 29 ASP B CA 1
ATOM 3039 C C . ASP B 1 29 ? 6.891 35.562 22.641 1 93.19 29 ASP B C 1
ATOM 3041 O O . ASP B 1 29 ? 6.156 34.656 22.172 1 93.19 29 ASP B O 1
ATOM 3045 N N . VAL B 1 30 ? 7.664 36.344 21.906 1 95.25 30 VAL B N 1
ATOM 3046 C CA . VAL B 1 30 ? 7.684 36.188 20.453 1 95.25 30 VAL B CA 1
ATOM 3047 C C . VAL B 1 30 ? 8.289 34.844 20.094 1 95.25 30 VAL B C 1
ATOM 3049 O O . VAL B 1 30 ? 7.785 34.156 19.203 1 95.25 30 VAL B O 1
ATOM 3052 N N . GLN B 1 31 ? 9.328 34.469 20.766 1 93.25 31 GLN B N 1
ATOM 3053 C CA . GLN B 1 31 ? 9.961 33.188 20.516 1 93.25 31 GLN B CA 1
ATOM 3054 C C . GLN B 1 31 ? 9 32.031 20.828 1 93.25 31 GLN B C 1
ATOM 3056 O O . GLN B 1 31 ? 8.914 31.062 20.062 1 93.25 31 GLN B O 1
ATOM 3061 N N . TYR B 1 32 ? 8.336 32.094 21.891 1 95.31 32 TYR B N 1
ATOM 3062 C CA . TYR B 1 32 ? 7.355 31.078 22.266 1 95.31 32 TYR B CA 1
ATOM 3063 C C . TYR B 1 32 ? 6.25 30.984 21.219 1 95.31 32 TYR B C 1
ATOM 3065 O O . TYR B 1 32 ? 5.871 29.891 20.812 1 95.31 32 TYR B O 1
ATOM 3073 N N . ALA B 1 33 ? 5.746 32.125 20.812 1 96.88 33 ALA B N 1
ATOM 3074 C CA . ALA B 1 33 ? 4.691 32.156 19.797 1 96.88 33 ALA B CA 1
ATOM 3075 C C . ALA B 1 33 ? 5.16 31.516 18.5 1 96.88 33 ALA B C 1
ATOM 3077 O O . ALA B 1 33 ? 4.41 30.766 17.859 1 96.88 33 ALA B O 1
ATOM 3078 N N . LYS B 1 34 ? 6.34 31.812 18.156 1 97.06 34 LYS B N 1
ATOM 3079 C CA . LYS B 1 34 ? 6.898 31.25 16.922 1 97.06 34 LYS B CA 1
ATOM 3080 C C . LYS B 1 34 ? 6.977 29.734 17 1 97.06 34 LYS B C 1
ATOM 3082 O O . LYS B 1 34 ? 6.602 29.031 16.062 1 97.06 34 LYS B O 1
ATOM 3087 N N . ASN B 1 35 ? 7.438 29.203 18.078 1 96.38 35 ASN B N 1
ATOM 3088 C CA . ASN B 1 35 ? 7.523 27.75 18.266 1 96.38 35 ASN B CA 1
ATOM 3089 C C . ASN B 1 35 ? 6.145 27.109 18.266 1 96.38 35 ASN B C 1
ATOM 3091 O O . ASN B 1 35 ? 5.961 26.047 17.656 1 96.38 35 ASN B O 1
ATOM 3095 N N . LYS B 1 36 ? 5.273 27.734 18.938 1 95.19 36 LYS B N 1
ATOM 3096 C CA . LYS B 1 36 ? 3.902 27.234 19 1 95.19 36 LYS B CA 1
ATOM 3097 C C . LYS B 1 36 ? 3.293 27.141 17.609 1 95.19 36 LYS B C 1
ATOM 3099 O O . LYS B 1 36 ? 2.662 26.141 17.266 1 95.19 36 LYS B O 1
ATOM 3104 N N . LEU B 1 37 ? 3.514 28.172 16.828 1 97 37 LEU B N 1
ATOM 3105 C CA . LEU B 1 37 ? 3.02 28.188 15.453 1 97 37 LEU B CA 1
ATOM 3106 C C . LEU B 1 37 ? 3.65 27.078 14.625 1 97 37 LEU B C 1
ATOM 3108 O O . LEU B 1 37 ? 2.955 26.375 13.883 1 97 37 LEU B O 1
ATOM 3112 N N . SER B 1 38 ? 4.926 26.953 14.781 1 96.88 38 SER B N 1
ATOM 3113 C CA . SER B 1 38 ? 5.672 25.953 14.023 1 96.88 38 SER B CA 1
ATOM 3114 C C . SER B 1 38 ? 5.207 24.547 14.359 1 96.88 38 SER B C 1
ATOM 3116 O O . SER B 1 38 ? 5.035 23.703 13.469 1 96.88 38 SER B O 1
ATOM 3118 N N . GLU B 1 39 ? 5.02 24.25 15.555 1 95.56 39 GLU B N 1
ATOM 3119 C CA . GLU B 1 39 ? 4.555 22.938 15.992 1 95.56 39 GLU B CA 1
ATOM 3120 C C . GLU B 1 39 ? 3.164 22.641 15.438 1 95.56 39 GLU B C 1
ATOM 3122 O O . GLU B 1 39 ? 2.906 21.531 14.977 1 95.56 39 GLU B O 1
ATOM 3127 N N . SER B 1 40 ? 2.324 23.625 15.523 1 95.5 40 SER B N 1
ATOM 3128 C CA . SER B 1 40 ? 0.974 23.438 15 1 95.5 40 SER B CA 1
ATOM 3129 C C . SER B 1 40 ? 0.989 23.203 13.5 1 95.5 40 SER B C 1
ATOM 3131 O O . SER B 1 40 ? 0.287 22.328 13 1 95.5 40 SER B O 1
ATOM 3133 N N . TYR B 1 41 ? 1.753 23.938 12.836 1 96.69 41 TYR B N 1
ATOM 3134 C CA . TYR B 1 41 ? 1.877 23.781 11.391 1 96.69 41 TYR B CA 1
ATOM 3135 C C . TYR B 1 41 ? 2.344 22.375 11.039 1 96.69 41 TYR B C 1
ATOM 3137 O O . TYR B 1 41 ? 1.811 21.75 10.117 1 96.69 41 TYR B O 1
ATOM 3145 N N . LYS B 1 42 ? 3.326 21.891 11.75 1 97 42 LYS B N 1
ATOM 3146 C CA . LYS B 1 42 ? 3.865 20.562 11.508 1 97 42 LYS B CA 1
ATOM 3147 C C . LYS B 1 42 ? 2.795 19.484 11.695 1 97 42 LYS B C 1
ATOM 3149 O O . LYS B 1 42 ? 2.734 18.516 10.93 1 97 42 LYS B O 1
ATOM 3154 N N . LYS B 1 43 ? 2.002 19.656 12.656 1 96 43 LYS B N 1
ATOM 3155 C CA . LYS B 1 43 ? 0.934 18.688 12.914 1 96 43 LYS B CA 1
ATOM 3156 C C . LYS B 1 43 ? -0.06 18.656 11.758 1 96 43 LYS B C 1
ATOM 3158 O O . LYS B 1 43 ? -0.42 17.578 11.281 1 96 43 LYS B O 1
ATOM 3163 N N . PHE B 1 44 ? -0.433 19.812 11.281 1 96.88 44 PHE B N 1
ATOM 3164 C CA . PHE B 1 44 ? -1.387 19.859 10.18 1 96.88 44 PHE B CA 1
ATOM 3165 C C . PHE B 1 44 ? -0.752 19.359 8.891 1 96.88 44 PHE B C 1
ATOM 3167 O O . PHE B 1 44 ? -1.423 18.734 8.07 1 96.88 44 PHE B O 1
ATOM 3174 N N . LYS B 1 45 ? 0.483 19.656 8.727 1 97.75 45 LYS B N 1
ATOM 3175 C CA . LYS B 1 45 ? 1.198 19.125 7.57 1 97.75 45 LYS B CA 1
ATOM 3176 C C . LYS B 1 45 ? 1.209 17.609 7.582 1 97.75 45 LYS B C 1
ATOM 3178 O O . LYS B 1 45 ? 1.002 16.969 6.543 1 97.75 45 LYS B O 1
ATOM 3183 N N . ASN B 1 46 ? 1.456 17.031 8.695 1 97.38 46 ASN B N 1
ATOM 3184 C CA . ASN B 1 46 ? 1.424 15.586 8.836 1 97.38 46 ASN B CA 1
ATOM 3185 C C . ASN B 1 46 ? 0.046 15.023 8.508 1 97.38 46 ASN B C 1
ATOM 3187 O O . ASN B 1 46 ? -0.062 14 7.828 1 97.38 46 ASN B O 1
ATOM 3191 N N . ILE B 1 47 ? -0.979 15.664 8.977 1 98.06 47 ILE B N 1
ATOM 3192 C CA . ILE B 1 47 ? -2.344 15.242 8.672 1 98.06 47 ILE B CA 1
ATOM 3193 C C . ILE B 1 47 ? -2.551 15.211 7.16 1 98.06 47 ILE B C 1
ATOM 3195 O O . ILE B 1 47 ? -3.061 14.227 6.613 1 98.06 47 ILE B O 1
ATOM 3199 N N . LEU B 1 48 ? -2.131 16.281 6.496 1 97.69 48 LEU B N 1
ATOM 3200 C CA . LEU B 1 48 ? -2.277 16.359 5.047 1 97.69 48 LEU B CA 1
ATOM 3201 C C . LEU B 1 48 ? -1.533 15.227 4.352 1 97.69 48 LEU B C 1
ATOM 3203 O O . LEU B 1 48 ? -2.059 14.617 3.422 1 97.69 48 LEU B O 1
ATOM 3207 N N . ASP B 1 49 ? -0.351 14.883 4.824 1 97.25 49 ASP B N 1
ATOM 3208 C CA . ASP B 1 49 ? 0.478 13.852 4.211 1 97.25 49 ASP B CA 1
ATOM 3209 C C . ASP B 1 49 ? -0.159 12.477 4.359 1 97.25 49 ASP B C 1
ATOM 3211 O O . ASP B 1 49 ? -0.136 11.672 3.428 1 97.25 49 ASP B O 1
ATOM 3215 N N . VAL B 1 50 ? -0.719 12.211 5.453 1 97.88 50 VAL B N 1
ATOM 3216 C CA . VAL B 1 50 ? -1.266 10.891 5.734 1 97.88 50 VAL B CA 1
ATOM 3217 C C . VAL B 1 50 ? -2.631 10.742 5.066 1 97.88 50 VAL B C 1
ATOM 3219 O O . VAL B 1 50 ? -2.936 9.695 4.492 1 97.88 50 VAL B O 1
ATOM 3222 N N . ILE B 1 51 ? -3.479 11.805 5.129 1 98.06 51 ILE B N 1
ATOM 3223 C CA . ILE B 1 51 ? -4.84 11.727 4.609 1 98.06 51 ILE B CA 1
ATOM 3224 C C . ILE B 1 51 ? -4.805 11.414 3.115 1 98.06 51 ILE B C 1
ATOM 3226 O O . ILE B 1 51 ? -5.668 10.688 2.607 1 98.06 51 ILE B O 1
ATOM 3230 N N . LYS B 1 52 ? -3.807 11.828 2.41 1 97.69 52 LYS B N 1
ATOM 3231 C CA . LYS B 1 52 ? -3.65 11.602 0.977 1 97.69 52 LYS B CA 1
ATOM 3232 C C . LYS B 1 52 ? -3.396 10.125 0.681 1 97.69 52 LYS B C 1
ATOM 3234 O O . LYS B 1 52 ? -3.518 9.688 -0.465 1 97.69 52 LYS B O 1
ATOM 3239 N N . LYS B 1 53 ? -3.041 9.336 1.651 1 98 53 LYS B N 1
ATOM 3240 C CA . LYS B 1 53 ? -2.701 7.926 1.469 1 98 53 LYS B CA 1
ATOM 3241 C C . LYS B 1 53 ? -3.916 7.031 1.708 1 98 53 LYS B C 1
ATOM 3243 O O . LYS B 1 53 ? -3.881 5.836 1.411 1 98 53 LYS B O 1
ATOM 3248 N N . LEU B 1 54 ? -5.012 7.594 2.227 1 98.38 54 LEU B N 1
ATOM 3249 C CA . LEU B 1 54 ? -6.168 6.789 2.604 1 98.38 54 LEU B CA 1
ATOM 3250 C C . LEU B 1 54 ? -6.766 6.09 1.386 1 98.38 54 LEU B C 1
ATOM 3252 O O . LEU B 1 54 ? -6.789 4.859 1.318 1 98.38 54 LEU B O 1
ATOM 3256 N N . ALA B 1 55 ? -7.133 6.855 0.385 1 98.31 55 ALA B N 1
ATOM 3257 C CA . ALA B 1 55 ? -7.809 6.281 -0.778 1 98.31 55 ALA B CA 1
ATOM 3258 C C . ALA B 1 55 ? -6.879 5.344 -1.542 1 98.31 55 ALA B C 1
ATOM 3260 O O . ALA B 1 55 ? -7.273 4.234 -1.913 1 98.31 55 ALA B O 1
ATOM 3261 N N . PRO B 1 56 ? -5.566 5.676 -1.759 1 98.12 56 PRO B N 1
ATOM 3262 C CA . PRO B 1 56 ? -4.656 4.789 -2.482 1 98.12 56 PRO B CA 1
ATOM 3263 C C . PRO B 1 56 ? -4.516 3.422 -1.822 1 98.12 56 PRO B C 1
ATOM 3265 O O . PRO B 1 56 ? -4.395 2.406 -2.514 1 98.12 56 PRO B O 1
ATOM 3268 N N . THR B 1 57 ? -4.508 3.35 -0.505 1 98.31 57 THR B N 1
ATOM 3269 C CA . THR B 1 57 ? -4.391 2.055 0.158 1 98.31 57 THR B CA 1
ATOM 3270 C C . THR B 1 57 ? -5.633 1.206 -0.092 1 98.31 57 THR B C 1
ATOM 3272 O O . THR B 1 57 ? -5.535 -0.015 -0.237 1 98.31 57 THR B O 1
ATOM 3275 N N . VAL B 1 58 ? -6.809 1.805 -0.127 1 98.62 58 VAL B N 1
ATOM 3276 C CA . VAL B 1 58 ? -8.039 1.075 -0.421 1 98.62 58 VAL B CA 1
ATOM 3277 C C . VAL B 1 58 ? -8.016 0.592 -1.869 1 98.62 58 VAL B C 1
ATOM 3279 O O . VAL B 1 58 ? -8.367 -0.557 -2.15 1 98.62 58 VAL B O 1
ATOM 3282 N N . HIS B 1 59 ? -7.57 1.519 -2.781 1 98.62 59 HIS B N 1
ATOM 3283 C CA . HIS B 1 59 ? -7.398 1.105 -4.172 1 98.62 59 HIS B CA 1
ATOM 3284 C C . HIS B 1 59 ? -6.484 -0.109 -4.277 1 98.62 59 HIS B C 1
ATOM 3286 O O . HIS B 1 59 ? -6.77 -1.043 -5.027 1 98.62 59 HIS B O 1
ATOM 3292 N N . ALA B 1 60 ? -5.41 -0.082 -3.539 1 98.06 60 ALA B N 1
ATOM 3293 C CA . ALA B 1 60 ? -4.426 -1.158 -3.592 1 98.06 60 ALA B CA 1
ATOM 3294 C C . ALA B 1 60 ? -5.039 -2.484 -3.15 1 98.06 60 ALA B C 1
ATOM 3296 O O . ALA B 1 60 ? -4.754 -3.531 -3.736 1 98.06 60 ALA B O 1
ATOM 3297 N N . THR B 1 61 ? -5.852 -2.461 -2.117 1 98 61 THR B N 1
ATOM 3298 C CA . THR B 1 61 ? -6.523 -3.662 -1.636 1 98 61 THR B CA 1
ATOM 3299 C C . THR B 1 61 ? -7.398 -4.27 -2.729 1 98 61 THR B C 1
ATOM 3301 O O . THR B 1 61 ? -7.312 -5.469 -3.006 1 98 61 THR B O 1
ATOM 3304 N N . ASN B 1 62 ? -8.188 -3.434 -3.354 1 98.25 62 ASN B N 1
ATOM 3305 C CA . ASN B 1 62 ? -9.062 -3.908 -4.422 1 98.25 62 ASN B CA 1
ATOM 3306 C C . ASN B 1 62 ? -8.266 -4.422 -5.613 1 98.25 62 ASN B C 1
ATOM 3308 O O . ASN B 1 62 ? -8.617 -5.438 -6.215 1 98.25 62 ASN B O 1
ATOM 3312 N N . LEU B 1 63 ? -7.219 -3.707 -5.887 1 98.12 63 LEU B N 1
ATOM 3313 C CA . LEU B 1 63 ? -6.379 -4.094 -7.016 1 98.12 63 LEU B CA 1
ATOM 3314 C C . LEU B 1 63 ? -5.77 -5.473 -6.793 1 98.12 63 LEU B C 1
ATOM 3316 O O . LEU B 1 63 ? -5.711 -6.289 -7.719 1 98.12 63 LEU B O 1
ATOM 3320 N N . MET B 1 64 ? -5.277 -5.773 -5.598 1 98 64 MET B N 1
ATOM 3321 C CA . MET B 1 64 ? -4.668 -7.07 -5.316 1 98 64 MET B CA 1
ATOM 3322 C C . MET B 1 64 ? -5.699 -8.188 -5.422 1 98 64 MET B C 1
ATOM 3324 O O . MET B 1 64 ? -5.375 -9.297 -5.859 1 98 64 MET B O 1
ATOM 3328 N N . GLN B 1 65 ? -6.949 -7.902 -5.012 1 97.94 65 GLN B N 1
ATOM 3329 C CA . GLN B 1 65 ? -8.016 -8.875 -5.195 1 97.94 65 GLN B CA 1
ATO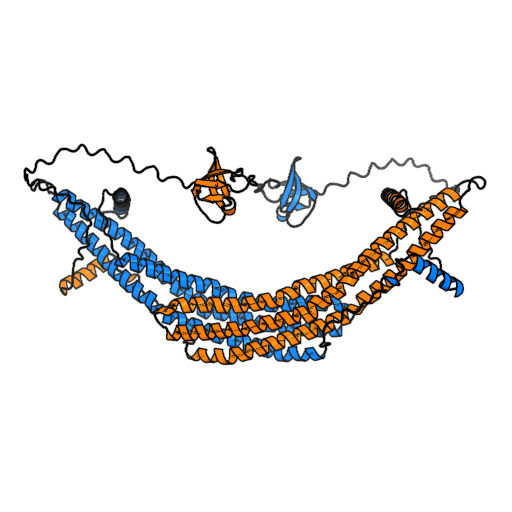M 3330 C C . GLN B 1 65 ? -8.234 -9.188 -6.672 1 97.94 65 GLN B C 1
ATOM 3332 O O . GLN B 1 65 ? -8.305 -10.359 -7.059 1 97.94 65 GLN B O 1
ATOM 3337 N N . VAL B 1 66 ? -8.242 -8.164 -7.449 1 98.31 66 VAL B N 1
ATOM 3338 C CA . VAL B 1 66 ? -8.461 -8.32 -8.883 1 98.31 66 VAL B CA 1
ATOM 3339 C C . VAL B 1 66 ? -7.293 -9.094 -9.5 1 98.31 66 VAL B C 1
ATOM 3341 O O . VAL B 1 66 ? -7.5 -9.992 -10.32 1 98.31 66 VAL B O 1
ATOM 3344 N N . GLU B 1 67 ? -6.109 -8.812 -9.062 1 98.19 67 GLU B N 1
ATOM 3345 C CA . GLU B 1 67 ? -4.926 -9.445 -9.625 1 98.19 67 GLU B CA 1
ATOM 3346 C C . GLU B 1 67 ? -4.898 -10.938 -9.312 1 98.19 67 GLU B C 1
ATOM 3348 O O . GLU B 1 67 ? -4.59 -11.758 -10.18 1 98.19 67 GLU B O 1
ATOM 3353 N N . VAL B 1 68 ? -5.195 -11.273 -8.07 1 98.25 68 VAL B N 1
ATOM 3354 C CA . VAL B 1 68 ? -5.172 -12.688 -7.699 1 98.25 68 VAL B CA 1
ATOM 3355 C C . VAL B 1 68 ? -6.254 -13.445 -8.469 1 98.25 68 VAL B C 1
ATOM 3357 O O . VAL B 1 68 ? -6.004 -14.523 -9 1 98.25 68 VAL B O 1
ATOM 3360 N N . LEU B 1 69 ? -7.422 -12.867 -8.57 1 97.88 69 LEU B N 1
ATOM 3361 C CA . LEU B 1 69 ? -8.523 -13.508 -9.281 1 97.88 69 LEU B CA 1
ATOM 3362 C C . LEU B 1 69 ? -8.211 -13.633 -10.766 1 97.88 69 LEU B C 1
ATOM 3364 O O . LEU B 1 69 ? -8.523 -14.656 -11.391 1 97.88 69 LEU B O 1
ATOM 3368 N N . THR B 1 70 ? -7.578 -12.594 -11.297 1 98.25 70 THR B N 1
ATOM 3369 C CA . THR B 1 70 ? -7.176 -12.641 -12.703 1 98.25 70 THR B CA 1
ATOM 3370 C C . THR B 1 70 ? -6.195 -13.781 -12.945 1 98.25 70 THR B C 1
ATOM 3372 O O . THR B 1 70 ? -6.344 -14.539 -13.906 1 98.25 70 THR B O 1
ATOM 3375 N N . SER B 1 71 ? -5.238 -13.93 -12.039 1 97.62 71 SER B N 1
ATOM 3376 C CA . SER B 1 71 ? -4.262 -15.008 -12.156 1 97.62 71 SER B CA 1
ATOM 3377 C C . SER B 1 71 ? -4.93 -16.375 -12.039 1 97.62 71 SER B C 1
ATOM 3379 O O . SER B 1 71 ? -4.586 -17.297 -12.781 1 97.62 71 SER B O 1
ATOM 3381 N N . LEU B 1 72 ? -5.883 -16.5 -11.164 1 98 72 LEU B N 1
ATOM 3382 C CA . LEU B 1 72 ? -6.625 -17.75 -11.008 1 98 72 LEU B CA 1
ATOM 3383 C C . LEU B 1 72 ? -7.438 -18.047 -12.258 1 98 72 LEU B C 1
ATOM 3385 O O . LEU B 1 72 ? -7.438 -19.188 -12.742 1 98 72 LEU B O 1
ATOM 3389 N N . GLY B 1 73 ? -8.062 -17.031 -12.766 1 97.44 73 GLY B N 1
ATOM 3390 C CA . GLY B 1 73 ? -8.828 -17.219 -13.992 1 97.44 73 GLY B CA 1
ATOM 3391 C C . GLY B 1 73 ? -7.977 -17.688 -15.156 1 97.44 73 GLY B C 1
ATOM 3392 O O . GLY B 1 73 ? -8.422 -18.516 -15.961 1 97.44 73 GLY B O 1
ATOM 3393 N N . ASP B 1 74 ? -6.777 -17.203 -15.227 1 95.88 74 ASP B N 1
ATOM 3394 C CA . ASP B 1 74 ? -5.852 -17.578 -16.297 1 95.88 74 ASP B CA 1
ATOM 3395 C C . ASP B 1 74 ? -5.508 -19.062 -16.234 1 95.88 74 ASP B C 1
ATOM 3397 O O . ASP B 1 74 ? -5.203 -19.672 -17.266 1 95.88 74 ASP B O 1
ATOM 3401 N N . CYS B 1 75 ? -5.578 -19.656 -15.086 1 95.38 75 CYS B N 1
ATOM 3402 C CA . CYS B 1 75 ? -5.219 -21.062 -14.914 1 95.38 75 CYS B CA 1
ATOM 3403 C C . CYS B 1 75 ? -6.316 -21.969 -15.453 1 95.38 75 CYS B C 1
ATOM 3405 O O . CYS B 1 75 ? -6.055 -23.125 -15.789 1 95.38 75 CYS B O 1
ATOM 3407 N N . VAL B 1 76 ? -7.578 -21.453 -15.578 1 95 76 VAL B N 1
ATOM 3408 C CA . VAL B 1 76 ? -8.672 -22.375 -15.859 1 95 76 VAL B CA 1
ATOM 3409 C C . VAL B 1 76 ? -9.398 -21.938 -17.125 1 95 76 VAL B C 1
ATOM 3411 O O . VAL B 1 76 ? -10.438 -22.5 -17.484 1 95 76 VAL B O 1
ATOM 3414 N N . VAL B 1 77 ? -8.945 -20.922 -17.844 1 91.75 77 VAL B N 1
ATOM 3415 C CA . VAL B 1 77 ? -9.633 -20.328 -18.984 1 91.75 77 VAL B CA 1
ATOM 3416 C C . VAL B 1 77 ? -9.906 -21.406 -20.031 1 91.75 77 VAL B C 1
ATOM 3418 O O . VAL B 1 77 ? -10.977 -21.438 -20.656 1 91.75 77 VAL B O 1
ATOM 3421 N N . ASN B 1 78 ? -9.023 -22.406 -20.172 1 87.44 78 ASN B N 1
ATOM 3422 C CA . ASN B 1 78 ? -9.164 -23.438 -21.188 1 87.44 78 ASN B CA 1
ATOM 3423 C C . ASN B 1 78 ? -9.805 -24.703 -20.641 1 87.44 78 ASN B C 1
ATOM 3425 O O . ASN B 1 78 ? -10.414 -25.469 -21.391 1 87.44 78 ASN B O 1
ATOM 3429 N N . THR B 1 79 ? -9.766 -24.938 -19.406 1 87.44 79 THR B N 1
ATOM 3430 C CA . THR B 1 79 ? -10.188 -26.203 -18.828 1 87.44 79 THR B CA 1
ATOM 3431 C C . THR B 1 79 ? -11.57 -26.094 -18.188 1 87.44 79 THR B C 1
ATOM 3433 O O . THR B 1 79 ? -12.297 -27.078 -18.094 1 87.44 79 THR B O 1
ATOM 3436 N N . SER B 1 80 ? -11.883 -24.875 -17.703 1 92.25 80 SER B N 1
ATOM 3437 C CA . SER B 1 80 ? -13.172 -24.672 -17.047 1 92.25 80 SER B CA 1
ATOM 3438 C C . SER B 1 80 ? -13.727 -23.281 -17.344 1 92.25 80 SER B C 1
ATOM 3440 O O . SER B 1 80 ? -13.672 -22.391 -16.484 1 92.25 80 SER B O 1
ATOM 3442 N N . PRO B 1 81 ? -14.375 -23.078 -18.422 1 92 81 PRO B N 1
ATOM 3443 C CA . PRO B 1 81 ? -14.914 -21.766 -18.797 1 92 81 PRO B CA 1
ATOM 3444 C C . PRO B 1 81 ? -15.969 -21.25 -17.828 1 92 81 PRO B C 1
ATOM 3446 O O . PRO B 1 81 ? -16.094 -20.047 -17.625 1 92 81 PRO B O 1
ATOM 3449 N N . GLU B 1 82 ? -16.703 -22.188 -17.203 1 93.38 82 GLU B N 1
ATOM 3450 C CA . GLU B 1 82 ? -17.703 -21.797 -16.219 1 93.38 82 GLU B CA 1
ATOM 3451 C C . GLU B 1 82 ? -17.062 -21.156 -14.992 1 93.38 82 GLU B C 1
ATOM 3453 O O . GLU B 1 82 ? -17.5 -20.109 -14.531 1 93.38 82 GLU B O 1
ATOM 3458 N N . THR B 1 83 ? -15.984 -21.828 -14.508 1 94.56 83 THR B N 1
ATOM 3459 C CA . THR B 1 83 ? -15.242 -21.266 -13.383 1 94.56 83 THR B CA 1
ATOM 3460 C C . THR B 1 83 ? -14.648 -19.906 -13.742 1 94.56 83 THR B C 1
ATOM 3462 O O . THR B 1 83 ? -14.68 -18.984 -12.938 1 94.56 83 THR B O 1
ATOM 3465 N N . LYS B 1 84 ? -14.172 -19.797 -14.938 1 96.69 84 LYS B N 1
ATOM 3466 C CA . LYS B 1 84 ? -13.625 -18.531 -15.43 1 96.69 84 LYS B CA 1
ATOM 3467 C C . LYS B 1 84 ? -14.688 -17.438 -15.43 1 96.69 84 LYS B C 1
ATOM 3469 O O . LYS B 1 84 ? -14.422 -16.297 -15.047 1 96.69 84 LYS B O 1
ATOM 3474 N N . SER B 1 85 ? -15.852 -17.75 -15.836 1 96.31 85 SER B N 1
ATOM 3475 C CA . SER B 1 85 ? -16.953 -16.797 -15.867 1 96.31 85 SER B CA 1
ATOM 3476 C C . SER B 1 85 ? -17.328 -16.328 -14.469 1 96.31 85 SER B C 1
ATOM 3478 O O . SER B 1 85 ? -17.594 -15.148 -14.25 1 96.31 85 SER B O 1
ATOM 3480 N N . ASP B 1 86 ? -17.344 -17.281 -13.523 1 95.81 86 ASP B N 1
ATOM 3481 C CA . ASP B 1 86 ? -17.625 -16.922 -12.133 1 95.81 86 ASP B CA 1
ATOM 3482 C C . ASP B 1 86 ? -16.562 -15.984 -11.578 1 95.81 86 ASP B C 1
ATOM 3484 O O . ASP B 1 86 ? -16.875 -15 -10.914 1 95.81 86 ASP B O 1
ATOM 3488 N N . ILE B 1 87 ? -15.328 -16.266 -11.898 1 96.94 87 ILE B N 1
ATOM 3489 C CA . ILE B 1 87 ? -14.219 -15.438 -11.445 1 96.94 87 ILE B CA 1
ATOM 3490 C C . ILE B 1 87 ? -14.344 -14.039 -12.039 1 96.94 87 ILE B C 1
ATOM 3492 O O . ILE B 1 87 ? -14.18 -13.039 -11.336 1 96.94 87 ILE B O 1
ATOM 3496 N N . ASP B 1 88 ? -14.672 -13.961 -13.297 1 97.06 88 ASP B N 1
ATOM 3497 C CA . ASP B 1 88 ? -14.812 -12.672 -13.977 1 97.06 88 ASP B CA 1
ATOM 3498 C C . ASP B 1 88 ? -15.93 -11.836 -13.344 1 97.06 88 ASP B C 1
ATOM 3500 O O . ASP B 1 88 ? -15.828 -10.609 -13.281 1 97.06 88 ASP B O 1
ATOM 3504 N N . SER B 1 89 ? -16.922 -12.484 -12.922 1 96.69 89 SER B N 1
ATOM 3505 C CA . SER B 1 89 ? -18.016 -11.766 -12.281 1 96.69 89 SER B CA 1
ATOM 3506 C C . SER B 1 89 ? -17.562 -11.141 -10.969 1 96.69 89 SER B C 1
ATOM 3508 O O . SER B 1 89 ? -17.953 -10.008 -10.648 1 96.69 89 SER B O 1
ATOM 3510 N N . ILE B 1 90 ? -16.734 -11.805 -10.211 1 97.12 90 ILE B N 1
ATOM 3511 C CA . ILE B 1 90 ? -16.219 -11.273 -8.961 1 97.12 90 ILE B CA 1
ATOM 3512 C C . ILE B 1 90 ? -15.266 -10.109 -9.25 1 97.12 90 ILE B C 1
ATOM 3514 O O . ILE B 1 90 ? -15.281 -9.094 -8.555 1 97.12 90 ILE B O 1
ATOM 3518 N N . ILE B 1 91 ? -14.492 -10.297 -10.32 1 97.69 91 ILE B N 1
ATOM 3519 C CA . ILE B 1 91 ? -13.594 -9.227 -10.734 1 97.69 91 ILE B CA 1
ATOM 3520 C C . ILE B 1 91 ? -14.398 -7.973 -11.062 1 97.69 91 ILE B C 1
ATOM 3522 O O . ILE B 1 91 ? -14.055 -6.875 -10.625 1 97.69 91 ILE B O 1
ATOM 3526 N N . SER B 1 92 ? -15.477 -8.148 -11.781 1 97.31 92 SER B N 1
ATOM 3527 C CA . SER B 1 92 ? -16.344 -7.027 -12.125 1 97.31 92 SER B CA 1
ATOM 3528 C C . SER B 1 92 ? -16.906 -6.359 -10.875 1 97.31 92 SER B C 1
ATOM 3530 O O . SER B 1 92 ? -17.047 -5.137 -10.828 1 97.31 92 SER B O 1
ATOM 3532 N N . THR B 1 93 ? -17.219 -7.141 -9.898 1 97.62 93 THR B N 1
ATOM 3533 C CA . THR B 1 93 ? -17.719 -6.609 -8.633 1 97.62 93 THR B CA 1
ATOM 3534 C C . THR B 1 93 ? -16.656 -5.734 -7.965 1 97.62 93 THR B C 1
ATOM 3536 O O . THR B 1 93 ? -16.953 -4.629 -7.508 1 97.62 93 THR B O 1
ATOM 3539 N N . PHE B 1 94 ? -15.414 -6.203 -7.93 1 97.81 94 PHE B N 1
ATOM 3540 C CA . PHE B 1 94 ? -14.352 -5.418 -7.312 1 97.81 94 PHE B CA 1
ATOM 3541 C C . PHE B 1 94 ? -14.125 -4.117 -8.078 1 97.81 94 PHE B C 1
ATOM 3543 O O . PHE B 1 94 ? -13.781 -3.094 -7.488 1 97.81 94 PHE B O 1
ATOM 3550 N N . GLN B 1 95 ? -14.336 -4.176 -9.383 1 97.06 95 GLN B N 1
ATOM 3551 C CA . GLN B 1 95 ? -14.211 -2.957 -10.18 1 97.06 95 GLN B CA 1
ATOM 3552 C C . GLN B 1 95 ? -15.281 -1.938 -9.797 1 97.06 95 GLN B C 1
ATOM 3554 O O . GLN B 1 95 ? -15 -0.742 -9.695 1 97.06 95 GLN B O 1
ATOM 3559 N N . LYS B 1 96 ? -16.453 -2.398 -9.539 1 97.5 96 LYS B N 1
ATOM 3560 C CA . LYS B 1 96 ? -17.531 -1.521 -9.078 1 97.5 96 LYS B CA 1
ATOM 3561 C C . LYS B 1 96 ? -17.25 -0.997 -7.676 1 97.5 96 LYS B C 1
ATOM 3563 O O . LYS B 1 96 ? -17.5 0.17 -7.379 1 97.5 96 LYS B O 1
ATOM 3568 N N . ILE B 1 97 ? -16.75 -1.854 -6.852 1 98 97 ILE B N 1
ATOM 3569 C CA . ILE B 1 97 ? -16.375 -1.455 -5.496 1 98 97 ILE B CA 1
ATOM 3570 C C . ILE B 1 97 ? -15.32 -0.355 -5.555 1 98 97 ILE B C 1
ATOM 3572 O O . ILE B 1 97 ? -15.383 0.615 -4.793 1 98 97 ILE B O 1
ATOM 3576 N N . ASP B 1 98 ? -14.398 -0.488 -6.496 1 98.12 98 ASP B N 1
ATOM 3577 C CA . ASP B 1 98 ? -13.305 0.474 -6.609 1 98.12 98 ASP B CA 1
ATOM 3578 C C . ASP B 1 98 ? -13.82 1.832 -7.086 1 98.12 98 ASP B C 1
ATOM 3580 O O . ASP B 1 98 ? -13.211 2.865 -6.801 1 98.12 98 ASP B O 1
ATOM 3584 N N . GLU B 1 99 ? -14.93 1.895 -7.781 1 97.44 99 GLU B N 1
ATOM 3585 C CA . GLU B 1 99 ? -15.562 3.16 -8.133 1 97.44 99 GLU B CA 1
ATOM 3586 C C . GLU B 1 99 ? -15.984 3.932 -6.887 1 97.44 99 GLU B C 1
ATOM 3588 O O . GLU B 1 99 ? -15.969 5.164 -6.875 1 97.44 99 GLU B O 1
ATOM 3593 N N . GLY B 1 100 ? -16.375 3.152 -5.867 1 98.12 100 GLY B N 1
ATOM 3594 C CA . GLY B 1 100 ? -16.688 3.777 -4.594 1 98.12 100 GLY B CA 1
ATOM 3595 C C . GLY B 1 100 ? -15.492 4.438 -3.932 1 98.12 100 GLY B C 1
ATOM 3596 O O . GLY B 1 100 ? -15.641 5.418 -3.203 1 98.12 100 GLY B O 1
ATOM 3597 N N . VAL B 1 101 ? -14.305 3.896 -4.215 1 98.5 101 VAL B N 1
ATOM 3598 C CA . VAL B 1 101 ? -13.094 4.5 -3.68 1 98.5 101 VAL B CA 1
ATOM 3599 C C . VAL B 1 101 ? -12.852 5.855 -4.34 1 98.5 101 VAL B C 1
ATOM 3601 O O . VAL B 1 101 ? -12.391 6.797 -3.691 1 98.5 101 VAL B O 1
ATOM 3604 N N . ASN B 1 102 ? -13.203 5.984 -5.617 1 98 102 ASN B N 1
ATOM 3605 C CA . ASN B 1 102 ? -13.086 7.266 -6.309 1 98 102 ASN B CA 1
ATOM 3606 C C . ASN B 1 102 ? -13.961 8.336 -5.66 1 98 102 ASN B C 1
ATOM 3608 O O . ASN B 1 102 ? -13.531 9.477 -5.496 1 98 102 ASN B O 1
ATOM 3612 N N . THR B 1 103 ? -15.141 7.953 -5.309 1 97.88 103 THR B N 1
ATOM 3613 C CA . THR B 1 103 ? -16.047 8.867 -4.633 1 97.88 103 THR B CA 1
ATOM 3614 C C . THR B 1 103 ? -15.508 9.266 -3.266 1 97.88 103 THR B C 1
ATOM 3616 O O . THR B 1 103 ? -15.531 10.445 -2.9 1 97.88 103 THR B O 1
ATOM 3619 N N . TYR B 1 104 ? -15.039 8.273 -2.555 1 98 104 TYR B N 1
ATOM 3620 C CA . TYR B 1 104 ? -14.391 8.477 -1.265 1 98 104 TYR B CA 1
ATOM 3621 C C . TYR B 1 104 ? -13.227 9.453 -1.386 1 98 104 TYR B C 1
ATOM 3623 O O . TYR B 1 104 ? -13.125 10.406 -0.607 1 98 104 TYR B O 1
ATOM 3631 N N . GLU B 1 105 ? -12.422 9.281 -2.385 1 98.19 105 GLU B N 1
ATOM 3632 C CA . GLU B 1 105 ? -11.25 10.109 -2.633 1 98.19 105 GLU B CA 1
ATOM 3633 C C . GLU B 1 105 ? -11.648 11.539 -2.996 1 98.19 105 GLU B C 1
ATOM 3635 O O . GLU B 1 105 ? -11.047 12.492 -2.506 1 98.19 105 GLU B O 1
ATOM 3640 N N . THR B 1 106 ? -12.602 11.68 -3.781 1 97.94 106 THR B N 1
ATOM 3641 C CA . THR B 1 106 ? -13.078 12.984 -4.219 1 97.94 106 THR B CA 1
ATOM 3642 C C . THR B 1 106 ? -13.633 13.781 -3.041 1 97.94 106 THR B C 1
ATOM 3644 O O . THR B 1 106 ? -13.375 14.984 -2.922 1 97.94 106 THR B O 1
ATOM 3647 N N . ARG B 1 107 ? -14.352 13.172 -2.199 1 96.25 107 ARG B N 1
ATOM 3648 C CA . ARG B 1 107 ? -14.898 13.836 -1.019 1 96.25 107 ARG B CA 1
ATOM 3649 C C . ARG B 1 107 ? -13.789 14.305 -0.086 1 96.25 107 ARG B C 1
ATOM 3651 O O . ARG B 1 107 ? -13.828 15.43 0.412 1 96.25 107 ARG B O 1
ATOM 3658 N N . ILE B 1 108 ? -12.805 13.469 0.154 1 97.38 108 ILE B N 1
ATOM 3659 C CA . ILE B 1 108 ? -11.672 13.812 1.013 1 97.38 108 ILE B CA 1
ATOM 3660 C C . ILE B 1 108 ? -10.93 15.008 0.43 1 97.38 108 ILE B C 1
ATOM 3662 O O . ILE B 1 108 ? -10.555 15.93 1.161 1 97.38 108 ILE B O 1
ATOM 3666 N N . GLU B 1 109 ? -10.766 15.008 -0.879 1 97.56 109 GLU B N 1
ATOM 3667 C CA . GLU B 1 109 ? -10.078 16.094 -1.56 1 97.56 109 GLU B CA 1
ATOM 3668 C C . GLU B 1 109 ? -10.836 17.406 -1.413 1 97.56 109 GLU B C 1
ATOM 3670 O O . GLU B 1 109 ? -10.273 18.422 -0.988 1 97.56 109 GLU B O 1
ATOM 3675 N N . SER B 1 110 ? -12.102 17.375 -1.633 1 96.81 110 SER B N 1
ATOM 3676 C CA . SER B 1 110 ? -12.906 18.594 -1.694 1 96.81 110 SER B CA 1
ATOM 3677 C C . SER B 1 110 ? -13.242 19.109 -0.298 1 96.81 110 SER B C 1
ATOM 3679 O O . SER B 1 110 ? -13.227 20.312 -0.057 1 96.81 110 SER B O 1
ATOM 3681 N N . ASP B 1 111 ? -13.477 18.219 0.633 1 96.06 111 ASP B N 1
ATOM 3682 C CA . ASP B 1 111 ? -14.031 18.641 1.919 1 96.06 111 ASP B CA 1
ATOM 3683 C C . ASP B 1 111 ? -12.938 18.766 2.975 1 96.06 111 ASP B C 1
ATOM 3685 O O . ASP B 1 111 ? -13.156 19.344 4.039 1 96.06 111 ASP B O 1
ATOM 3689 N N . ILE B 1 112 ? -11.773 18.203 2.693 1 96.94 112 ILE B N 1
ATOM 3690 C CA . ILE B 1 112 ? -10.742 18.234 3.729 1 96.94 112 ILE B CA 1
ATOM 3691 C C . ILE B 1 112 ? -9.461 18.828 3.168 1 96.94 112 ILE B C 1
ATOM 3693 O O . ILE B 1 112 ? -9.023 19.906 3.611 1 96.94 112 ILE B O 1
ATOM 3697 N N . ILE B 1 113 ? -8.898 18.25 2.109 1 97.5 113 ILE B N 1
ATOM 3698 C CA . ILE B 1 113 ? -7.543 18.562 1.666 1 97.5 113 ILE B CA 1
ATOM 3699 C C . ILE B 1 113 ? -7.496 20.016 1.167 1 97.5 113 ILE B C 1
ATOM 3701 O O . ILE B 1 113 ? -6.656 20.797 1.61 1 97.5 113 ILE B O 1
ATOM 3705 N N . VAL B 1 114 ? -8.422 20.391 0.3 1 97.44 114 VAL B N 1
ATOM 3706 C CA . VAL B 1 114 ? -8.406 21.719 -0.298 1 97.44 114 VAL B CA 1
ATOM 3707 C C . VAL B 1 114 ? -8.648 22.766 0.78 1 97.44 114 VAL B C 1
ATOM 3709 O O . VAL B 1 114 ? -7.852 23.703 0.938 1 97.44 114 VAL B O 1
ATOM 3712 N N . PRO B 1 115 ? -9.68 22.609 1.619 1 96.31 115 PRO B N 1
ATOM 3713 C CA . PRO B 1 115 ? -9.891 23.609 2.666 1 96.31 115 PRO B CA 1
ATOM 3714 C C . PRO B 1 115 ? -8.758 23.641 3.689 1 96.31 115 PRO B C 1
ATOM 3716 O O . PRO B 1 115 ? -8.414 24.719 4.203 1 96.31 115 PRO B O 1
ATOM 3719 N N . LEU B 1 116 ? -8.18 22.516 4.031 1 96.69 116 LEU B N 1
ATOM 3720 C CA . LEU B 1 116 ? -7.09 22.484 4.996 1 96.69 116 LEU B CA 1
ATOM 3721 C C . LEU B 1 116 ? -5.863 23.219 4.453 1 96.69 116 LEU B C 1
ATOM 3723 O O . LEU B 1 116 ? -5.195 23.953 5.188 1 96.69 116 LEU B O 1
ATOM 3727 N N . LYS B 1 117 ? -5.578 23.047 3.18 1 96.94 117 LYS B N 1
ATOM 3728 C CA . LYS B 1 117 ? -4.484 23.797 2.553 1 96.94 117 LYS B CA 1
ATOM 3729 C C . LYS B 1 117 ? -4.723 25.297 2.639 1 96.94 117 LYS B C 1
ATOM 3731 O O . LYS B 1 117 ? -3.801 26.062 2.936 1 96.94 117 LYS B O 1
ATOM 3736 N N . THR B 1 118 ? -5.98 25.656 2.396 1 96.25 118 THR B N 1
ATOM 3737 C CA . THR B 1 118 ? -6.34 27.062 2.496 1 96.25 118 THR B CA 1
ATOM 3738 C C . THR B 1 118 ? -6.145 27.578 3.922 1 96.25 118 THR B C 1
ATOM 3740 O O . THR B 1 118 ? -5.578 28.641 4.133 1 96.25 118 THR B O 1
ATOM 3743 N N . TYR B 1 119 ? -6.605 26.797 4.902 1 95.75 119 TYR B N 1
ATOM 3744 C CA . TYR B 1 119 ? -6.422 27.125 6.312 1 95.75 119 TYR B CA 1
ATOM 3745 C C . TYR B 1 119 ? -4.941 27.297 6.641 1 95.75 119 TYR B C 1
ATOM 3747 O O . TYR B 1 119 ? -4.559 28.234 7.348 1 95.75 119 TYR B O 1
ATOM 3755 N N . MET B 1 120 ? -4.086 26.469 6.027 1 96.25 120 MET B N 1
ATOM 3756 C CA . MET B 1 120 ? -2.666 26.438 6.371 1 96.25 120 MET B CA 1
ATOM 3757 C C . MET B 1 120 ? -1.92 27.594 5.719 1 96.25 120 MET B C 1
ATOM 3759 O O . MET B 1 120 ? -0.788 27.906 6.094 1 96.25 120 MET B O 1
ATOM 3763 N N . GLU B 1 121 ? -2.525 28.266 4.754 1 96.62 121 GLU B N 1
ATOM 3764 C CA . GLU B 1 121 ? -1.917 29.453 4.156 1 96.62 121 GLU B CA 1
ATOM 3765 C C . GLU B 1 121 ? -1.721 30.547 5.199 1 96.62 121 GLU B C 1
ATOM 3767 O O . GLU B 1 121 ? -0.769 31.328 5.113 1 96.62 121 GLU B O 1
ATOM 3772 N N . GLN B 1 122 ? -2.561 30.578 6.211 1 96.75 122 GLN B N 1
ATOM 3773 C CA . GLN B 1 122 ? -2.461 31.578 7.266 1 96.75 122 GLN B CA 1
ATOM 3774 C C . GLN B 1 122 ? -1.174 31.406 8.062 1 96.75 122 GLN B C 1
ATOM 3776 O O . GLN B 1 122 ? -0.614 32.375 8.57 1 96.75 122 GLN B O 1
ATOM 3781 N N . PHE B 1 123 ? -0.758 30.156 8.172 1 96.81 123 PHE B N 1
ATOM 3782 C CA . PHE B 1 123 ? 0.502 29.891 8.859 1 96.81 123 PHE B CA 1
ATOM 3783 C C . PHE B 1 123 ? 1.673 30.5 8.086 1 96.81 123 PHE B C 1
ATOM 3785 O O . PHE B 1 123 ? 2.6 31.047 8.68 1 96.81 123 PHE B O 1
ATOM 3792 N N . LYS B 1 124 ? 1.599 30.438 6.777 1 96.12 124 LYS B N 1
ATOM 3793 C CA . LYS B 1 124 ? 2.646 31 5.934 1 96.12 124 LYS B CA 1
ATOM 3794 C C . LYS B 1 124 ? 2.67 32.531 6.043 1 96.12 124 LYS B C 1
ATOM 3796 O O . LYS B 1 124 ? 3.742 33.125 6.082 1 96.12 124 LYS B O 1
ATOM 3801 N N . VAL B 1 125 ? 1.501 33.062 6.082 1 97.56 125 VAL B N 1
ATOM 3802 C CA . VAL B 1 125 ? 1.404 34.531 6.277 1 97.56 125 VAL B CA 1
ATOM 3803 C C . VAL B 1 125 ? 2.055 34.906 7.602 1 97.56 125 VAL B C 1
ATOM 3805 O O . VAL B 1 125 ? 2.816 35.875 7.668 1 97.56 125 VAL B O 1
ATOM 3808 N N . MET B 1 126 ? 1.767 34.156 8.664 1 98 126 MET B N 1
ATOM 3809 C CA . MET B 1 126 ? 2.326 34.438 9.984 1 98 126 MET B CA 1
ATOM 3810 C C . MET B 1 126 ? 3.846 34.312 9.969 1 98 126 MET B C 1
ATOM 3812 O O . MET B 1 126 ? 4.539 35.094 10.617 1 98 126 MET B O 1
ATOM 3816 N N . GLU B 1 127 ? 4.367 33.375 9.25 1 97.44 127 GLU B N 1
ATOM 3817 C CA . GLU B 1 127 ? 5.816 33.219 9.148 1 97.44 127 GLU B CA 1
ATOM 3818 C C . GLU B 1 127 ? 6.453 34.469 8.539 1 97.44 127 GLU B C 1
ATOM 3820 O O . GLU B 1 127 ? 7.492 34.938 9.008 1 97.44 127 GLU B O 1
ATOM 3825 N N . LYS B 1 128 ? 5.828 34.969 7.57 1 97.81 128 LYS B N 1
ATOM 3826 C CA . LYS B 1 128 ? 6.324 36.188 6.949 1 97.81 128 LYS B CA 1
ATOM 3827 C C . LYS B 1 128 ? 6.254 37.375 7.922 1 97.81 128 LYS B C 1
ATOM 3829 O O . LYS B 1 128 ? 7.16 38.188 7.957 1 97.81 128 LYS B O 1
ATOM 3834 N N . ARG B 1 129 ? 5.184 37.438 8.695 1 98.44 129 ARG B N 1
ATOM 3835 C CA . ARG B 1 129 ? 5.051 38.5 9.68 1 98.44 129 ARG B CA 1
ATOM 3836 C C . ARG B 1 129 ? 6.129 38.375 10.758 1 98.44 129 ARG B C 1
ATOM 3838 O O . ARG B 1 129 ? 6.637 39.406 11.234 1 98.44 129 ARG B O 1
ATOM 3845 N N . PHE B 1 130 ? 6.469 37.188 11.094 1 97.94 130 PHE B N 1
ATOM 3846 C CA . PHE B 1 130 ? 7.555 36.969 12.047 1 97.94 130 PHE B CA 1
ATOM 3847 C C . PHE B 1 130 ? 8.875 37.5 11.492 1 97.94 130 PHE B C 1
ATOM 3849 O O . PHE B 1 130 ? 9.688 38.062 12.234 1 97.94 130 PHE B O 1
ATOM 3856 N N . GLU B 1 131 ? 9.133 37.312 10.227 1 96.62 131 GLU B N 1
ATOM 3857 C CA . GLU B 1 131 ? 10.344 37.844 9.594 1 96.62 131 GLU B CA 1
ATOM 3858 C C . GLU B 1 131 ? 10.391 39.344 9.648 1 96.62 131 GLU B C 1
ATOM 3860 O O . GLU B 1 131 ? 11.43 39.938 9.977 1 96.62 131 GLU B O 1
ATOM 3865 N N . ILE B 1 132 ? 9.273 39.969 9.367 1 97.56 132 ILE B N 1
ATOM 3866 C CA . ILE B 1 132 ? 9.195 41.406 9.422 1 97.56 132 ILE B CA 1
ATOM 3867 C C . ILE B 1 132 ? 9.406 41.875 10.859 1 97.56 132 ILE B C 1
ATOM 3869 O O . ILE B 1 132 ? 10.125 42.844 11.102 1 97.56 132 ILE B O 1
ATOM 3873 N N . CYS B 1 133 ? 8.812 41.219 11.773 1 97.06 133 CYS B N 1
ATOM 3874 C CA . CYS B 1 133 ? 8.961 41.531 13.188 1 97.06 133 CYS B CA 1
ATOM 3875 C C . CYS B 1 133 ? 10.422 41.438 13.617 1 97.06 133 CYS B C 1
ATOM 3877 O O . CYS B 1 133 ? 10.914 42.281 14.359 1 97.06 133 CYS B O 1
ATOM 3879 N N . HIS B 1 134 ? 11.086 40.406 13.141 1 95.31 134 HIS B N 1
ATOM 3880 C CA . HIS B 1 134 ? 12.508 40.25 13.43 1 95.31 134 HIS B CA 1
ATOM 3881 C C . HIS B 1 134 ? 13.312 41.438 12.898 1 95.31 134 HIS B C 1
ATOM 3883 O O . HIS B 1 134 ? 14.156 41.969 13.617 1 95.31 134 HIS B O 1
ATOM 3889 N N . ASN B 1 135 ? 13.039 41.812 11.711 1 94.38 135 ASN B N 1
ATOM 3890 C CA . ASN B 1 135 ? 13.742 42.938 11.125 1 94.38 135 ASN B CA 1
ATOM 3891 C C . ASN B 1 135 ? 13.5 44.219 11.922 1 94.38 135 ASN B C 1
ATOM 3893 O O . ASN B 1 135 ? 14.422 45 12.141 1 94.38 135 ASN B O 1
ATOM 3897 N N . ARG B 1 136 ? 12.297 44.406 12.328 1 95.5 136 ARG B N 1
ATOM 3898 C CA . ARG B 1 136 ? 11.953 45.594 13.109 1 95.5 136 ARG B CA 1
ATOM 3899 C C . ARG B 1 136 ? 12.648 45.562 14.469 1 95.5 136 ARG B C 1
ATOM 3901 O O . ARG B 1 136 ? 13.062 46.594 14.977 1 95.5 136 ARG B O 1
ATOM 3908 N N . ARG B 1 137 ? 12.781 44.406 15.031 1 94.56 137 ARG B N 1
ATOM 3909 C CA . ARG B 1 137 ? 13.516 44.281 16.281 1 94.56 137 ARG B CA 1
ATOM 3910 C C . ARG B 1 137 ? 14.977 44.688 16.109 1 94.56 137 ARG B C 1
ATOM 3912 O O . ARG B 1 137 ? 15.547 45.375 16.938 1 94.56 137 ARG B O 1
ATOM 3919 N N . VAL B 1 138 ? 15.547 44.188 15.031 1 93.12 138 VAL B N 1
ATOM 3920 C CA . VAL B 1 138 ? 16.938 44.5 14.742 1 93.12 138 VAL B CA 1
ATOM 3921 C C . VAL B 1 138 ? 17.094 46.031 14.57 1 93.12 138 VAL B C 1
ATOM 3923 O O . VAL B 1 138 ? 18.047 46.625 15.078 1 93.12 138 VAL B O 1
ATOM 3926 N N . ASP B 1 139 ? 16.172 46.656 13.875 1 92.81 139 ASP B N 1
ATOM 3927 C CA . ASP B 1 139 ? 16.203 48.094 13.703 1 92.81 139 ASP B CA 1
ATOM 3928 C C . ASP B 1 139 ? 16.078 48.812 15.047 1 92.81 139 ASP B C 1
ATOM 3930 O O . ASP B 1 139 ? 16.797 49.781 15.32 1 92.81 139 ASP B O 1
ATOM 3934 N N . MET B 1 140 ? 15.18 48.344 15.805 1 92.81 140 MET B N 1
ATOM 3935 C CA . MET B 1 140 ? 14.992 48.906 17.141 1 92.81 140 MET B CA 1
ATOM 3936 C C . MET B 1 140 ? 16.281 48.844 17.938 1 92.81 140 MET B C 1
ATOM 3938 O O . MET B 1 140 ? 16.703 49.812 18.531 1 92.81 140 MET B O 1
ATOM 3942 N N . ASP B 1 141 ? 16.875 47.688 17.906 1 91.44 141 ASP B N 1
ATOM 3943 C CA . ASP B 1 141 ? 18.125 47.5 18.625 1 91.44 141 ASP B CA 1
ATOM 3944 C C . ASP B 1 141 ? 19.234 48.406 18.078 1 91.44 141 ASP B C 1
ATOM 3946 O O . ASP B 1 141 ? 19.984 49.031 18.844 1 91.44 141 ASP B O 1
ATOM 3950 N N . ARG B 1 142 ? 19.359 48.469 16.844 1 92.25 142 ARG B N 1
ATOM 3951 C CA . ARG B 1 142 ? 20.359 49.281 16.156 1 92.25 142 ARG B CA 1
ATOM 3952 C C . ARG B 1 142 ? 20.219 50.75 16.547 1 92.25 142 ARG B C 1
ATOM 3954 O O . ARG B 1 142 ? 21.188 51.406 16.891 1 92.25 142 ARG B O 1
ATOM 3961 N N . TYR B 1 143 ? 19.016 51.219 16.531 1 91.62 143 TYR B N 1
ATOM 3962 C CA . TYR B 1 143 ? 18.766 52.625 16.844 1 91.62 143 TYR B CA 1
ATOM 3963 C C . TYR B 1 143 ? 18.938 52.906 18.344 1 91.62 143 TYR B C 1
ATOM 3965 O O . TYR B 1 143 ? 19.375 53.969 18.734 1 91.62 143 TYR B O 1
ATOM 3973 N N . HIS B 1 144 ? 18.625 51.938 19.094 1 91.5 144 HIS B N 1
ATOM 3974 C CA . HIS B 1 144 ? 18.906 52.062 20.516 1 91.5 144 HIS B CA 1
ATOM 3975 C C . HIS B 1 144 ? 20.391 52.219 20.781 1 91.5 144 HIS B C 1
ATOM 3977 O O . HIS B 1 144 ? 20.812 53.031 21.609 1 91.5 144 HIS B O 1
ATOM 3983 N N . ASP B 1 145 ? 21.172 51.375 20.141 1 88.94 145 ASP B N 1
ATOM 3984 C CA . ASP B 1 145 ? 22.625 51.469 20.25 1 88.94 145 ASP B CA 1
ATOM 3985 C C . ASP B 1 145 ? 23.141 52.844 19.875 1 88.94 145 ASP B C 1
ATOM 3987 O O 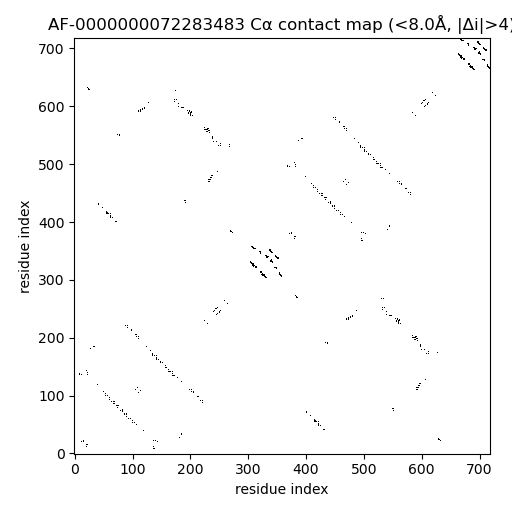. ASP B 1 145 ? 24.078 53.344 20.484 1 88.94 145 ASP B O 1
ATOM 3991 N N . SER B 1 146 ? 22.578 53.406 18.859 1 89.69 146 SER B N 1
ATOM 3992 C CA . SER B 1 146 ? 22.953 54.719 18.422 1 89.69 146 SER B CA 1
ATOM 3993 C C . SER B 1 146 ? 22.656 55.781 19.5 1 89.69 146 SER B C 1
ATOM 3995 O O . SER B 1 146 ? 23.469 56.688 19.734 1 89.69 146 SER B O 1
ATOM 3997 N N . VAL B 1 147 ? 21.5 55.688 20.078 1 90.75 147 VAL B N 1
ATOM 3998 C CA . VAL B 1 147 ? 21.141 56.594 21.156 1 90.75 147 VAL B CA 1
ATOM 3999 C C . VAL B 1 147 ? 22.141 56.469 22.312 1 90.75 147 VAL B C 1
ATOM 4001 O O . VAL B 1 147 ? 22.625 57.469 22.828 1 90.75 147 VAL B O 1
ATOM 4004 N N . LEU B 1 148 ? 22.453 55.219 22.609 1 89.31 148 LEU B N 1
ATOM 4005 C CA . LEU B 1 148 ? 23.375 54.969 23.719 1 89.31 148 LEU B CA 1
ATOM 4006 C C . LEU B 1 148 ? 24.766 55.531 23.391 1 89.31 148 LEU B C 1
ATOM 4008 O O . LEU B 1 148 ? 25.406 56.125 24.266 1 89.31 148 LEU B O 1
ATOM 4012 N N . SER B 1 149 ? 25.25 55.344 22.219 1 89.56 149 SER B N 1
ATOM 4013 C CA . SER B 1 149 ? 26.562 55.812 21.797 1 89.56 149 SER B CA 1
ATOM 4014 C C . SER B 1 149 ? 26.672 57.312 21.859 1 89.56 149 SER B C 1
ATOM 4016 O O . SER B 1 149 ? 27.703 57.875 22.25 1 89.56 149 SER B O 1
ATOM 4018 N N . ILE B 1 150 ? 25.625 58 21.516 1 92.06 150 ILE B N 1
ATOM 4019 C CA . ILE B 1 150 ? 25.641 59.469 21.516 1 92.06 150 ILE B CA 1
ATOM 4020 C C . ILE B 1 150 ? 25.484 60 22.938 1 92.06 150 ILE B C 1
ATOM 4022 O O . ILE B 1 150 ? 26.125 61 23.312 1 92.06 150 ILE B O 1
ATOM 4026 N N . SER B 1 151 ? 24.719 59.375 23.688 1 89.44 151 SER B N 1
ATOM 4027 C CA . SER B 1 151 ? 24.438 59.812 25.062 1 89.44 151 SER B CA 1
ATOM 4028 C C . SER B 1 151 ? 25.672 59.688 25.938 1 89.44 151 SER B C 1
ATOM 4030 O O . SER B 1 151 ? 25.781 60.375 26.953 1 89.44 151 SER B O 1
ATOM 4032 N N . LYS B 1 152 ? 26.594 58.812 25.594 1 87.69 152 LYS B N 1
ATOM 4033 C CA . LYS B 1 152 ? 27.797 58.594 26.375 1 87.69 152 LYS B CA 1
ATOM 4034 C C . LYS B 1 152 ? 28.812 59.719 26.125 1 87.69 152 LYS B C 1
ATOM 4036 O O . LYS B 1 152 ? 29.75 59.875 26.906 1 87.69 152 LYS B O 1
ATOM 4041 N N . LYS B 1 153 ? 28.562 60.469 25.156 1 87.75 153 LYS B N 1
ATOM 4042 C CA . LYS B 1 153 ? 29.469 61.562 24.859 1 87.75 153 LYS B CA 1
ATOM 4043 C C . LYS B 1 153 ? 29.25 62.75 25.812 1 87.75 153 LYS B C 1
ATOM 4045 O O . LYS B 1 153 ? 28.188 62.875 26.406 1 87.75 153 LYS B O 1
ATOM 4050 N N . PRO B 1 154 ? 30.25 63.562 26.062 1 88.25 154 PRO B N 1
ATOM 4051 C CA . PRO B 1 154 ? 30.078 64.75 26.938 1 88.25 154 PRO B CA 1
ATOM 4052 C C . PRO B 1 154 ? 28.984 65.688 26.438 1 88.25 154 PRO B C 1
ATOM 4054 O O . PRO B 1 154 ? 28.719 65.75 25.234 1 88.25 154 PRO B O 1
ATOM 4057 N N . PRO B 1 155 ? 28.25 66.312 27.203 1 82.81 155 PRO B N 1
ATOM 4058 C CA . PRO B 1 155 ? 27.094 67.188 26.891 1 82.81 155 PRO B CA 1
ATOM 4059 C C . PRO B 1 155 ? 27.344 68.125 25.703 1 82.81 155 PRO B C 1
ATOM 4061 O O . PRO B 1 155 ? 26.469 68.312 24.859 1 82.81 155 PRO B O 1
ATOM 4064 N N . GLY B 1 156 ? 28.312 68.812 25.641 1 81.69 156 GLY B N 1
ATOM 4065 C CA . GLY B 1 156 ? 28.594 69.688 24.562 1 81.69 156 GLY B CA 1
ATOM 4066 C C . GLY B 1 156 ? 28.797 69 23.219 1 81.69 156 GLY B C 1
ATOM 4067 O O . GLY B 1 156 ? 28.781 69.625 22.172 1 81.69 156 GLY B O 1
ATOM 4068 N N . LYS B 1 157 ? 28.812 67.625 23.188 1 88.25 157 LYS B N 1
ATOM 4069 C CA . LYS B 1 157 ? 29.109 66.875 21.969 1 88.25 157 LYS B CA 1
ATOM 4070 C C . LYS B 1 157 ? 27.984 65.875 21.656 1 88.25 157 LYS B C 1
ATOM 4072 O O . LYS B 1 157 ? 28.219 64.875 21.016 1 88.25 157 LYS B O 1
ATOM 4077 N N . GLN B 1 158 ? 26.797 66.125 22.125 1 90.19 158 GLN B N 1
ATOM 4078 C CA . GLN B 1 158 ? 25.688 65.188 21.938 1 90.19 158 GLN B CA 1
ATOM 4079 C C . GLN B 1 158 ? 24.734 65.688 20.859 1 90.19 158 GLN B C 1
ATOM 4081 O O . GLN B 1 158 ? 23.531 65.438 20.953 1 90.19 158 GLN B O 1
ATOM 4086 N N . SER B 1 159 ? 25.328 66.312 19.906 1 89 159 SER B N 1
ATOM 4087 C CA . SER B 1 159 ? 24.531 66.75 18.781 1 89 159 SER B CA 1
ATOM 4088 C C . SER B 1 159 ? 23.859 65.562 18.062 1 89 159 SER B C 1
ATOM 4090 O O . SER B 1 159 ? 24.5 64.562 17.828 1 89 159 SER B O 1
ATOM 4092 N N . GLY B 1 160 ? 22.5 65.625 17.828 1 90.19 160 GLY B N 1
ATOM 4093 C CA . GLY B 1 160 ? 21.781 64.562 17.094 1 90.19 160 GLY B CA 1
ATOM 4094 C C . GLY B 1 160 ? 21.047 63.625 18.016 1 90.19 160 GLY B C 1
ATOM 4095 O O . GLY B 1 160 ? 20.406 62.688 17.531 1 90.19 160 GLY B O 1
ATOM 4096 N N . LEU B 1 161 ? 21.281 63.75 19.203 1 91.12 161 LEU B N 1
ATOM 4097 C CA . LEU B 1 161 ? 20.656 62.844 20.172 1 91.12 161 LEU B CA 1
ATOM 4098 C C . LEU B 1 161 ? 19.141 62.844 20.016 1 91.12 161 LEU B C 1
ATOM 4100 O O . LEU B 1 16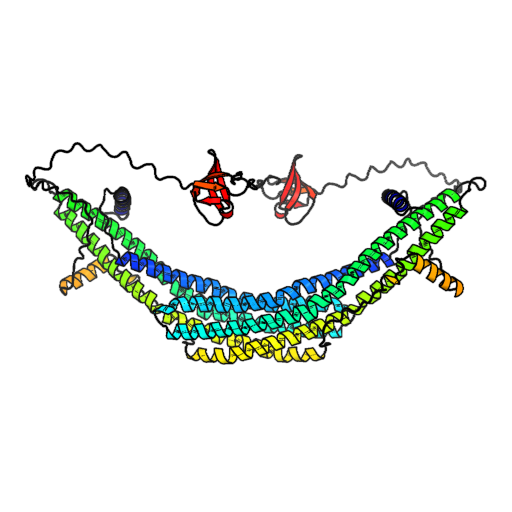1 ? 18.516 61.781 20.109 1 91.12 161 LEU B O 1
ATOM 4104 N N . GLY B 1 162 ? 18.531 64 19.797 1 89.88 162 GLY B N 1
ATOM 4105 C CA . GLY B 1 162 ? 17.094 64.125 19.594 1 89.88 162 GLY B CA 1
ATOM 4106 C C . GLY B 1 162 ? 16.609 63.312 18.391 1 89.88 162 GLY B C 1
ATOM 4107 O O . GLY B 1 162 ? 15.586 62.625 18.453 1 89.88 162 GLY B O 1
ATOM 4108 N N . GLU B 1 163 ? 17.359 63.438 17.312 1 91.19 163 GLU B N 1
ATOM 4109 C CA . GLU B 1 163 ? 17.031 62.688 16.094 1 91.19 163 GLU B CA 1
ATOM 4110 C C . GLU B 1 163 ? 17.156 61.188 16.297 1 91.19 163 GLU B C 1
ATOM 4112 O O . GLU B 1 163 ? 16.312 60.438 15.844 1 91.19 163 GLU B O 1
ATOM 4117 N N . ALA B 1 164 ? 18.219 60.844 16.953 1 91.12 164 ALA B N 1
ATOM 4118 C CA . ALA B 1 164 ? 18.453 59.406 17.234 1 91.12 164 ALA B CA 1
ATOM 4119 C C . ALA B 1 164 ? 17.344 58.844 18.125 1 91.12 164 ALA B C 1
ATOM 4121 O O . ALA B 1 164 ? 16.891 57.719 17.922 1 91.12 164 ALA B O 1
ATOM 4122 N N . GLN B 1 165 ? 16.984 59.625 19.047 1 91.31 165 GLN B N 1
ATOM 4123 C CA . GLN B 1 165 ? 15.93 59.188 19.953 1 91.31 165 GLN B CA 1
ATOM 4124 C C . GLN B 1 165 ? 14.602 59.031 19.219 1 91.31 165 GLN B C 1
ATOM 4126 O O . GLN B 1 165 ? 13.844 58.094 19.5 1 91.31 165 GLN B O 1
ATOM 4131 N N . ASN B 1 166 ? 14.297 59.906 18.344 1 92.25 166 ASN B N 1
ATOM 4132 C CA . ASN B 1 166 ? 13.07 59.812 17.562 1 92.25 166 ASN B CA 1
ATOM 4133 C C . ASN B 1 166 ? 13.055 58.562 16.688 1 92.25 166 ASN B C 1
ATOM 4135 O O . ASN B 1 166 ? 12.031 57.875 16.594 1 92.25 166 ASN B O 1
ATOM 4139 N N . LYS B 1 167 ? 14.172 58.25 16.094 1 92.31 167 LYS B N 1
ATOM 4140 C CA . LYS B 1 167 ? 14.289 57.031 15.258 1 92.31 167 LYS B CA 1
ATOM 4141 C C . LYS B 1 167 ? 14.07 55.781 16.094 1 92.31 167 LYS B C 1
ATOM 4143 O O . LYS B 1 167 ? 13.406 54.844 15.648 1 92.31 167 LYS B O 1
ATOM 4148 N N . TYR B 1 168 ? 14.633 55.75 17.25 1 92.56 168 TYR B N 1
ATOM 4149 C CA . TYR B 1 168 ? 14.469 54.625 18.156 1 92.56 168 TYR B CA 1
ATOM 4150 C C . TYR B 1 168 ? 13.008 54.469 18.562 1 92.56 168 TYR B C 1
ATOM 4152 O O . TYR B 1 168 ? 12.461 53.375 18.547 1 92.56 168 TYR B O 1
ATOM 4160 N N . ASN B 1 169 ? 12.398 55.594 18.938 1 92 169 ASN B N 1
ATOM 4161 C CA . ASN B 1 169 ? 11 55.531 19.375 1 92 169 ASN B CA 1
ATOM 4162 C C . ASN B 1 169 ? 10.094 55 18.281 1 92 169 ASN B C 1
ATOM 4164 O O . ASN B 1 169 ? 9.203 54.188 18.547 1 92 169 ASN B O 1
ATOM 4168 N N . VAL B 1 170 ? 10.336 55.406 17.062 1 93.19 170 VAL B N 1
ATOM 4169 C CA . VAL B 1 170 ? 9.531 54.969 15.93 1 93.19 170 VAL B CA 1
ATOM 4170 C C . VAL B 1 170 ? 9.75 53.469 15.703 1 93.19 170 VAL B C 1
ATOM 4172 O O . VAL B 1 170 ? 8.789 52.719 15.547 1 93.19 170 VAL B O 1
ATOM 4175 N N . ALA B 1 171 ? 11.023 53.031 15.695 1 93.62 171 ALA B N 1
ATOM 4176 C CA . ALA B 1 171 ? 11.352 51.625 15.5 1 93.62 171 ALA B CA 1
ATOM 4177 C C . ALA B 1 171 ? 10.734 50.75 16.594 1 93.62 171 ALA B C 1
ATOM 4179 O O . ALA B 1 171 ? 10.25 49.656 16.312 1 93.62 171 ALA B O 1
ATOM 4180 N N . ARG B 1 172 ? 10.797 51.219 17.75 1 93.94 172 ARG B N 1
ATOM 4181 C CA . ARG B 1 172 ? 10.234 50.5 18.891 1 93.94 172 ARG B CA 1
ATOM 4182 C C . ARG B 1 172 ? 8.727 50.312 18.734 1 93.94 172 ARG B C 1
ATOM 4184 O O . ARG B 1 172 ? 8.203 49.219 18.984 1 93.94 172 ARG B O 1
ATOM 4191 N N . ASP B 1 173 ? 8.07 51.406 18.344 1 93.44 173 ASP B N 1
ATOM 4192 C CA . ASP B 1 173 ? 6.625 51.312 18.141 1 93.44 173 ASP B CA 1
ATOM 4193 C C . ASP B 1 173 ? 6.293 50.312 17.016 1 93.44 173 ASP B C 1
ATOM 4195 O O . ASP B 1 173 ? 5.375 49.5 17.156 1 93.44 173 ASP B O 1
ATOM 4199 N N . LEU B 1 174 ? 7.02 50.406 15.938 1 95.75 174 LEU B N 1
ATOM 4200 C CA . LEU B 1 174 ? 6.797 49.469 14.828 1 95.75 174 LEU B CA 1
ATOM 4201 C C . LEU B 1 174 ? 6.965 48.031 15.273 1 95.75 174 LEU B C 1
ATOM 4203 O O . LEU B 1 174 ? 6.164 47.156 14.914 1 95.75 174 LEU B O 1
ATOM 4207 N N . TYR B 1 175 ? 7.93 47.75 16.062 1 96.31 175 TYR B N 1
ATOM 4208 C CA . TYR B 1 175 ? 8.164 46.406 16.594 1 96.31 175 TYR B CA 1
ATOM 4209 C C . TYR B 1 175 ? 7.059 45.969 17.547 1 96.31 175 TYR B C 1
ATOM 4211 O O . TYR B 1 175 ? 6.461 44.906 17.391 1 96.31 175 TYR B O 1
ATOM 4219 N N . ASN B 1 176 ? 6.742 46.875 18.5 1 95.31 176 ASN B N 1
ATOM 4220 C CA . ASN B 1 176 ? 5.84 46.5 19.594 1 95.31 176 ASN B CA 1
ATOM 4221 C C . ASN B 1 176 ? 4.434 46.219 19.094 1 95.31 176 ASN B C 1
ATOM 4223 O O . ASN B 1 176 ? 3.809 45.219 19.516 1 95.31 176 ASN B O 1
ATOM 4227 N N . TYR B 1 177 ? 3.963 47 18.203 1 96.31 177 TYR B N 1
ATOM 4228 C CA . TYR B 1 177 ? 2.604 46.812 17.719 1 96.31 177 TYR B CA 1
ATOM 4229 C C . TYR B 1 177 ? 2.504 45.531 16.875 1 96.31 177 TYR B C 1
ATOM 4231 O O . TYR B 1 177 ? 1.542 44.781 17.016 1 96.31 177 TYR B O 1
ATOM 4239 N N . LEU B 1 178 ? 3.488 45.312 16.047 1 97.69 178 LEU B N 1
ATOM 4240 C CA . LEU B 1 178 ? 3.467 44.094 15.25 1 97.69 178 LEU B CA 1
ATOM 4241 C C . LEU B 1 178 ? 3.635 42.875 16.125 1 97.69 178 LEU B C 1
ATOM 4243 O O . LEU B 1 178 ? 2.938 41.875 15.945 1 97.69 178 LEU B O 1
ATOM 4247 N N . ARG B 1 179 ? 4.559 42.938 17.016 1 96.62 179 ARG B N 1
ATOM 4248 C CA . ARG B 1 179 ? 4.797 41.875 17.953 1 96.62 179 ARG B CA 1
ATOM 4249 C C . ARG B 1 179 ? 3.51 41.469 18.672 1 96.62 179 ARG B C 1
ATOM 4251 O O . ARG B 1 179 ? 3.195 40.281 18.797 1 96.62 179 ARG B O 1
ATOM 4258 N N . ASN B 1 180 ? 2.805 42.469 19.219 1 96.62 180 ASN B N 1
ATOM 4259 C CA . ASN B 1 180 ? 1.56 42.188 19.922 1 96.62 180 ASN B CA 1
ATOM 4260 C C . ASN B 1 180 ? 0.52 41.562 19.016 1 96.62 180 ASN B C 1
ATOM 4262 O O . ASN B 1 180 ? -0.186 40.625 19.422 1 96.62 180 ASN B O 1
ATOM 4266 N N . GLU B 1 181 ? 0.403 42 17.781 1 98 181 GLU B N 1
ATOM 4267 C CA . GLU B 1 181 ? -0.502 41.375 16.812 1 98 181 GLU B CA 1
ATOM 4268 C C . GLU B 1 181 ? -0.163 39.906 16.578 1 98 181 GLU B C 1
ATOM 4270 O O . GLU B 1 181 ? -1.048 39.062 16.594 1 98 181 GLU B O 1
ATOM 4275 N N . ILE B 1 182 ? 1.089 39.688 16.375 1 98.38 182 ILE B N 1
ATOM 4276 C CA . ILE B 1 182 ? 1.565 38.375 16.062 1 98.38 182 ILE B CA 1
ATOM 4277 C C . ILE B 1 182 ? 1.238 37.406 17.203 1 98.38 182 ILE B C 1
ATOM 4279 O O . ILE B 1 182 ? 0.72 36.312 16.969 1 98.38 182 ILE B O 1
ATOM 4283 N N . ILE B 1 183 ? 1.52 37.781 18.391 1 97.75 183 ILE B N 1
ATOM 4284 C CA . ILE B 1 183 ? 1.281 36.938 19.547 1 97.75 183 ILE B CA 1
ATOM 4285 C C . ILE B 1 183 ? -0.21 36.656 19.672 1 97.75 183 ILE B C 1
ATOM 4287 O O . ILE B 1 183 ? -0.601 35.5 19.875 1 97.75 183 ILE B O 1
ATOM 4291 N N . ALA B 1 184 ? -1.034 37.656 19.438 1 97.75 184 ALA B N 1
ATOM 4292 C CA . ALA B 1 184 ? -2.482 37.469 19.516 1 97.75 184 ALA B CA 1
ATOM 4293 C C . ALA B 1 184 ? -2.975 36.531 18.406 1 97.75 184 ALA B C 1
ATOM 4295 O O . ALA B 1 184 ? -3.801 35.656 18.641 1 97.75 184 ALA B O 1
ATOM 4296 N N . ASP B 1 185 ? -2.5 36.75 17.219 1 98.19 185 ASP B N 1
ATOM 4297 C CA . ASP B 1 185 ? -2.941 35.969 16.062 1 98.19 185 ASP B CA 1
ATOM 4298 C C . ASP B 1 185 ? -2.504 34.5 16.188 1 98.19 185 ASP B C 1
ATOM 4300 O O . ASP B 1 185 ? -3.232 33.594 15.789 1 98.19 185 ASP B O 1
ATOM 4304 N N . VAL B 1 186 ? -1.307 34.25 16.719 1 97.69 186 VAL B N 1
ATOM 4305 C CA . VAL B 1 186 ? -0.844 32.875 16.938 1 97.69 186 VAL B CA 1
ATOM 4306 C C . VAL B 1 186 ? -1.767 32.188 17.938 1 97.69 186 VAL B C 1
ATOM 4308 O O . VAL B 1 186 ? -2.131 31.031 17.734 1 97.69 186 VAL B O 1
ATOM 4311 N N . GLU B 1 187 ? -2.084 32.938 18.969 1 95.75 187 GLU B N 1
ATOM 4312 C CA . GLU B 1 187 ? -2.988 32.344 19.969 1 95.75 187 GLU B CA 1
ATOM 4313 C C . GLU B 1 187 ? -4.332 31.984 19.344 1 95.75 187 GLU B C 1
ATOM 4315 O O . GLU B 1 187 ? -4.859 30.906 19.578 1 95.75 187 GLU B O 1
ATOM 4320 N N . LYS B 1 188 ? -4.895 32.875 18.5 1 95.31 188 LYS B N 1
ATOM 4321 C CA . LYS B 1 188 ? -6.156 32.594 17.812 1 95.31 188 LYS B CA 1
ATOM 4322 C C . LYS B 1 188 ? -6.043 31.375 16.922 1 95.31 188 LYS B C 1
ATOM 4324 O O . LYS B 1 188 ? -6.906 30.484 16.953 1 95.31 188 LYS B O 1
ATOM 4329 N N . LEU B 1 189 ? -5.023 31.375 16.172 1 94.12 189 LEU B N 1
ATOM 4330 C CA . LEU B 1 189 ? -4.824 30.312 15.188 1 94.12 189 LEU B CA 1
ATOM 4331 C C . LEU B 1 189 ? -4.637 28.969 15.867 1 94.12 189 LEU B C 1
ATOM 4333 O O . LEU B 1 189 ? -5.277 27.984 15.492 1 94.12 189 LEU B O 1
ATOM 4337 N N . THR B 1 190 ? -3.824 28.844 16.875 1 91.62 190 THR B N 1
ATOM 4338 C CA . THR B 1 190 ? -3.508 27.578 17.531 1 91.62 190 THR B CA 1
ATOM 4339 C C . THR B 1 190 ? -4.668 27.125 18.406 1 91.62 190 THR B C 1
ATOM 4341 O O . THR B 1 190 ? -4.832 25.922 18.641 1 91.62 190 THR B O 1
ATOM 4344 N N . SER B 1 191 ? -5.52 28.047 18.859 1 90.81 191 SER B N 1
ATOM 4345 C CA . SER B 1 191 ? -6.688 27.703 19.656 1 90.81 191 SER B CA 1
ATOM 4346 C C . SER B 1 191 ? -7.848 27.25 18.781 1 90.81 191 SER B C 1
ATOM 4348 O O . SER B 1 191 ? -8.852 26.734 19.281 1 90.81 191 SER B O 1
ATOM 4350 N N . SER B 1 192 ? -7.738 27.438 17.484 1 90.81 192 SER B N 1
ATOM 4351 C CA . SER B 1 192 ? -8.812 27.094 16.547 1 90.81 192 SER B CA 1
ATOM 4352 C C . SER B 1 192 ? -8.688 25.656 16.078 1 90.81 192 SER B C 1
ATOM 4354 O O . SER B 1 192 ? -9.422 25.219 15.188 1 90.81 192 SER B O 1
ATOM 4356 N N . ALA B 1 193 ? -7.762 24.906 16.625 1 89.5 193 ALA B N 1
ATOM 4357 C CA . ALA B 1 193 ? -7.48 23.562 16.156 1 89.5 193 ALA B CA 1
ATOM 4358 C C . ALA B 1 193 ? -8.742 22.703 16.188 1 89.5 193 ALA B C 1
ATOM 4360 O O . ALA B 1 193 ? -8.984 21.906 15.266 1 89.5 193 ALA B O 1
ATOM 4361 N N . GLU B 1 194 ? -9.562 22.844 17.266 1 89.06 194 GLU B N 1
ATOM 4362 C CA . GLU B 1 194 ? -10.781 22.047 17.391 1 89.06 194 GLU B CA 1
ATOM 4363 C C . GLU B 1 194 ? -11.75 22.344 16.25 1 89.06 194 GLU B C 1
ATOM 4365 O O . GLU B 1 194 ? -12.414 21.422 15.742 1 89.06 194 GLU B O 1
ATOM 4370 N N . GLU B 1 195 ? -11.805 23.562 15.805 1 90.62 195 GLU B N 1
ATOM 4371 C CA . GLU B 1 195 ? -12.711 23.969 14.742 1 90.62 195 GLU B CA 1
ATOM 4372 C C . GLU B 1 195 ? -12.32 23.344 13.406 1 90.62 195 GLU B C 1
ATOM 4374 O O . GLU B 1 195 ? -13.148 23.219 12.508 1 90.62 195 GLU B O 1
ATOM 4379 N N . VAL B 1 196 ? -11.062 22.922 13.289 1 93.19 196 VAL B N 1
ATOM 4380 C CA . VAL B 1 196 ? -10.547 22.297 12.078 1 93.19 196 VAL B CA 1
ATOM 4381 C C . VAL B 1 196 ? -10.617 20.781 12.203 1 93.19 196 VAL B C 1
ATOM 4383 O O . VAL B 1 196 ? -11.078 20.094 11.289 1 93.19 196 VAL B O 1
ATOM 4386 N N . VAL B 1 197 ? -10.266 20.266 13.359 1 95.38 197 VAL B N 1
ATOM 4387 C CA . VAL B 1 197 ? -10.117 18.844 13.586 1 95.38 197 VAL B CA 1
ATOM 4388 C C . VAL B 1 197 ? -11.492 18.172 13.578 1 95.38 197 VAL B C 1
ATOM 4390 O O . VAL B 1 197 ? -11.672 17.125 12.961 1 95.38 197 VAL B O 1
ATOM 4393 N N . SER B 1 198 ? -12.477 18.812 14.211 1 94.44 198 SER B N 1
ATOM 4394 C CA . SER B 1 198 ? -13.789 18.188 14.375 1 94.44 198 SER B CA 1
ATOM 4395 C C . SER B 1 198 ? -14.461 17.938 13.031 1 94.44 198 SER B C 1
ATOM 4397 O O . SER B 1 198 ? -14.883 16.812 12.742 1 94.44 198 SER B O 1
ATOM 4399 N N . PRO B 1 199 ? -14.523 18.922 12.125 1 94.38 199 PRO B N 1
ATOM 4400 C CA . PRO B 1 199 ? -15.125 18.656 10.812 1 94.38 199 PRO B CA 1
ATOM 4401 C C . PRO B 1 199 ? -14.359 17.594 10.023 1 94.38 199 PRO B C 1
ATOM 4403 O O . PRO B 1 199 ? -14.961 16.828 9.266 1 94.38 199 PRO B O 1
ATOM 4406 N N . ILE B 1 200 ? -13.062 17.578 10.141 1 96.81 200 ILE B N 1
ATOM 4407 C CA . ILE B 1 200 ? -12.258 16.578 9.43 1 96.81 200 ILE B CA 1
ATOM 4408 C C . ILE B 1 200 ? -12.609 15.18 9.914 1 96.81 200 ILE B C 1
ATOM 4410 O O . ILE B 1 200 ? -12.859 14.281 9.109 1 96.81 200 ILE B O 1
ATOM 4414 N N . CYS B 1 201 ? -12.664 15 11.211 1 95.94 201 CYS B N 1
ATOM 4415 C CA . CYS B 1 201 ? -13.023 13.703 11.789 1 95.94 201 CYS B CA 1
ATOM 4416 C C . CYS B 1 201 ? -14.406 13.266 11.32 1 95.94 201 CYS B C 1
ATOM 4418 O O . CYS B 1 201 ? -14.594 12.125 10.883 1 95.94 201 CYS B O 1
ATOM 4420 N N . GLY B 1 202 ? -15.328 14.219 11.422 1 94.94 202 GLY B N 1
ATOM 4421 C CA . GLY B 1 202 ? -16.672 13.906 10.969 1 94.94 202 GLY B CA 1
ATOM 4422 C C . GLY B 1 202 ? -16.719 13.461 9.516 1 94.94 202 GLY B C 1
ATOM 4423 O O . GLY B 1 202 ? -17.359 12.453 9.195 1 94.94 202 GLY B O 1
ATOM 4424 N N . THR B 1 203 ? -16.094 14.164 8.664 1 95.12 203 THR B N 1
ATOM 4425 C CA . THR B 1 203 ? -16.062 13.852 7.238 1 95.12 203 THR B CA 1
ATOM 4426 C C . THR B 1 203 ? -15.398 12.5 6.992 1 95.12 203 THR B C 1
ATOM 4428 O O . THR B 1 203 ? -15.867 11.719 6.16 1 95.12 203 THR B O 1
ATOM 4431 N N . LEU B 1 204 ? -14.32 12.203 7.711 1 96.62 204 LEU B N 1
ATOM 4432 C CA . LEU B 1 204 ? -13.625 10.93 7.559 1 96.62 204 LEU B CA 1
ATOM 4433 C C . LEU B 1 204 ? -14.539 9.758 7.922 1 96.62 204 LEU B C 1
ATOM 4435 O O . LEU B 1 204 ? -14.602 8.766 7.195 1 96.62 204 LEU B O 1
ATOM 4439 N N . ILE B 1 205 ? -15.266 9.906 9.016 1 96.12 205 ILE B N 1
ATOM 4440 C CA . ILE B 1 205 ? -16.125 8.828 9.484 1 96.12 205 ILE B CA 1
ATOM 4441 C C . ILE B 1 205 ? -17.281 8.625 8.508 1 96.12 205 ILE B C 1
ATOM 4443 O O . ILE B 1 205 ? -17.547 7.5 8.078 1 96.12 205 ILE B O 1
ATOM 4447 N N . VAL B 1 206 ? -17.875 9.688 8.102 1 95 206 VAL B N 1
ATOM 4448 C CA . VAL B 1 206 ? -19.047 9.594 7.234 1 95 206 VAL B CA 1
ATOM 4449 C C . VAL B 1 206 ? -18.625 9.07 5.859 1 95 206 VAL B C 1
ATOM 4451 O O . VAL B 1 206 ? -19.297 8.211 5.289 1 95 206 VAL B O 1
ATOM 4454 N N . SER B 1 207 ? -17.531 9.594 5.336 1 95.62 207 SER B N 1
ATOM 4455 C CA . SER B 1 207 ? -17.078 9.164 4.02 1 95.62 207 SER B CA 1
ATOM 4456 C C . SER B 1 207 ? -16.672 7.691 4.027 1 95.62 207 SER B C 1
ATOM 4458 O O . SER B 1 207 ? -16.938 6.965 3.07 1 95.62 207 SER B O 1
ATOM 4460 N N . TYR B 1 208 ? -15.992 7.238 5.094 1 97 208 TYR B N 1
ATOM 4461 C CA . TYR B 1 208 ? -15.617 5.832 5.203 1 97 208 TYR B CA 1
ATOM 4462 C C . TYR B 1 208 ? -16.859 4.949 5.34 1 97 208 TYR B C 1
ATOM 4464 O O . TYR B 1 208 ? -16.922 3.877 4.738 1 97 208 TYR B O 1
ATOM 4472 N N . THR B 1 209 ? -17.812 5.41 6.098 1 96.88 209 THR B N 1
ATOM 4473 C CA . THR B 1 209 ? -19.078 4.695 6.238 1 96.88 209 THR B CA 1
ATOM 4474 C C . THR B 1 209 ? -19.766 4.555 4.887 1 96.88 209 THR B C 1
ATOM 4476 O O . THR B 1 209 ? -20.25 3.475 4.543 1 96.88 209 THR B O 1
ATOM 4479 N N . ASP B 1 210 ? -19.812 5.648 4.191 1 96.56 210 ASP B N 1
ATOM 4480 C CA . ASP B 1 210 ? -20.422 5.613 2.867 1 96.56 210 ASP B CA 1
ATOM 4481 C C . ASP B 1 210 ? -19.703 4.613 1.96 1 96.56 210 ASP B C 1
ATOM 4483 O O . ASP B 1 210 ? -20.359 3.861 1.228 1 96.56 210 ASP B O 1
ATOM 4487 N N . TYR B 1 211 ? -18.406 4.617 2.051 1 98.19 211 TYR B N 1
ATOM 4488 C CA . TYR B 1 211 ? -17.656 3.664 1.247 1 98.19 211 TYR B CA 1
ATOM 4489 C C . TYR B 1 211 ? -17.969 2.23 1.66 1 98.19 211 TYR B C 1
ATOM 4491 O O . TYR B 1 211 ? -18.172 1.364 0.807 1 98.19 211 TYR B O 1
ATOM 4499 N N . LEU B 1 212 ? -17.984 1.953 2.926 1 97.81 212 LEU B N 1
ATOM 4500 C CA . LEU B 1 212 ? -18.281 0.606 3.404 1 97.81 212 LEU B CA 1
ATOM 4501 C C . LEU B 1 212 ? -19.672 0.163 2.959 1 97.81 212 LEU B C 1
ATOM 4503 O O . LEU B 1 212 ? -19.859 -0.999 2.594 1 97.81 212 LEU B O 1
ATOM 4507 N N . ASN B 1 213 ? -20.594 1.098 3.004 1 97.12 213 ASN B N 1
ATOM 4508 C CA . ASN B 1 213 ? -21.938 0.777 2.525 1 97.12 213 ASN B CA 1
ATOM 4509 C C . ASN B 1 213 ? -21.922 0.415 1.043 1 97.12 213 ASN B C 1
ATOM 4511 O O . ASN B 1 213 ? -22.578 -0.547 0.631 1 97.12 213 ASN B O 1
ATOM 4515 N N . HIS B 1 214 ? -21.203 1.197 0.278 1 97.94 214 HIS B N 1
ATOM 4516 C CA . HIS B 1 214 ? -21.031 0.91 -1.143 1 97.94 214 HIS B CA 1
ATOM 4517 C C . HIS B 1 214 ? -20.406 -0.463 -1.357 1 97.94 214 HIS B C 1
ATOM 4519 O O . HIS B 1 214 ? -20.922 -1.275 -2.125 1 97.94 214 HIS B O 1
ATOM 4525 N N . LEU B 1 215 ? -19.297 -0.705 -0.647 1 98.38 215 LEU B N 1
ATOM 4526 C CA . LEU B 1 215 ? -18.594 -1.978 -0.721 1 98.38 215 LEU B CA 1
ATOM 4527 C C . LEU B 1 215 ? -19.516 -3.137 -0.374 1 98.38 215 LEU B C 1
ATOM 4529 O O . LEU B 1 215 ? -19.609 -4.113 -1.121 1 98.38 215 LEU B O 1
ATOM 4533 N N . ASN B 1 216 ? -20.25 -3.006 0.701 1 97.19 216 ASN B N 1
ATOM 4534 C CA . ASN B 1 216 ? -21.125 -4.078 1.188 1 97.19 216 ASN B CA 1
ATOM 4535 C C . ASN B 1 216 ? -22.281 -4.344 0.23 1 97.19 216 ASN B C 1
ATOM 4537 O O . ASN B 1 216 ? -22.703 -5.484 0.079 1 97.19 216 ASN B O 1
ATOM 4541 N N . ASN B 1 217 ? -22.766 -3.348 -0.358 1 96.62 217 ASN B N 1
ATOM 4542 C CA . ASN B 1 217 ? -23.859 -3.502 -1.311 1 96.62 217 ASN B CA 1
ATOM 4543 C C . ASN B 1 217 ? -23.438 -4.344 -2.512 1 96.62 217 ASN B C 1
ATOM 4545 O O . ASN B 1 217 ? -24.156 -5.266 -2.908 1 96.62 217 ASN B O 1
ATOM 4549 N N . TYR B 1 218 ? -22.297 -4.086 -3.035 1 96.62 218 TYR B N 1
ATOM 4550 C CA . TYR B 1 218 ? -21.828 -4.824 -4.203 1 96.62 218 TYR B CA 1
ATOM 4551 C C . TYR B 1 218 ? -21.312 -6.199 -3.807 1 96.62 218 TYR B C 1
ATOM 4553 O O . TYR B 1 218 ? -21.516 -7.184 -4.52 1 96.62 218 TYR B O 1
ATOM 4561 N N . TRP B 1 219 ? -20.641 -6.324 -2.654 1 97 219 TRP B N 1
ATOM 4562 C CA . TRP B 1 219 ? -20.078 -7.598 -2.227 1 97 219 TRP B CA 1
ATOM 4563 C C . TRP B 1 219 ? -21.172 -8.586 -1.86 1 97 219 TRP B C 1
ATOM 4565 O O . TRP B 1 219 ? -21 -9.797 -2.016 1 97 219 TRP B O 1
ATOM 4575 N N . GLY B 1 220 ? -22.25 -8.062 -1.364 1 92.44 220 GLY B N 1
ATOM 4576 C CA . GLY B 1 220 ? -23.359 -8.93 -1.002 1 92.44 220 GLY B CA 1
ATOM 4577 C C . GLY B 1 220 ? -23.797 -9.836 -2.135 1 92.44 220 GLY B C 1
ATOM 4578 O O . GLY B 1 220 ? -24 -11.039 -1.935 1 92.44 220 GLY B O 1
ATOM 4579 N N . GLU B 1 221 ? -23.828 -9.336 -3.322 1 85.81 221 GLU B N 1
ATOM 4580 C CA . GLU B 1 221 ? -24.234 -10.117 -4.488 1 85.81 221 GLU B CA 1
ATOM 4581 C C . GLU B 1 221 ? -23.109 -11.055 -4.93 1 85.81 221 GLU B C 1
ATOM 4583 O O . GLU B 1 221 ? -23.375 -12.211 -5.289 1 85.81 221 GLU B O 1
ATOM 4588 N N . ALA B 1 222 ? -21.875 -10.586 -4.832 1 85.38 222 ALA B N 1
ATOM 4589 C CA . ALA B 1 222 ? -20.734 -11.352 -5.312 1 85.38 222 ALA B CA 1
ATOM 4590 C C . ALA B 1 222 ? -20.438 -12.539 -4.406 1 85.38 222 ALA B C 1
ATOM 4592 O O . ALA B 1 222 ? -20.031 -13.602 -4.879 1 85.38 222 ALA B O 1
ATOM 4593 N N . SER B 1 223 ? -20.75 -12.422 -3.129 1 86.62 223 SER B N 1
ATOM 4594 C CA . SER B 1 223 ? -20.438 -13.484 -2.176 1 86.62 223 SER B CA 1
ATOM 4595 C C . SER B 1 223 ? -21.312 -14.711 -2.398 1 86.62 223 SER B C 1
ATOM 4597 O O . SER B 1 223 ? -20.969 -15.812 -1.98 1 86.62 223 SER B O 1
ATOM 4599 N N . GLU B 1 224 ? -22.422 -14.523 -3.139 1 86.56 224 GLU B N 1
ATOM 4600 C CA . GLU B 1 224 ? -23.312 -15.641 -3.441 1 86.56 224 GLU B CA 1
ATOM 4601 C C . GLU B 1 224 ? -22.688 -16.578 -4.465 1 86.56 224 GLU B C 1
ATOM 4603 O O . GLU B 1 224 ? -23.016 -17.766 -4.5 1 86.56 224 GLU B O 1
ATOM 4608 N N . VAL B 1 225 ? -21.781 -16.047 -5.203 1 87.94 225 VAL B N 1
ATOM 4609 C CA . VAL B 1 225 ? -21.109 -16.828 -6.23 1 87.94 225 VAL B CA 1
ATOM 4610 C C . VAL B 1 225 ? -20.203 -17.875 -5.574 1 87.94 225 VAL B C 1
ATOM 4612 O O . VAL B 1 225 ? -19.766 -18.828 -6.223 1 87.94 225 VAL B O 1
ATOM 4615 N N . SER B 1 226 ? -19.922 -17.75 -4.242 1 87.19 226 SER B N 1
ATOM 4616 C CA . SER B 1 226 ? -19.047 -18.688 -3.523 1 87.19 226 SER B CA 1
ATOM 4617 C C . SER B 1 226 ? -19.578 -20.109 -3.613 1 87.19 226 SER B C 1
ATOM 4619 O O . SER B 1 226 ? -18.797 -21.062 -3.602 1 87.19 226 SER B O 1
ATOM 4621 N N . SER B 1 227 ? -20.875 -20.219 -3.812 1 89.12 227 SER B N 1
ATOM 4622 C CA . SER B 1 227 ? -21.484 -21.547 -3.852 1 89.12 227 SER B CA 1
ATOM 4623 C C . SER B 1 227 ? -21.094 -22.297 -5.121 1 89.12 227 SER B C 1
ATOM 4625 O O . SER B 1 227 ? -21.266 -23.516 -5.207 1 89.12 227 SER B O 1
ATOM 4627 N N . ASN B 1 228 ? -20.594 -21.547 -6.098 1 90.88 228 ASN B N 1
ATOM 4628 C CA . ASN B 1 228 ? -20.172 -22.141 -7.355 1 90.88 228 ASN B CA 1
ATOM 4629 C C . ASN B 1 228 ? -18.766 -22.766 -7.234 1 90.88 228 ASN B C 1
ATOM 4631 O O . ASN B 1 228 ? -18.312 -23.453 -8.141 1 90.88 228 ASN B O 1
ATOM 4635 N N . PHE B 1 229 ? -18.109 -22.484 -6.082 1 92.25 229 PHE B N 1
ATOM 4636 C CA . PHE B 1 229 ? -16.75 -22.984 -5.859 1 92.25 229 PHE B CA 1
ATOM 4637 C C . PHE B 1 229 ? -16.734 -24.031 -4.75 1 92.25 229 PHE B C 1
ATOM 4639 O O . PHE B 1 229 ? -17.703 -24.141 -3.98 1 92.25 229 PHE B O 1
ATOM 4646 N N . ARG B 1 230 ? -15.734 -24.797 -4.711 1 84.75 230 ARG B N 1
ATOM 4647 C CA . ARG B 1 230 ? -15.516 -25.734 -3.605 1 84.75 230 ARG B CA 1
ATOM 4648 C C . ARG B 1 230 ? -14.992 -25 -2.375 1 84.75 230 ARG B C 1
ATOM 4650 O O . ARG B 1 230 ? -13.898 -24.422 -2.406 1 84.75 230 ARG B O 1
ATOM 4657 N N . ILE B 1 231 ? -15.727 -25.016 -1.379 1 85.62 231 ILE B N 1
ATOM 4658 C CA . ILE B 1 231 ? -15.32 -24.328 -0.158 1 85.62 231 ILE B CA 1
ATOM 4659 C C . ILE B 1 231 ? -14.617 -25.312 0.773 1 85.62 231 ILE B C 1
ATOM 4661 O O . ILE B 1 231 ? -15.242 -25.906 1.66 1 85.62 231 ILE B O 1
ATOM 4665 N N . CYS B 1 232 ? -13.352 -25.484 0.51 1 82.38 232 CYS B N 1
ATOM 4666 C CA . CYS B 1 232 ? -12.523 -26.406 1.298 1 82.38 232 CYS B CA 1
ATOM 4667 C C . CYS B 1 232 ? -11.055 -26.016 1.208 1 82.38 232 CYS B C 1
ATOM 4669 O O . CYS B 1 232 ? -10.672 -25.188 0.383 1 82.38 232 CYS B O 1
ATOM 4671 N N . ALA B 1 233 ? -10.312 -26.625 2.154 1 81.12 233 ALA B N 1
ATOM 4672 C CA . ALA B 1 233 ? -8.859 -26.469 2.068 1 81.12 233 ALA B CA 1
ATOM 4673 C C . ALA B 1 233 ? -8.305 -27.172 0.831 1 81.12 233 ALA B C 1
ATOM 4675 O O . ALA B 1 233 ? -8.773 -28.234 0.449 1 81.12 233 ALA B O 1
ATOM 4676 N N . LEU B 1 234 ? -7.391 -26.453 0.214 1 85.19 234 LEU B N 1
ATOM 4677 C CA . LEU B 1 234 ? -6.742 -27.062 -0.942 1 85.19 234 LEU B CA 1
ATOM 4678 C C . LEU B 1 234 ? -6.039 -28.359 -0.551 1 85.19 234 LEU B C 1
ATOM 4680 O O . LEU B 1 234 ? -5.281 -28.391 0.421 1 85.19 234 LEU B O 1
ATOM 4684 N N . ASP B 1 235 ? -6.422 -29.438 -1.271 1 83.38 235 ASP B N 1
ATOM 4685 C CA . ASP B 1 235 ? -5.781 -30.734 -1.083 1 83.38 235 ASP B CA 1
ATOM 4686 C C . ASP B 1 235 ? -4.605 -30.922 -2.041 1 83.38 235 ASP B C 1
ATOM 4688 O O . ASP B 1 235 ? -4.801 -31.047 -3.252 1 83.38 235 ASP B O 1
ATOM 4692 N N . PRO B 1 236 ? -3.387 -31 -1.471 1 83.12 236 PRO B N 1
ATOM 4693 C CA . PRO B 1 236 ? -2.217 -31.109 -2.346 1 83.12 236 PRO B CA 1
ATOM 4694 C C . PRO B 1 236 ? -1.845 -32.562 -2.65 1 83.12 236 PRO B C 1
ATOM 4696 O O . PRO B 1 236 ? -0.664 -32.875 -2.814 1 83.12 236 PRO B O 1
ATOM 4699 N N . ALA B 1 237 ? -2.844 -33.375 -2.771 1 85.19 237 ALA B N 1
ATOM 4700 C CA . ALA B 1 237 ? -2.564 -34.781 -3.039 1 85.19 237 ALA B CA 1
ATOM 4701 C C . ALA B 1 237 ? -1.722 -34.969 -4.301 1 85.19 237 ALA B C 1
ATOM 4703 O O . ALA B 1 237 ? -1.898 -34.219 -5.273 1 85.19 237 ALA B O 1
ATOM 4704 N N . PRO B 1 238 ? -0.805 -35.875 -4.266 1 88.69 238 PRO B N 1
ATOM 4705 C CA . PRO B 1 238 ? 0.062 -36.094 -5.43 1 88.69 238 PRO B CA 1
ATOM 4706 C C . PRO B 1 238 ? -0.708 -36.562 -6.664 1 88.69 238 PRO B C 1
ATOM 4708 O O . PRO B 1 238 ? -1.597 -37.406 -6.562 1 88.69 238 PRO B O 1
ATOM 4711 N N . ILE B 1 239 ? -0.446 -35.938 -7.703 1 93.62 239 ILE B N 1
ATOM 4712 C CA . ILE B 1 239 ? -1.098 -36.219 -8.984 1 93.62 239 ILE B CA 1
ATOM 4713 C C . ILE B 1 239 ? -0.151 -36.969 -9.898 1 93.62 239 ILE B C 1
ATOM 4715 O O . ILE B 1 239 ? -0.58 -37.875 -10.625 1 93.62 239 ILE B O 1
ATOM 4719 N N . ILE B 1 240 ? 1.089 -36.781 -9.734 1 96.88 240 ILE B N 1
ATOM 4720 C CA . ILE B 1 240 ? 2.055 -37.406 -10.633 1 96.88 240 ILE B CA 1
ATOM 4721 C C . ILE B 1 240 ? 2.455 -38.75 -10.094 1 96.88 240 ILE B C 1
ATOM 4723 O O . ILE B 1 240 ? 2.141 -39.094 -8.945 1 96.88 240 ILE B O 1
ATOM 4727 N N . THR B 1 241 ? 3.055 -39.531 -10.984 1 97.5 241 THR B N 1
ATOM 4728 C CA . THR B 1 241 ? 3.541 -40.875 -10.609 1 97.5 241 THR B CA 1
ATOM 4729 C C . THR B 1 241 ? 4.461 -40.781 -9.398 1 97.5 241 THR B C 1
ATOM 4731 O O . THR B 1 241 ? 5.395 -39.969 -9.367 1 97.5 241 THR B O 1
ATOM 4734 N N . PRO B 1 242 ? 4.207 -41.562 -8.328 1 95.94 242 PRO B N 1
ATOM 4735 C CA . PRO B 1 242 ? 5.086 -41.562 -7.16 1 95.94 242 PRO B CA 1
ATOM 4736 C C . PRO B 1 242 ? 6.523 -41.938 -7.5 1 95.94 242 PRO B C 1
ATOM 4738 O O . PRO B 1 242 ? 6.754 -42.75 -8.414 1 95.94 242 PRO B O 1
ATOM 4741 N N . GLY B 1 243 ? 7.43 -41.406 -6.723 1 95.12 243 GLY B N 1
ATOM 4742 C CA . GLY B 1 243 ? 8.852 -41.594 -6.969 1 95.12 243 GLY B CA 1
ATOM 4743 C C . GLY B 1 243 ? 9.25 -43.062 -7.004 1 95.12 243 GLY B C 1
ATOM 4744 O O . GLY B 1 243 ? 10.031 -43.469 -7.863 1 95.12 243 GLY B O 1
ATOM 4745 N N . GLU B 1 244 ? 8.617 -43.844 -6.211 1 95 244 GLU B N 1
ATOM 4746 C CA . GLU B 1 244 ? 8.977 -45.25 -6.086 1 95 244 GLU B CA 1
ATOM 4747 C C . GLU B 1 244 ? 8.508 -46.062 -7.301 1 95 244 GLU B C 1
ATOM 4749 O O . GLU B 1 244 ? 9.047 -47.125 -7.59 1 95 244 GLU B O 1
ATOM 4754 N N . SER B 1 245 ? 7.559 -45.5 -8.039 1 96.75 245 SER B N 1
ATOM 4755 C CA . SER B 1 245 ? 6.984 -46.219 -9.18 1 96.75 245 SER B CA 1
ATOM 4756 C C . SER B 1 245 ? 7.414 -45.594 -10.492 1 96.75 245 SER B C 1
ATOM 4758 O O . SER B 1 245 ? 7.039 -46.062 -11.57 1 96.75 245 SER B O 1
ATOM 4760 N N . SER B 1 246 ? 8.242 -44.594 -10.414 1 97.81 246 SER B N 1
ATOM 4761 C CA . SER B 1 246 ? 8.586 -43.812 -11.594 1 97.81 246 SER B CA 1
ATOM 4762 C C . SER B 1 246 ? 9.578 -44.531 -12.484 1 97.81 246 SER B C 1
ATOM 4764 O O . SER B 1 246 ? 10.406 -45.312 -11.992 1 97.81 246 SER B O 1
ATOM 4766 N N . MET B 1 247 ? 9.477 -44.25 -13.742 1 98.12 247 MET B N 1
ATOM 4767 C CA . MET B 1 247 ? 10.375 -44.812 -14.742 1 98.12 247 MET B CA 1
ATOM 4768 C C . MET B 1 247 ? 11.75 -44.156 -14.664 1 98.12 247 MET B C 1
ATOM 4770 O O . MET B 1 247 ? 12.633 -44.438 -15.461 1 98.12 247 MET B O 1
ATOM 4774 N N . VAL B 1 248 ? 11.906 -43.25 -13.664 1 97.5 248 VAL B N 1
ATOM 4775 C CA . VAL B 1 248 ? 13.25 -42.75 -13.375 1 97.5 248 VAL B CA 1
ATOM 4776 C C . VAL B 1 248 ? 14.125 -43.875 -12.844 1 97.5 248 VAL B C 1
ATOM 4778 O O . VAL B 1 248 ? 15.336 -43.875 -13.055 1 97.5 248 VAL B O 1
ATOM 4781 N N . ILE B 1 249 ? 13.438 -44.812 -12.242 1 96.88 249 ILE B N 1
ATOM 4782 C CA . ILE B 1 249 ? 14.125 -45.969 -11.703 1 96.88 249 ILE B CA 1
ATOM 4783 C C . ILE B 1 249 ? 14.25 -47.031 -12.781 1 96.88 249 ILE B C 1
ATOM 4785 O O . ILE B 1 249 ? 13.242 -47.562 -13.273 1 96.88 249 ILE B O 1
ATOM 4789 N N . ASP B 1 250 ? 15.484 -47.5 -13.109 1 95.69 250 ASP B N 1
ATOM 4790 C CA . ASP B 1 250 ? 15.742 -48.438 -14.203 1 95.69 250 ASP B CA 1
ATOM 4791 C C . ASP B 1 250 ? 14.992 -49.75 -13.992 1 95.69 250 ASP B C 1
ATOM 4793 O O . ASP B 1 250 ? 14.43 -50.312 -14.93 1 95.69 250 ASP B O 1
ATOM 4797 N N . ALA B 1 251 ? 14.992 -50.156 -12.773 1 95.25 251 ALA B N 1
ATOM 4798 C CA . ALA B 1 251 ? 14.344 -51.406 -12.445 1 95.25 251 ALA B CA 1
ATOM 4799 C C . ALA B 1 251 ? 12.867 -51.375 -12.828 1 95.25 251 ALA B C 1
ATOM 4801 O O . ALA B 1 251 ? 12.305 -52.406 -13.242 1 95.25 251 ALA B O 1
ATOM 4802 N N . ASN B 1 252 ? 12.266 -50.281 -12.648 1 96.12 252 ASN B N 1
ATOM 4803 C CA . ASN B 1 252 ? 10.859 -50.125 -13.023 1 96.12 252 ASN B CA 1
ATOM 4804 C C . ASN B 1 252 ? 10.664 -50.25 -14.531 1 96.12 252 ASN B C 1
ATOM 4806 O O . ASN B 1 252 ? 9.68 -50.812 -14.992 1 96.12 252 ASN B O 1
ATOM 4810 N N . VAL B 1 253 ? 11.57 -49.719 -15.297 1 95.94 253 VAL B N 1
ATOM 4811 C CA . VAL B 1 253 ? 11.508 -49.781 -16.75 1 95.94 253 VAL B CA 1
ATOM 4812 C C . VAL B 1 253 ? 11.617 -51.25 -17.219 1 95.94 253 VAL B C 1
ATOM 4814 O O . VAL B 1 253 ? 10.812 -51.719 -18.031 1 95.94 253 VAL B O 1
ATOM 4817 N N . PHE B 1 254 ? 12.594 -51.906 -16.656 1 95.44 254 PHE B N 1
ATOM 4818 C CA . PHE B 1 254 ? 12.828 -53.312 -17.047 1 95.44 254 PHE B CA 1
ATOM 4819 C C . PHE B 1 254 ? 11.633 -54.188 -16.688 1 95.44 254 PHE B C 1
ATOM 4821 O O . PHE B 1 254 ? 11.242 -55.062 -17.469 1 95.44 254 PHE B O 1
ATOM 4828 N N . SER B 1 255 ? 11.117 -53.906 -15.539 1 94.75 255 SER B N 1
ATOM 4829 C CA . SER B 1 255 ? 9.938 -54.656 -15.109 1 94.75 255 SER B CA 1
ATOM 4830 C C . SER B 1 255 ? 8.75 -54.406 -16.031 1 94.75 255 SER B C 1
ATOM 4832 O O . SER B 1 255 ? 8.055 -55.344 -16.438 1 94.75 255 SER B O 1
ATOM 4834 N N . LYS B 1 256 ? 8.508 -53.219 -16.391 1 94.38 256 LYS B N 1
ATOM 4835 C CA . LYS B 1 256 ? 7.391 -52.875 -17.25 1 94.38 256 LYS B CA 1
ATOM 4836 C C . LYS B 1 256 ? 7.598 -53.406 -18.672 1 94.38 256 LYS B C 1
ATOM 4838 O O . LYS B 1 256 ? 6.648 -53.844 -19.312 1 94.38 256 LYS B O 1
ATOM 4843 N N . LYS B 1 257 ? 8.812 -53.25 -19.094 1 93 257 LYS B N 1
ATOM 4844 C CA . LYS B 1 257 ? 9.117 -53.781 -20.406 1 93 257 LYS B CA 1
ATOM 4845 C C . LYS B 1 257 ? 8.82 -55.281 -20.484 1 93 257 LYS B C 1
ATOM 4847 O O . LYS B 1 257 ? 8.219 -55.75 -21.438 1 93 257 LYS B O 1
ATOM 4852 N N . SER B 1 258 ? 9.281 -55.969 -19.469 1 92.31 258 SER B N 1
ATOM 4853 C CA . SER B 1 258 ? 9.031 -57.406 -19.406 1 92.31 258 SER B CA 1
ATOM 4854 C C . SER B 1 258 ? 7.539 -57.719 -19.469 1 92.31 258 SER B C 1
ATOM 4856 O O . SER B 1 258 ? 7.117 -58.625 -20.188 1 92.31 258 SER B O 1
ATOM 4858 N N . SER B 1 259 ? 6.801 -57.031 -18.781 1 92 259 SER B N 1
ATOM 4859 C CA . SER B 1 259 ? 5.348 -57.188 -18.781 1 92 259 SER B CA 1
ATOM 4860 C C . SER B 1 259 ? 4.766 -56.844 -20.156 1 92 259 SER B C 1
ATOM 4862 O O . SER B 1 259 ? 3.902 -57.562 -20.656 1 92 259 SER B O 1
ATOM 4864 N N . ASP B 1 260 ? 5.258 -55.812 -20.828 1 90.25 260 ASP B N 1
ATOM 4865 C CA . ASP B 1 260 ? 4.758 -55.406 -22.125 1 90.25 260 ASP B CA 1
ATOM 4866 C C . ASP B 1 260 ? 5.086 -56.406 -23.203 1 90.25 260 ASP B C 1
ATOM 4868 O O . ASP B 1 260 ? 4.285 -56.656 -24.109 1 90.25 260 ASP B O 1
ATOM 4872 N N . VAL B 1 261 ? 6.238 -56.938 -23.047 1 89 261 VAL B N 1
ATOM 4873 C CA . VAL B 1 261 ? 6.652 -57.969 -24.016 1 89 261 VAL B CA 1
ATOM 4874 C C . VAL B 1 261 ? 5.77 -59.219 -23.859 1 89 261 VAL B C 1
ATOM 4876 O O . VAL B 1 261 ? 5.305 -59.781 -24.859 1 89 261 VAL B O 1
ATOM 4879 N N . MET B 1 262 ? 5.492 -59.531 -22.625 1 90.62 262 MET B N 1
ATOM 4880 C CA . MET B 1 262 ? 4.668 -60.688 -22.344 1 90.62 262 MET B CA 1
ATOM 4881 C C . MET B 1 262 ? 3.238 -60.5 -22.828 1 90.62 262 MET B C 1
ATOM 4883 O O . MET B 1 262 ? 2.605 -61.438 -23.328 1 90.62 262 MET B O 1
ATOM 4887 N N . ASP B 1 263 ? 2.785 -59.344 -22.766 1 90.62 263 ASP B N 1
ATOM 4888 C CA . ASP B 1 263 ? 1.407 -59.031 -23.141 1 90.62 263 ASP B CA 1
ATOM 4889 C C . ASP B 1 263 ? 1.306 -58.656 -24.609 1 90.62 263 ASP B C 1
ATOM 4891 O O . ASP B 1 263 ? 0.211 -58.406 -25.125 1 90.62 263 ASP B O 1
ATOM 4895 N N . GLY B 1 264 ? 2.439 -58.5 -25.312 1 85.44 264 GLY B N 1
ATOM 4896 C CA . GLY B 1 264 ? 2.457 -58.188 -26.734 1 85.44 264 GLY B CA 1
ATOM 4897 C C . GLY B 1 264 ? 2.242 -56.719 -27.031 1 85.44 264 GLY B C 1
ATOM 4898 O O . GLY B 1 264 ? 1.829 -56.375 -28.141 1 85.44 264 GLY B O 1
ATOM 4899 N N . THR B 1 265 ? 2.518 -55.906 -26.047 1 82.44 265 THR B N 1
ATOM 4900 C CA . THR B 1 265 ? 2.225 -54.469 -26.234 1 82.44 265 THR B CA 1
ATOM 4901 C C . THR B 1 265 ? 3.514 -53.688 -26.375 1 82.44 265 THR B C 1
ATOM 4903 O O . THR B 1 265 ? 3.477 -52.469 -26.5 1 82.44 265 THR B O 1
ATOM 4906 N N . TYR B 1 266 ? 4.617 -54.312 -26.328 1 83.25 266 TYR B N 1
ATOM 4907 C CA . TYR B 1 266 ? 5.891 -53.625 -26.469 1 83.25 266 TYR B CA 1
ATOM 4908 C C . TYR B 1 266 ? 6.055 -53.062 -27.891 1 83.25 266 TYR B C 1
ATOM 4910 O O . TYR B 1 266 ? 5.969 -53.812 -28.859 1 83.25 266 TYR B O 1
ATOM 4918 N N . GLU B 1 267 ? 6.105 -51.781 -28 1 73.31 267 GLU B N 1
ATOM 4919 C CA . GLU B 1 267 ? 6.367 -51.125 -29.281 1 73.31 267 GLU B CA 1
ATOM 4920 C C . GLU B 1 267 ? 7.617 -50.25 -29.203 1 73.31 267 GLU B C 1
ATOM 4922 O O . GLU B 1 267 ? 7.609 -49.188 -28.578 1 73.31 267 GLU B O 1
ATOM 4927 N N . PRO B 1 268 ? 8.664 -50.75 -29.766 1 69.12 268 PRO B N 1
ATOM 4928 C CA . PRO B 1 268 ? 9.859 -49.906 -29.75 1 69.12 268 PRO B CA 1
ATOM 4929 C C . PRO B 1 268 ? 9.68 -48.625 -30.531 1 69.12 268 PRO B C 1
ATOM 4931 O O . PRO B 1 268 ? 9.062 -48.625 -31.609 1 69.12 268 PRO B O 1
ATOM 4934 N N . SER B 1 269 ? 9.719 -47.562 -29.922 1 62.75 269 SER B N 1
ATOM 4935 C CA . SER B 1 269 ? 9.523 -46.281 -30.609 1 62.75 269 SER B CA 1
ATOM 4936 C C . SER B 1 269 ? 10.695 -45.969 -31.531 1 62.75 269 SER B C 1
ATOM 4938 O O . SER B 1 269 ? 11.852 -46.188 -31.172 1 62.75 269 SER B O 1
ATOM 4940 N N . GLU B 1 270 ? 10.375 -45.812 -32.844 1 59.59 270 GLU B N 1
ATOM 4941 C CA . GLU B 1 270 ? 11.367 -45.344 -33.812 1 59.59 270 GLU B CA 1
ATOM 4942 C C . GLU B 1 270 ? 11.336 -43.844 -33.938 1 59.59 270 GLU B C 1
ATOM 4944 O O . GLU B 1 270 ? 10.266 -43.219 -33.969 1 59.59 270 GLU B O 1
ATOM 4949 N N . PHE B 1 271 ? 12.305 -43.25 -33.344 1 61.22 271 PHE B N 1
ATOM 4950 C CA . PHE B 1 271 ? 12.367 -41.781 -33.469 1 61.22 271 PHE B CA 1
ATOM 4951 C C . PHE B 1 271 ? 13.109 -41.406 -34.75 1 61.22 271 PHE B C 1
ATOM 4953 O O . PHE B 1 271 ? 13.977 -42.125 -35.219 1 61.22 271 PHE B O 1
ATOM 4960 N N . GLU B 1 272 ? 12.398 -40.562 -35.594 1 51.91 272 GLU B N 1
ATOM 4961 C CA . GLU B 1 272 ? 13.062 -40 -36.75 1 51.91 272 GLU B CA 1
ATOM 4962 C C . GLU B 1 272 ? 14.422 -39.406 -36.406 1 51.91 272 GLU B C 1
ATOM 4964 O O . GLU B 1 272 ? 14.547 -38.688 -35.406 1 51.91 272 GLU B O 1
ATOM 4969 N N . ILE B 1 273 ? 15.414 -40.25 -36.75 1 52.06 273 ILE B N 1
ATOM 4970 C CA . ILE B 1 273 ? 16.766 -39.719 -36.562 1 52.06 273 ILE B CA 1
ATOM 4971 C C . ILE B 1 273 ? 17.109 -38.781 -37.719 1 52.06 273 ILE B C 1
ATOM 4973 O O . ILE B 1 273 ? 16.953 -39.156 -38.906 1 52.06 273 ILE B O 1
ATOM 4977 N N . SER B 1 274 ? 16.969 -37.625 -37.75 1 44.72 274 SER B N 1
ATOM 4978 C CA . SER B 1 274 ? 17.453 -36.75 -38.812 1 44.72 274 SER B CA 1
ATOM 4979 C C . SER B 1 274 ? 18.906 -37.031 -39.125 1 44.72 274 SER B C 1
ATOM 4981 O O . SER B 1 274 ? 19.797 -36.625 -38.375 1 44.72 274 SER B O 1
ATOM 4983 N N . GLY B 1 275 ? 19.219 -38.281 -39.531 1 36.72 275 GLY B N 1
ATOM 4984 C CA . GLY B 1 275 ? 20.562 -38.469 -40.062 1 36.72 275 GLY B CA 1
ATOM 4985 C C . GLY B 1 275 ? 20.781 -37.812 -41.406 1 36.72 275 GLY B C 1
ATOM 4986 O O . GLY B 1 275 ? 19.844 -37.719 -42.219 1 36.72 275 GLY B O 1
ATOM 4987 N N . SER B 1 276 ? 21.75 -37.094 -41.812 1 34.34 276 SER B N 1
ATOM 4988 C CA . SER B 1 276 ? 22.297 -36.594 -43.062 1 34.34 276 SER B CA 1
ATOM 4989 C C . SER B 1 276 ? 22.812 -37.719 -43.969 1 34.34 276 SER B C 1
ATOM 4991 O O . SER B 1 276 ? 23.938 -38.188 -43.781 1 34.34 276 SER B O 1
ATOM 4993 N N . SER B 1 277 ? 22.266 -38.906 -44.219 1 29.86 277 SER B N 1
ATOM 4994 C CA . SER B 1 277 ? 22.891 -39.719 -45.281 1 29.86 277 SER B CA 1
ATOM 4995 C C . SER B 1 277 ? 22.75 -39.031 -46.625 1 29.86 277 SER B C 1
ATOM 4997 O O . SER B 1 277 ? 21.625 -38.906 -47.156 1 29.86 277 SER B O 1
ATOM 4999 N N . THR B 1 278 ? 23.703 -38.281 -47.281 1 27.3 278 THR B N 1
ATOM 5000 C CA . THR B 1 278 ? 24 -37.875 -48.656 1 27.3 278 THR B CA 1
ATOM 5001 C C . THR B 1 278 ? 24.438 -39.031 -49.5 1 27.3 278 THR B C 1
ATOM 5003 O O . THR B 1 278 ? 25.578 -39.5 -49.375 1 27.3 278 THR B O 1
ATOM 5006 N N . THR B 1 279 ? 23.875 -40.188 -49.688 1 24.98 279 THR B N 1
ATOM 5007 C CA . THR B 1 279 ? 24.266 -41 -50.844 1 24.98 279 THR B CA 1
ATOM 5008 C C . THR B 1 279 ? 23.922 -40.281 -52.156 1 24.98 279 THR B C 1
ATOM 5010 O O . THR B 1 279 ? 22.766 -40 -52.406 1 24.98 279 THR B O 1
ATOM 5013 N N . THR B 1 280 ? 25.062 -39.781 -52.969 1 24.25 280 THR B N 1
ATOM 5014 C CA . THR B 1 280 ? 25.219 -39.219 -54.312 1 24.25 280 THR B CA 1
ATOM 5015 C C . THR B 1 280 ? 25.156 -40.344 -55.375 1 24.25 280 THR B C 1
ATOM 5017 O O . THR B 1 280 ? 26 -41.219 -55.406 1 24.25 280 THR B O 1
ATOM 5020 N N . SER B 1 281 ? 24.25 -41.156 -55.594 1 23.2 281 SER B N 1
ATOM 5021 C CA . SER B 1 281 ? 24.156 -41.938 -56.812 1 23.2 281 SER B CA 1
ATOM 5022 C C . SER B 1 281 ? 24.359 -41.031 -58.031 1 23.2 281 SER B C 1
ATOM 5024 O O . SER B 1 281 ? 23.672 -40.031 -58.188 1 23.2 281 SER B O 1
ATOM 5026 N N . THR B 1 282 ? 25.578 -41.281 -58.812 1 23 282 THR B N 1
ATOM 5027 C CA . THR B 1 282 ? 26.172 -40.594 -59.969 1 23 282 THR B CA 1
ATOM 5028 C C . THR B 1 282 ? 25.391 -40.906 -61.25 1 23 282 THR B C 1
ATOM 5030 O O . THR B 1 282 ? 25.469 -42.031 -61.781 1 23 282 THR B O 1
ATOM 5033 N N . THR B 1 283 ? 24.125 -41.188 -61.375 1 22.67 283 THR B N 1
ATOM 5034 C CA . THR B 1 283 ? 23.625 -41.438 -62.719 1 22.67 283 THR B CA 1
ATOM 5035 C C . THR B 1 283 ? 24.141 -40.375 -63.688 1 22.67 283 THR B C 1
ATOM 5037 O O . THR B 1 283 ? 24.016 -39.188 -63.406 1 22.67 283 THR B O 1
ATOM 5040 N N . THR B 1 284 ? 25.125 -40.812 -64.688 1 23.36 284 THR B N 1
ATOM 5041 C CA . THR B 1 284 ? 25.906 -40.156 -65.75 1 23.36 284 THR B CA 1
ATOM 5042 C C . THR B 1 284 ? 24.984 -39.469 -66.75 1 23.36 284 THR B C 1
ATOM 5044 O O . THR B 1 284 ? 25.438 -38.906 -67.75 1 23.36 284 THR B O 1
ATOM 5047 N N . THR B 1 285 ? 23.688 -39.281 -66.625 1 22.88 285 THR B N 1
ATOM 5048 C CA . THR B 1 285 ? 23.141 -38.656 -67.812 1 22.88 285 THR B CA 1
ATOM 5049 C C . THR B 1 285 ? 23.984 -37.469 -68.25 1 22.88 285 THR B C 1
ATOM 5051 O O . THR B 1 285 ? 24.344 -36.625 -67.438 1 22.88 285 THR B O 1
ATOM 5054 N N . THR B 1 286 ? 24.609 -37.406 -69.5 1 24.58 286 THR B N 1
ATOM 5055 C CA . THR B 1 286 ? 25.531 -36.688 -70.375 1 24.58 286 THR B CA 1
ATOM 5056 C C . THR B 1 286 ? 25.141 -35.219 -70.5 1 24.58 286 THR B C 1
ATOM 5058 O O . THR B 1 286 ? 25.844 -34.438 -71.125 1 24.58 286 THR B O 1
ATOM 5061 N N . THR B 1 287 ? 23.953 -34.844 -70.062 1 23.53 287 THR B N 1
ATOM 5062 C CA . THR B 1 287 ? 23.734 -33.5 -70.625 1 23.53 287 THR B CA 1
ATOM 5063 C C . THR B 1 287 ? 24.891 -32.562 -70.25 1 23.53 287 THR B C 1
ATOM 5065 O O . THR B 1 287 ? 25.453 -32.656 -69.125 1 23.53 287 THR B O 1
ATOM 5068 N N . THR B 1 288 ? 25.516 -31.828 -71.188 1 22.97 288 THR B N 1
ATOM 5069 C CA . THR B 1 288 ? 26.672 -30.922 -71.312 1 22.97 288 THR B CA 1
ATOM 5070 C C . THR B 1 288 ? 26.656 -29.906 -70.125 1 22.97 288 THR B C 1
ATOM 5072 O O . THR B 1 288 ? 25.797 -29.031 -70.125 1 22.97 288 THR B O 1
ATOM 5075 N N . VAL B 1 289 ? 26.672 -30.344 -69 1 22.03 289 VAL B N 1
ATOM 5076 C CA . VAL B 1 289 ? 26.422 -29.375 -67.938 1 22.03 289 VAL B CA 1
ATOM 5077 C C . VAL B 1 289 ? 27.547 -28.344 -67.875 1 22.03 289 VAL B C 1
ATOM 5079 O O . VAL B 1 289 ? 28.719 -28.703 -67.75 1 22.03 289 VAL B O 1
ATOM 5082 N N . SER B 1 290 ? 27.391 -27.297 -68.75 1 22.77 290 SER B N 1
ATOM 5083 C CA . SER B 1 290 ? 28.391 -26.25 -68.812 1 22.77 290 SER B CA 1
ATOM 5084 C C . SER B 1 290 ? 28.891 -25.859 -67.438 1 22.77 290 SER B C 1
ATOM 5086 O O . SER B 1 290 ? 28.125 -25.891 -66.438 1 22.77 290 SER B O 1
ATOM 5088 N N . THR B 1 291 ? 30.094 -26.078 -67.125 1 23.72 291 THR B N 1
ATOM 5089 C CA . THR B 1 291 ? 30.984 -25.984 -66 1 23.72 291 THR B CA 1
ATOM 5090 C C . THR B 1 291 ? 30.859 -24.609 -65.312 1 23.72 291 THR B C 1
ATOM 5092 O O . THR B 1 291 ? 31.641 -24.281 -64.438 1 23.72 291 THR B O 1
ATOM 5095 N N . SER B 1 292 ? 29.578 -24.047 -65.438 1 22.28 292 SER B N 1
ATOM 5096 C CA . SER B 1 292 ? 29.812 -22.641 -65.062 1 22.28 292 SER B CA 1
ATOM 5097 C C . SER B 1 292 ? 30.359 -22.484 -63.656 1 22.28 292 SER B C 1
ATOM 5099 O O . SER B 1 292 ? 30.016 -23.266 -62.781 1 22.28 292 SER B O 1
ATOM 5101 N N . SER B 1 293 ? 31.5 -21.938 -63.469 1 24.16 293 SER B N 1
ATOM 5102 C CA . SER B 1 293 ? 32.406 -21.656 -62.375 1 24.16 293 SER B CA 1
ATOM 5103 C C . SER B 1 293 ? 31.672 -21.016 -61.188 1 24.16 293 SER B C 1
ATOM 5105 O O . SER B 1 293 ? 32.312 -20.578 -60.219 1 24.16 293 SER B O 1
ATOM 5107 N N . GLY B 1 294 ? 30.703 -21.547 -60.781 1 22.77 294 GLY B N 1
ATOM 5108 C CA . GLY B 1 294 ? 29.922 -20.672 -59.906 1 22.77 294 GLY B CA 1
ATOM 5109 C C . GLY B 1 294 ? 30.688 -20.141 -58.719 1 22.77 294 GLY B C 1
ATOM 5110 O O . GLY B 1 294 ? 31.422 -20.891 -58.062 1 22.77 294 GLY B O 1
ATOM 5111 N N . LYS B 1 295 ? 31.094 -18.938 -58.656 1 26.8 295 LYS B N 1
ATOM 5112 C CA . LYS B 1 295 ? 31.812 -18.172 -57.625 1 26.8 295 LYS B CA 1
ATOM 5113 C C . LYS B 1 295 ? 31.234 -18.438 -56.25 1 26.8 295 LYS B C 1
ATOM 5115 O O . LYS B 1 295 ? 30.047 -18.734 -56.094 1 26.8 295 LYS B O 1
ATOM 5120 N N . ARG B 1 296 ? 32.031 -18.797 -55.344 1 27.88 296 ARG B N 1
ATOM 5121 C CA . ARG B 1 296 ? 31.891 -19.047 -53.906 1 27.88 296 ARG B CA 1
ATOM 5122 C C . ARG B 1 296 ? 30.953 -18.031 -53.281 1 27.88 296 ARG B C 1
ATOM 5124 O O . ARG B 1 296 ? 31.156 -16.812 -53.406 1 27.88 296 ARG B O 1
ATOM 5131 N N . PRO B 1 297 ? 29.719 -18.203 -53.156 1 29.02 297 PRO B N 1
ATOM 5132 C CA . PRO B 1 297 ? 29.094 -16.953 -52.75 1 29.02 297 PRO B CA 1
ATOM 5133 C C . PRO B 1 297 ? 29.766 -16.312 -51.531 1 29.02 297 PRO B C 1
ATOM 5135 O O . PRO B 1 297 ? 30.406 -17 -50.75 1 29.02 297 PRO B O 1
ATOM 5138 N N . PRO B 1 298 ? 30.219 -15.062 -51.469 1 29.94 298 PRO B N 1
ATOM 5139 C CA . PRO B 1 298 ? 30.969 -14.445 -50.344 1 29.94 298 PRO B CA 1
ATOM 5140 C C . PRO B 1 298 ? 30.391 -14.773 -49 1 29.94 298 PRO B C 1
ATOM 5142 O O . PRO B 1 298 ? 29.219 -15.148 -48.875 1 29.94 298 PRO B O 1
ATOM 5145 N N . PRO B 1 299 ? 31.25 -15.156 -47.938 1 33 299 PRO B N 1
ATOM 5146 C CA . PRO B 1 299 ? 30.891 -15.414 -46.531 1 33 299 PRO B CA 1
ATOM 5147 C C . PRO B 1 299 ? 29.734 -14.547 -46.062 1 33 299 PRO B C 1
ATOM 5149 O O . PRO B 1 299 ? 29.5 -13.469 -46.594 1 33 299 PRO B O 1
ATOM 5152 N N . PRO B 1 300 ? 28.688 -15.156 -45.594 1 33.88 300 PRO B N 1
ATOM 5153 C CA . PRO B 1 300 ? 27.594 -14.258 -45.25 1 33.88 300 PRO B CA 1
ATOM 5154 C C . PRO B 1 300 ? 28.062 -12.977 -44.562 1 33.88 300 PRO B C 1
ATOM 5156 O O . PRO B 1 300 ? 29.125 -12.977 -43.938 1 33.88 300 PRO B O 1
ATOM 5159 N N . PRO B 1 301 ? 27.984 -11.852 -45.094 1 34.28 301 PRO B N 1
ATOM 5160 C CA . PRO B 1 301 ? 28.609 -10.703 -44.438 1 34.28 301 PRO B CA 1
ATOM 5161 C C . PRO B 1 301 ? 28.422 -10.742 -42.906 1 34.28 301 PRO B C 1
ATOM 5163 O O . PRO B 1 301 ? 27.516 -11.406 -42.406 1 34.28 301 PRO B O 1
ATOM 5166 N N . PRO B 1 302 ? 29.516 -10.594 -42.094 1 36.59 302 PRO B N 1
ATOM 5167 C CA . PRO B 1 302 ? 29.438 -10.484 -40.625 1 36.59 302 PRO B CA 1
ATOM 5168 C C . PRO B 1 302 ? 28.125 -9.867 -40.156 1 36.59 302 PRO B C 1
ATOM 5170 O O . PRO B 1 302 ? 27.5 -9.094 -40.875 1 36.59 302 PRO B O 1
ATOM 5173 N N . SER B 1 303 ? 27.297 -10.641 -39.531 1 42.22 303 SER B N 1
ATOM 5174 C CA . SER B 1 303 ? 26.078 -10.102 -38.969 1 42.22 303 SER B CA 1
ATOM 5175 C C . SER B 1 303 ? 26.234 -8.641 -38.562 1 42.22 303 SER B C 1
ATOM 5177 O O . SER B 1 303 ? 27.172 -8.273 -37.875 1 42.22 303 SER B O 1
ATOM 5179 N N . ARG B 1 304 ? 25.906 -7.707 -39.438 1 46.44 304 ARG B N 1
ATOM 5180 C CA . ARG B 1 304 ? 26.031 -6.266 -39.219 1 46.44 304 ARG B CA 1
ATOM 5181 C C . ARG B 1 304 ? 25.625 -5.895 -37.781 1 46.44 304 ARG B C 1
ATOM 5183 O O . ARG B 1 304 ? 24.516 -6.172 -37.344 1 46.44 304 ARG B O 1
ATOM 5190 N N . LYS B 1 305 ? 26.578 -5.734 -36.938 1 58.75 305 LYS B N 1
ATOM 5191 C CA . LYS B 1 305 ? 26.375 -5.18 -35.625 1 58.75 305 LYS B CA 1
ATOM 5192 C C . LYS B 1 305 ? 25.344 -4.047 -35.656 1 58.75 305 LYS B C 1
ATOM 5194 O O . LYS B 1 305 ? 25.484 -3.105 -36.438 1 58.75 305 LYS B O 1
ATOM 5199 N N . GLU B 1 306 ? 24.25 -4.273 -35.156 1 76.75 306 GLU B N 1
ATOM 5200 C CA . GLU B 1 306 ? 23.234 -3.23 -35.094 1 76.75 306 GLU B CA 1
ATOM 5201 C C . GLU B 1 306 ? 23.812 -1.907 -34.625 1 76.75 306 GLU B C 1
ATOM 5203 O O . GLU B 1 306 ? 24.516 -1.866 -33.594 1 76.75 306 GLU B O 1
ATOM 5208 N N . GLN B 1 307 ? 23.797 -0.91 -35.531 1 83.88 307 GLN B N 1
ATOM 5209 C CA . GLN B 1 307 ? 24.297 0.423 -35.219 1 83.88 307 GLN B CA 1
ATOM 5210 C C . GLN B 1 307 ? 23.141 1.393 -34.969 1 83.88 307 GLN B C 1
ATOM 5212 O O . GLN B 1 307 ? 22.094 1.307 -35.625 1 83.88 307 GLN B O 1
ATOM 5217 N N . VAL B 1 308 ? 23.219 2.158 -34 1 85.75 308 VAL B N 1
ATOM 5218 C CA . VAL B 1 308 ? 22.25 3.201 -33.688 1 85.75 308 VAL B CA 1
ATOM 5219 C C . VAL B 1 308 ? 22.938 4.57 -33.75 1 85.75 308 VAL B C 1
ATOM 5221 O O . VAL B 1 308 ? 24.125 4.691 -33.469 1 85.75 308 VAL B O 1
ATOM 5224 N N . ARG B 1 309 ? 22.25 5.59 -34.219 1 86.69 309 ARG B N 1
ATOM 5225 C CA . ARG B 1 309 ? 22.703 6.98 -34.25 1 86.69 309 ARG B CA 1
ATOM 5226 C C . ARG B 1 309 ? 22.25 7.738 -33 1 86.69 309 ARG B C 1
ATOM 5228 O O . ARG B 1 309 ? 21.078 7.656 -32.625 1 86.69 309 ARG B O 1
ATOM 5235 N N . CYS B 1 310 ? 23.172 8.438 -32.438 1 88.25 310 CYS B N 1
ATOM 5236 C CA . CYS B 1 310 ? 22.859 9.242 -31.266 1 88.25 310 CYS B CA 1
ATOM 5237 C C . CYS B 1 310 ? 22.094 10.508 -31.656 1 88.25 310 CYS B C 1
ATOM 5239 O O . CYS B 1 310 ? 22.578 11.305 -32.469 1 88.25 310 CYS B O 1
ATOM 5241 N N . GLU B 1 311 ? 20.969 10.727 -31.188 1 86.25 311 GLU B N 1
ATOM 5242 C CA . GLU B 1 311 ? 20.109 11.867 -31.5 1 86.25 311 GLU B CA 1
ATOM 5243 C C . GLU B 1 311 ? 20.422 13.062 -30.594 1 86.25 311 GLU B C 1
ATOM 5245 O O . GLU B 1 311 ? 20.156 14.211 -30.953 1 86.25 311 GLU B O 1
ATOM 5250 N N . TYR B 1 312 ? 21 12.781 -29.453 1 83.5 312 TYR B N 1
ATOM 5251 C CA . TYR B 1 312 ? 21.344 13.812 -28.469 1 83.5 312 TYR B CA 1
ATOM 5252 C C . TYR B 1 312 ? 22.703 13.539 -27.844 1 83.5 312 TYR B C 1
ATOM 5254 O O . TYR B 1 312 ? 23.156 12.391 -27.797 1 83.5 312 TYR B O 1
ATOM 5262 N N . GLU B 1 313 ? 23.344 14.617 -27.469 1 86.81 313 GLU B N 1
ATOM 5263 C CA . GLU B 1 313 ? 24.578 14.461 -26.719 1 86.81 313 GLU B CA 1
ATOM 5264 C C . GLU B 1 313 ? 24.328 13.859 -25.344 1 86.81 313 GLU B C 1
ATOM 5266 O O . GLU B 1 313 ? 23.312 14.156 -24.719 1 86.81 313 GLU B O 1
ATOM 5271 N N . TYR B 1 314 ? 25.125 12.93 -24.938 1 84.81 314 TYR B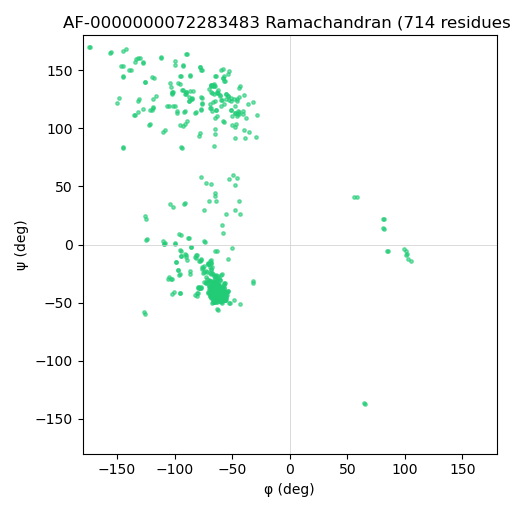 N 1
ATOM 5272 C CA . TYR B 1 314 ? 25.125 12.328 -23.609 1 84.81 314 TYR B CA 1
ATOM 5273 C C . TYR B 1 314 ? 26.531 12.281 -23.016 1 84.81 314 TYR B C 1
ATOM 5275 O O . TYR B 1 314 ? 27.453 11.789 -23.672 1 84.81 314 TYR B O 1
ATOM 5283 N N . GLN B 1 315 ? 26.641 12.828 -21.938 1 83.38 315 GLN B N 1
ATOM 5284 C CA . GLN B 1 315 ? 27.875 12.734 -21.156 1 83.38 315 GLN B CA 1
ATOM 5285 C C . GLN B 1 315 ? 27.75 11.688 -20.062 1 83.38 315 GLN B C 1
ATOM 5287 O O . GLN B 1 315 ? 26.844 11.758 -19.219 1 83.38 315 GLN B O 1
ATOM 5292 N N . ALA B 1 316 ? 28.656 10.68 -20.172 1 79.62 316 ALA B N 1
ATOM 5293 C CA . ALA B 1 316 ? 28.656 9.609 -19.188 1 79.62 316 ALA B CA 1
ATOM 5294 C C . ALA B 1 316 ? 28.625 10.18 -17.766 1 79.62 316 ALA B C 1
ATOM 5296 O O . ALA B 1 316 ? 29.406 11.07 -17.422 1 79.62 316 ALA B O 1
ATOM 5297 N N . GLN B 1 317 ? 27.703 9.805 -16.953 1 77.38 317 GLN B N 1
ATOM 5298 C CA . GLN B 1 317 ? 27.531 10.258 -15.578 1 77.38 317 GLN B CA 1
ATOM 5299 C C . GLN B 1 317 ? 28.188 9.289 -14.594 1 77.38 317 GLN B C 1
ATOM 5301 O O . GLN B 1 317 ? 28.547 9.672 -13.484 1 77.38 317 GLN B O 1
ATOM 5306 N N . GLU B 1 318 ? 28.297 8.078 -15.031 1 76.5 318 GLU B N 1
ATOM 5307 C CA . GLU B 1 318 ? 28.875 7.027 -14.203 1 76.5 318 GLU B CA 1
ATOM 5308 C C . GLU B 1 318 ? 29.922 6.234 -14.984 1 76.5 318 GLU B C 1
ATOM 5310 O O . GLU B 1 318 ? 29.922 6.238 -16.219 1 76.5 318 GLU B O 1
ATOM 5315 N N . GLN B 1 319 ? 30.781 5.551 -14.266 1 79.12 319 GLN B N 1
ATOM 5316 C CA . GLN B 1 319 ? 31.766 4.664 -14.867 1 79.12 319 GLN B CA 1
ATOM 5317 C C . GLN B 1 319 ? 31.094 3.512 -15.609 1 79.12 319 GLN B C 1
ATOM 5319 O O . GLN B 1 319 ? 30.172 2.895 -15.078 1 79.12 319 GLN B O 1
ATOM 5324 N N . GLY B 1 320 ? 31.422 3.195 -16.828 1 82.81 320 GLY B N 1
ATOM 5325 C CA . GLY B 1 320 ? 30.875 2.139 -17.672 1 82.81 320 GLY B CA 1
ATOM 5326 C C . GLY B 1 320 ? 29.844 2.643 -18.672 1 82.81 320 GLY B C 1
ATOM 5327 O O . GLY B 1 320 ? 29.375 1.879 -19.516 1 82.81 320 GLY B O 1
ATOM 5328 N N . GLU B 1 321 ? 29.594 3.934 -18.516 1 87.06 321 GLU B N 1
ATOM 5329 C CA . GLU B 1 321 ? 28.672 4.516 -19.5 1 87.06 321 GLU B CA 1
ATOM 5330 C C . GLU B 1 321 ? 29.438 5.109 -20.672 1 87.06 321 GLU B C 1
ATOM 5332 O O . GLU B 1 321 ? 30.594 5.516 -20.531 1 87.06 321 GLU B O 1
ATOM 5337 N N . LEU B 1 322 ? 28.797 5.188 -21.828 1 87.88 322 LEU B N 1
ATOM 5338 C CA . LEU B 1 322 ? 29.359 5.824 -23.016 1 87.88 322 LEU B CA 1
ATOM 5339 C C . LEU B 1 322 ? 29 7.309 -23.047 1 87.88 322 LEU B C 1
ATOM 5341 O O . LEU B 1 322 ? 27.859 7.684 -22.766 1 87.88 322 LEU B O 1
ATOM 5345 N N . SER B 1 323 ? 29.969 8.188 -23.281 1 87.44 323 SER B N 1
ATOM 5346 C CA . SER B 1 323 ? 29.719 9.562 -23.688 1 87.44 323 SER B CA 1
ATOM 5347 C C . SER B 1 323 ? 29.688 9.688 -25.203 1 87.44 323 SER B C 1
ATOM 5349 O O . SER B 1 323 ? 30.516 9.102 -25.906 1 87.44 323 SER B O 1
ATOM 5351 N N . PHE B 1 324 ? 28.609 10.336 -25.75 1 87.88 324 PHE B N 1
ATOM 5352 C CA . PHE B 1 324 ? 28.516 10.461 -27.203 1 87.88 324 PHE B CA 1
ATOM 5353 C C . PHE B 1 324 ? 27.844 11.781 -27.594 1 87.88 324 PHE B C 1
ATOM 5355 O O . PHE B 1 324 ? 27.203 12.43 -26.766 1 87.88 324 PHE B O 1
ATOM 5362 N N . LYS B 1 325 ? 28.141 12.258 -28.719 1 84.94 325 LYS B N 1
ATOM 5363 C CA . LYS B 1 325 ? 27.562 13.469 -29.297 1 84.94 325 LYS B CA 1
ATOM 5364 C C . LYS B 1 325 ? 26.469 13.125 -30.297 1 84.94 325 LYS B C 1
ATOM 5366 O O . LYS B 1 325 ? 26.406 12 -30.797 1 84.94 325 LYS B O 1
ATOM 5371 N N . GLU B 1 326 ? 25.641 14.125 -30.469 1 87.06 326 GLU B N 1
ATOM 5372 C CA . GLU B 1 326 ? 24.641 13.977 -31.516 1 87.06 326 GLU B CA 1
ATOM 5373 C C . GLU B 1 326 ? 25.281 13.594 -32.844 1 87.06 326 GLU B C 1
ATOM 5375 O O . GLU B 1 326 ? 26.25 14.227 -33.281 1 87.06 326 GLU B O 1
ATOM 5380 N N . GLY B 1 327 ? 24.844 12.469 -33.469 1 86.69 327 GLY B N 1
ATOM 5381 C CA . GLY B 1 327 ? 25.328 12.008 -34.75 1 86.69 327 GLY B CA 1
ATOM 5382 C C . GLY B 1 327 ? 26.312 10.852 -34.625 1 86.69 327 GLY B C 1
ATOM 5383 O O . GLY B 1 327 ? 26.609 10.195 -35.625 1 86.69 327 GLY B O 1
ATOM 5384 N N . ASP B 1 328 ? 26.766 10.602 -33.5 1 86 328 ASP B N 1
ATOM 5385 C CA . ASP B 1 328 ? 27.656 9.461 -33.312 1 86 328 ASP B CA 1
ATOM 5386 C C . ASP B 1 328 ? 26.938 8.148 -33.594 1 86 328 ASP B C 1
ATOM 5388 O O . ASP B 1 328 ? 25.719 8.047 -33.406 1 86 328 ASP B O 1
ATOM 5392 N N . ILE B 1 329 ? 27.672 7.168 -34.156 1 88.69 329 ILE B N 1
ATOM 5393 C CA . ILE B 1 329 ? 27.125 5.848 -34.438 1 88.69 329 ILE B CA 1
ATOM 5394 C C . ILE B 1 329 ? 27.672 4.832 -33.438 1 88.69 329 ILE B C 1
ATOM 5396 O O . ILE B 1 329 ? 28.875 4.625 -33.344 1 88.69 329 ILE B O 1
ATOM 5400 N N . ILE B 1 330 ? 26.781 4.238 -32.688 1 87.69 330 ILE B N 1
ATOM 5401 C CA . ILE B 1 330 ? 27.141 3.215 -31.719 1 87.69 330 ILE B CA 1
ATOM 5402 C C . ILE B 1 330 ? 26.812 1.833 -32.281 1 87.69 330 ILE B C 1
ATOM 5404 O O . ILE B 1 330 ? 25.719 1.617 -32.812 1 87.69 330 ILE B O 1
ATOM 5408 N N . THR B 1 331 ? 27.75 0.976 -32.188 1 88.19 331 THR B N 1
ATOM 5409 C CA . THR B 1 331 ? 27.516 -0.436 -32.469 1 88.19 331 THR B CA 1
ATOM 5410 C C . THR B 1 331 ? 26.906 -1.13 -31.25 1 88.19 331 THR B C 1
ATOM 5412 O O . THR B 1 331 ? 27.5 -1.173 -30.172 1 88.19 331 THR B O 1
ATOM 5415 N N . VAL B 1 332 ? 25.688 -1.566 -31.359 1 87.12 332 VAL B N 1
ATOM 5416 C CA . VAL B 1 332 ? 24.953 -2.195 -30.266 1 87.12 332 VAL B CA 1
ATOM 5417 C C . VAL B 1 332 ? 25.453 -3.623 -30.062 1 87.12 332 VAL B C 1
ATOM 5419 O O . VAL B 1 332 ? 25.484 -4.418 -31.016 1 87.12 332 VAL B O 1
ATOM 5422 N N . LEU B 1 333 ? 25.844 -3.951 -28.891 1 83.62 333 LEU B N 1
ATOM 5423 C CA . LEU B 1 333 ? 26.344 -5.277 -28.547 1 83.62 333 LEU B CA 1
ATOM 5424 C C . LEU B 1 333 ? 25.25 -6.098 -27.859 1 83.62 333 LEU B C 1
ATOM 5426 O O . LEU B 1 333 ? 25.172 -7.312 -28.062 1 83.62 333 LEU B O 1
ATOM 5430 N N . LYS B 1 334 ? 24.5 -5.355 -26.938 1 82.81 334 LYS B N 1
ATOM 5431 C CA . LYS B 1 334 ? 23.469 -6.023 -26.156 1 82.81 334 LYS B CA 1
ATOM 5432 C C . LYS B 1 334 ? 22.328 -5.059 -25.812 1 82.81 334 LYS B C 1
ATOM 5434 O O . LYS B 1 334 ? 22.578 -3.971 -25.297 1 82.81 334 LYS B O 1
ATOM 5439 N N . LYS B 1 335 ? 21.094 -5.32 -26.172 1 80.88 335 LYS B N 1
ATOM 5440 C CA . LYS B 1 335 ? 19.875 -4.578 -25.844 1 80.88 335 LYS B CA 1
ATOM 5441 C C . LYS B 1 335 ? 19.203 -5.137 -24.594 1 80.88 335 LYS B C 1
ATOM 5443 O O . LYS B 1 335 ? 18.672 -6.25 -24.625 1 80.88 335 LYS B O 1
ATOM 5448 N N . GLU B 1 336 ? 19.406 -4.426 -23.516 1 76.88 336 GLU B N 1
ATOM 5449 C CA . GLU B 1 336 ? 18.75 -4.855 -22.281 1 76.88 336 GLU B CA 1
ATOM 5450 C C . GLU B 1 336 ? 18.125 -3.672 -21.547 1 76.88 336 GLU B C 1
ATOM 5452 O O . GLU B 1 336 ? 18.844 -2.785 -21.062 1 76.88 336 GLU B O 1
ATOM 5457 N N . GLY B 1 337 ? 16.906 -3.633 -21.5 1 81.31 337 GLY B N 1
ATOM 5458 C CA . GLY B 1 337 ? 16.156 -2.617 -20.766 1 81.31 337 GLY B CA 1
ATOM 5459 C C . GLY B 1 337 ? 16.344 -1.224 -21.344 1 81.31 337 GLY B C 1
ATOM 5460 O O . GLY B 1 337 ? 16.344 -1.041 -22.562 1 81.31 337 GLY B O 1
ATOM 5461 N N . ASP B 1 338 ? 16.531 -0.194 -20.406 1 82.38 338 ASP B N 1
ATOM 5462 C CA . ASP B 1 338 ? 16.609 1.208 -20.812 1 82.38 338 AS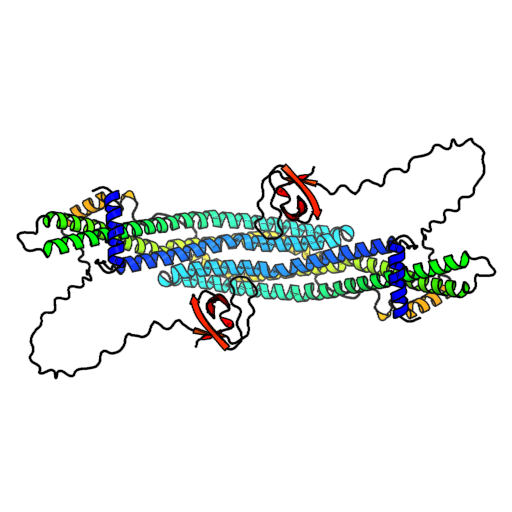P B CA 1
ATOM 5463 C C . ASP B 1 338 ? 18.047 1.609 -21.109 1 82.38 338 ASP B C 1
ATOM 5465 O O . ASP B 1 338 ? 18.297 2.715 -21.594 1 82.38 338 ASP B O 1
ATOM 5469 N N . TRP B 1 339 ? 18.953 0.79 -20.766 1 84.38 339 TRP B N 1
ATOM 5470 C CA . TRP B 1 339 ? 20.375 1.007 -21.031 1 84.38 339 TRP B CA 1
ATOM 5471 C C . TRP B 1 339 ? 20.953 -0.127 -21.875 1 84.38 339 TRP B C 1
ATOM 5473 O O . TRP B 1 339 ? 20.844 -1.298 -21.5 1 84.38 339 TRP B O 1
ATOM 5483 N N . TRP B 1 340 ? 21.375 0.19 -23.062 1 87.12 340 TRP B N 1
ATOM 5484 C CA . TRP B 1 340 ? 21.984 -0.772 -23.969 1 87.12 340 TRP B CA 1
ATOM 5485 C C . TRP B 1 340 ? 23.5 -0.757 -23.844 1 87.12 340 TRP B C 1
ATOM 5487 O O . TRP B 1 340 ? 24.094 0.27 -23.5 1 87.12 340 TRP B O 1
ATOM 5497 N N . LEU B 1 341 ? 24.109 -1.944 -24 1 86.69 341 LEU B N 1
ATOM 5498 C CA . LEU B 1 341 ? 25.562 -2.027 -24.109 1 86.69 341 LEU B CA 1
ATOM 5499 C C . LEU B 1 341 ? 26 -1.803 -25.547 1 86.69 341 LEU B C 1
ATOM 5501 O O . LEU B 1 341 ? 25.484 -2.449 -26.469 1 86.69 341 LEU B O 1
ATOM 5505 N N . GLY B 1 342 ? 26.844 -0.882 -25.734 1 90.19 342 GLY B N 1
ATOM 5506 C CA . GLY B 1 342 ? 27.328 -0.569 -27.078 1 90.19 342 GLY B CA 1
ATOM 5507 C C . GLY B 1 342 ? 28.797 -0.201 -27.109 1 90.19 342 GLY B C 1
ATOM 5508 O O . GLY B 1 342 ? 29.438 -0.101 -26.062 1 90.19 342 GLY B O 1
ATOM 5509 N N . GLU B 1 343 ? 29.344 -0.153 -28.359 1 87.31 343 GLU B N 1
ATOM 5510 C CA . GLU B 1 343 ? 30.719 0.234 -28.609 1 87.31 343 GLU B CA 1
ATOM 5511 C C . GLU B 1 343 ? 30.797 1.489 -29.484 1 87.31 343 GLU B C 1
ATOM 5513 O O . GLU B 1 343 ? 30.125 1.575 -30.516 1 87.31 343 GLU B O 1
ATOM 5518 N N . LEU B 1 344 ? 31.5 2.488 -28.969 1 87.19 344 LEU B N 1
ATOM 5519 C CA . LEU B 1 344 ? 31.781 3.73 -29.672 1 87.19 344 LEU B CA 1
ATOM 5520 C C . LEU B 1 344 ? 33.281 4.043 -29.672 1 87.19 344 LEU B C 1
ATOM 5522 O O . LEU B 1 344 ? 33.875 4.176 -28.609 1 87.19 344 LEU B O 1
ATOM 5526 N N . LYS B 1 345 ? 33.844 4.062 -30.875 1 88 345 LYS B N 1
ATOM 5527 C CA . LYS B 1 345 ? 35.281 4.395 -31.062 1 88 345 LYS B CA 1
ATOM 5528 C C . LYS B 1 345 ? 36.156 3.482 -30.234 1 88 345 LYS B C 1
ATOM 5530 O O . LYS B 1 345 ? 37.094 3.947 -29.594 1 88 345 LYS B O 1
ATOM 5535 N N . GLY B 1 346 ? 35.75 2.148 -30.234 1 82.94 346 GLY B N 1
ATOM 5536 C CA . GLY B 1 346 ? 36.562 1.145 -29.594 1 82.94 346 GLY B CA 1
ATOM 5537 C C . GLY B 1 346 ? 36.281 1.022 -28.094 1 82.94 346 GLY B C 1
ATOM 5538 O O . GLY B 1 346 ? 36.875 0.182 -27.422 1 82.94 346 GLY B O 1
ATOM 5539 N N . GLN B 1 347 ? 35.438 1.918 -27.578 1 84.38 347 GLN B N 1
ATOM 5540 C CA . GLN B 1 347 ? 35.094 1.861 -26.156 1 84.38 347 GLN B CA 1
ATOM 5541 C C . GLN B 1 347 ? 33.719 1.245 -25.953 1 84.38 347 GLN B C 1
ATOM 5543 O O . GLN B 1 347 ? 32.75 1.641 -26.609 1 84.38 347 GLN B O 1
ATOM 5548 N N . GLN B 1 348 ? 33.688 0.274 -25.078 1 85.5 348 GLN B N 1
ATOM 5549 C CA . GLN B 1 348 ? 32.438 -0.355 -24.75 1 85.5 348 GLN B CA 1
ATOM 5550 C C . GLN B 1 348 ? 31.812 0.275 -23.5 1 85.5 348 GLN B C 1
ATOM 5552 O O . GLN B 1 348 ? 32.531 0.607 -22.547 1 85.5 348 GLN B O 1
ATOM 5557 N N . GLY B 1 349 ? 30.422 0.538 -23.438 1 88 349 GLY B N 1
ATOM 5558 C CA . GLY B 1 349 ? 29.688 1.082 -22.312 1 88 349 GLY B CA 1
ATOM 5559 C C . GLY B 1 349 ? 28.188 1.094 -22.516 1 88 349 GLY B C 1
ATOM 5560 O O . GLY B 1 349 ? 27.703 0.861 -23.625 1 88 349 GLY B O 1
ATOM 5561 N N . TYR B 1 350 ? 27.578 1.378 -21.422 1 87.31 350 TYR B N 1
ATOM 5562 C CA . TYR B 1 350 ? 26.125 1.448 -21.469 1 87.31 350 TYR B CA 1
ATOM 5563 C C . TYR B 1 350 ? 25.656 2.836 -21.891 1 87.31 350 TYR B C 1
ATOM 5565 O O . TYR B 1 350 ? 26.281 3.842 -21.531 1 87.31 350 TYR B O 1
ATOM 5573 N N . PHE B 1 351 ? 24.578 2.936 -22.609 1 88.88 351 PHE B N 1
ATOM 5574 C CA . PHE B 1 351 ? 23.969 4.188 -23.031 1 88.88 351 PHE B CA 1
ATOM 5575 C C . PHE B 1 351 ? 22.453 4.062 -23.062 1 88.88 351 PHE B C 1
ATOM 5577 O O . PHE B 1 351 ? 21.906 2.973 -23.25 1 88.88 351 PHE B O 1
ATOM 5584 N N . PRO B 1 352 ? 21.797 5.109 -22.719 1 85.88 352 PRO B N 1
ATOM 5585 C CA . PRO B 1 352 ? 20.328 5.062 -22.719 1 85.88 352 PRO B CA 1
ATOM 5586 C C . PRO B 1 352 ? 19.75 4.926 -24.125 1 85.88 352 PRO B C 1
ATOM 5588 O O . PRO B 1 352 ? 20.094 5.711 -25.016 1 85.88 352 PRO B O 1
ATOM 5591 N N . TYR B 1 353 ? 18.859 3.982 -24.281 1 83.75 353 TYR B N 1
ATOM 5592 C CA . TYR B 1 353 ? 18.344 3.621 -25.594 1 83.75 353 TYR B CA 1
ATOM 5593 C C . TYR B 1 353 ? 17.5 4.746 -26.172 1 83.75 353 TYR B C 1
ATOM 5595 O O . TYR B 1 353 ? 17.375 4.875 -27.391 1 83.75 353 TYR B O 1
ATOM 5603 N N . ASN B 1 354 ? 17 5.691 -25.359 1 83.5 354 ASN B N 1
ATOM 5604 C CA . ASN B 1 354 ? 16.109 6.746 -25.812 1 83.5 354 ASN B CA 1
ATOM 5605 C C . ASN B 1 354 ? 16.891 7.941 -26.359 1 83.5 354 ASN B C 1
ATOM 5607 O O . ASN B 1 354 ? 16.297 8.914 -26.828 1 83.5 354 ASN B O 1
ATOM 5611 N N . TYR B 1 355 ? 18.141 7.848 -26.297 1 85.38 355 TYR B N 1
ATOM 5612 C CA . TYR B 1 355 ? 18.984 8.898 -26.859 1 85.38 355 TYR B CA 1
ATOM 5613 C C . TYR B 1 355 ? 19.422 8.547 -28.281 1 85.38 355 TYR B C 1
ATOM 5615 O O . TYR B 1 355 ? 20.125 9.32 -28.922 1 85.38 355 TYR B O 1
ATOM 5623 N N . VAL B 1 356 ? 19.016 7.234 -28.719 1 85.56 356 VAL B N 1
ATOM 5624 C CA . VAL B 1 356 ? 19.547 6.762 -29.984 1 85.56 356 VAL B CA 1
ATOM 5625 C C . VAL B 1 356 ? 18.406 6.289 -30.891 1 85.56 356 VAL B C 1
ATOM 5627 O O . VAL B 1 356 ? 17.312 6 -30.406 1 85.56 356 VAL B O 1
ATOM 5630 N N . SER B 1 357 ? 18.578 6.262 -32.188 1 86.62 357 SER B N 1
ATOM 5631 C CA . SER B 1 357 ? 17.656 5.734 -33.188 1 86.62 357 SER B CA 1
ATOM 5632 C C . SER B 1 357 ? 18.344 4.691 -34.094 1 86.62 357 SER B C 1
ATOM 5634 O O . SER B 1 357 ? 19.531 4.805 -34.375 1 86.62 357 SER B O 1
ATOM 5636 N N . PRO B 1 358 ? 17.625 3.623 -34.406 1 80.62 358 PRO B N 1
ATOM 5637 C CA . PRO B 1 358 ? 18.234 2.641 -35.312 1 80.62 358 PRO B CA 1
ATOM 5638 C C . PRO B 1 358 ? 18.641 3.246 -36.656 1 80.62 358 PRO B C 1
ATOM 5640 O O . PRO B 1 358 ? 17.984 4.172 -37.156 1 80.62 358 PRO B O 1
ATOM 5643 N N . LEU B 1 359 ? 19.766 2.707 -37.094 1 77.25 359 LEU B N 1
ATOM 5644 C CA . LEU B 1 359 ? 20.156 3.102 -38.438 1 77.25 359 LEU B CA 1
ATOM 5645 C C . LEU B 1 359 ? 19.344 2.354 -39.5 1 77.25 359 LEU B C 1
ATOM 5647 O O . LEU B 1 359 ? 19.016 1.176 -39.312 1 77.25 359 LEU B O 1
#

InterPro domains:
  IPR001452 SH3 domain [PF00018] (312-352)
  IPR001452 SH3 domain [PR00452] (306-316)
  IPR001452 SH3 domain [PR00452] (320-335)
  IPR001452 SH3 domain [PR00452] (336-345)
  IPR001452 SH3 domain [PR00452] (347-359)
  IPR001452 SH3 domain [PS50002] (303-359)
  IPR001452 SH3 domain [SM00326] (306-359)
  IPR004148 BAR domain [PF03114] (9-200)
  IPR027267 AH/BAR domain superfamily [G3DSA:1.20.1270.60] (1-230)
  IPR027267 AH/BAR domain superfamily [SSF103657] (18-301)
  IPR036028 SH3-like domain superfamily [SSF50044] (296-358)
  IPR046982 Bridging integrator 3/RVS161-like [PTHR47174] (269-356)

Nearest PDB structures (foldseek):
  4avm-assembly1_A-2  TM=7.659E-01  e=4.200E-08  Homo sapiens
  2fic-assembly3_B  TM=8.440E-01  e=1.597E-05  Homo sapiens
  4i1q-assembly1_B  TM=7.442E-01  e=2.521E-05  Homo sapiens
  4atm-assembly1_A-2  TM=6.685E-01  e=4.879E-05  Homo sapiens
  8ceg-assembly1_B  TM=7.297E-01  e=1.136E-03  Homo sapiens

pLDDT: mean 84.81, std 19.65, range [20.83, 98.62]

Radius of gyration: 43.22 Å; Cα contacts (8 Å, |Δi|>4): 857; chains: 2; bounding box: 74×130×126 Å

Secondary structure (DSSP, 8-state):
--HHHHHHHHHHHHHHHHTT-S-----HHHHHHHHHHHHHHHHHHHHHHHHTTHHHHHHHHHHHHHHHHHHHHHHHTTT-HHHHHHHHHHHHHHHHHHHHHHHHHHHHIIIIIHHHHHHHHHHHHHHHHHHHHHHHHHHHHHHHHHHHHHHTS-GGG-TTHHHHHHHHHHHHHHHHHHHHHHHHHHHHHHHTHHHHHHHHHHHHHHHHHHHHHHHHHHHHHHGGGGGGS--S-------SPPGGGSTTSHHHHHHHHHHHHHHT------------------------------------------EEEESS-B---STTBPPB-TT-EEEEEE--TTEEEEEETTEEEEEEGGGEEE-/--HHHHHHHHHHHHHHHHTT-S-----HHHHHHHHHHHHHHHHHHHHHHHHTTHHHHHHHHHHHHHHHHHHHHHHHTTT-HHHHHHHHHHHHHHHHHHHHHHHHHHHHIIIIIHHHHHHHHHHHHHHHHHHHHHHHHHHHHHHHHHHHHHHTS-GGG-TTHHHHHHHHHHHHHHHHHHHHHHHHHHHHHHHTHHHHHHHHHHHHHHHHHHHHHHHHHHHHHHGGGGGGS--S-------SPPGGGSTTSHHHHHHHHHHHHHHT------------------------------------------EEEESS-B---STTBPPB-TT-EEEEEE--TTEEEEEETTEEEEEEGGGEEE-

Foldseek 3Di:
DDPVVLVVLLVVLVVCVVVPNFDADDDVLLVVLLVLLVVLLVVLVVVLVVLLCVLVVVLVVLVVLLVVLVVVLVVCVPPCVPSNVLSVLVSVLSVQLNVLSVVLNVLCVPQANVVSVVLSVVSVVLVVLSVVLVSLSSQLRSLVVVLVVLVPDDPVRSPCNVVSVVSNVVSVVVNVVSSVVSSVVSVVSSVCVCVRVVSSVVSNVVSVVSSVVSSCVSVVVSVVSCVVDDDDDDDPPDDDDDPVQDVVDVVNVVVVQVVCVVVVNDDDDDDPDPDPPPPPPCPPPVPVPPPPPDDDPDDDPDPPQWKWFFQAFDDDPDPQADGDHGGFIWRFDADDDQWTWTDGPNDIGIDGPVRIGTD/DDPVVLVVLLVVLVVCVVVPNFDADDDVLLVVLLVLLVVLLVVLVVVLVVLLCVLVVVLVVLVVLLVVLVVVLVVCVPPCVPSNVLSVLVSVLSVQLNVLSVVLNVLCVPQANVVSVVLSVVSVVLVVLSVVLVSLSSQLRSLVVVLVVLVPDPPVRSPCNVVSVVSNVVSVVVNVVSSVVSSVVSVVSSVCVCVRVVSSVVSNVVSVVSSVVSSCVSVVVSVVSCVVDDDDDDDPDDDDDDPVQDVVDVVNVVVVQVVCVVVVNDDDDDDPDPDPPPPPPCPCPPDPPPPPPPPDPPDPPPPQQWKWFFQAFDDDPDPQADGDHGGFIWRFDADDDQWTWTDGPNDIGIDGPVRIGTD

Sequence (718 aa):
MSGIGDAFGRKFYQIKTHVGAGQKTMDSDVQYAKNKLSESYKKFKNILDVIKKLAPTVHATNLMQVEVLTSLGDCVVNTSPETKSDIDSIISTFQKIDEGVNTYETRIESDIIVPLKTYMEQFKVMEKRFEICHNRRVDMDRYHDSVLSISKKPPGKQSGLGEAQNKYNVARDLYNYLRNEIIADVEKLTSSAEEVVSPICGTLIVSYTDYLNHLNNYWGEASEVSSNFRICALDPAPIITPGESSMVIDANVFSKKSSDVMDGTYEPSEFEISGSSTTTSTTTTTTTVSTSSGKRPPPPPPSRKEQVRCEYEYQAQEQGELSFKEGDIITVLKKEGDWWLGELKGQQGYFPYNYVSPLMSGIGDAFGRKFYQIKTHVGAGQKTMDSDVQYAKNKLSESYKKFKNILDVIKKLAPTVHATNLMQVEVLTSLGDCVVNTSPETKSDIDSIISTFQKIDEGVNTYETRIESDIIVPLKTYMEQFKVMEKRFEICHNRRVDMDRYHDSVLSISKKPPGKQSGLGEAQNKYNVARDLYNYLRNEIIADVEKLTSSAEEVVSPICGTLIVSYTDYLNHLNNYWGEASEVSSNFRICALDPAPIITPGESSMVIDANVFSKKSSDVMDGTYEPSEFEISGSSTTTSTTTTTTTVSTSSGKRPPPPPPSRKEQVRCEYEYQAQEQGELSFKEGDIITVLKKEGDWWLGELKGQQGYFPYNYVSPL

Organism: Entamoeba histolytica (strain ATCC 30459 / HM-1:IMSS / ABRM) (NCBI:txid294381)

Solvent-accessible surface area (backbone atoms only — not comparable to full-atom values): 38904 Å² total; per-residue (Å²): 136,54,76,63,57,53,50,52,53,41,55,51,46,50,53,33,34,71,74,64,76,41,60,61,72,77,56,67,66,60,53,50,38,50,52,53,48,50,54,52,49,51,43,52,50,50,31,56,61,37,54,67,47,43,46,58,29,51,49,47,33,45,48,38,53,39,51,29,45,51,38,47,29,67,62,19,53,88,82,33,55,66,60,26,51,55,43,49,53,44,41,52,40,45,54,55,38,48,52,37,44,52,53,40,39,50,47,47,42,65,38,36,51,52,26,49,52,54,42,50,48,54,54,55,52,49,51,53,51,50,52,52,38,50,52,30,44,48,46,20,32,51,30,43,52,52,33,53,60,36,65,72,39,60,79,95,64,36,81,59,44,69,60,34,45,52,53,20,53,51,28,42,49,50,22,51,52,28,46,53,49,50,48,52,31,41,51,52,53,64,69,40,35,56,74,50,43,32,15,44,52,14,43,52,48,51,42,49,48,51,33,51,51,48,39,49,60,48,45,59,63,48,57,60,55,37,75,81,29,46,77,47,66,44,79,47,70,83,73,49,76,52,79,92,72,25,41,86,39,62,68,47,39,55,52,50,48,53,52,25,53,74,71,68,64,63,67,84,81,82,70,71,62,68,65,85,80,82,80,80,79,78,77,71,78,69,76,76,67,74,75,75,74,76,76,78,76,75,76,77,74,74,83,76,68,52,42,28,33,23,73,43,66,40,72,48,86,52,93,58,39,45,61,44,45,56,68,40,66,31,36,51,76,43,90,49,89,66,44,23,37,27,34,48,96,89,39,72,19,33,37,55,49,88,40,41,43,79,106,133,55,78,63,56,54,51,53,52,40,53,53,45,51,53,34,34,73,74,63,74,39,60,60,72,75,56,66,66,60,52,50,38,51,51,53,46,52,53,51,50,50,45,53,50,49,30,56,61,37,54,69,46,43,45,58,28,50,49,47,34,46,48,38,52,40,51,29,47,50,39,47,29,66,63,18,52,87,81,34,54,67,61,26,51,55,43,51,51,46,41,51,40,45,54,54,38,48,54,38,44,52,54,41,40,50,47,46,42,63,38,36,51,52,26,49,53,55,42,50,47,54,56,55,53,49,51,52,50,51,53,51,36,51,52,30,45,48,46,19,32,50,29,43,50,51,33,52,59,36,66,71,39,61,80,94,63,35,80,60,43,70,60,34,45,51,52,20,54,50,29,42,50,51,21,50,50,28,47,53,48,50,48,51,30,41,52,50,53,67,68,42,35,56,72,50,43,32,15,44,53,14,43,52,46,52,41,50,48,52,34,49,51,48,38,51,61,50,45,60,63,49,57,60,55,38,76,80,30,47,76,45,66,45,77,46,68,84,73,50,78,52,79,91,71,24,42,84,38,64,68,48,39,54,53,50,48,52,52,24,53,72,70,69,65,62,67,85,80,81,71,70,62,69,67,86,80,81,81,80,80,80,78,71,80,70,74,80,68,75,74,73,73,74,72,72,75,73,72,76,71,72,78,74,60,51,42,28,33,23,72,42,66,40,73,48,86,52,94,60,38,44,62,47,45,57,68,40,67,31,34,46,77,44,88,48,88,67,44,23,36,26,34,46,97,88,41,72,20,35,37,56,49,89,40,42,43,80,108